Protein AF-A0A7J8DW99-F1 (afdb_monomer)

InterPro domains:
  IPR038876 Ecto-NOX disulfide-thiol exchanger 1/2 [PTHR16001] (23-346)
  IPR056611 Ecto-NOX disulfide-thiol exchanger 1/2 domain [PF23267] (235-330)

Secondary structure (DSSP, 8-state):
---------------------------HHHHHHHHHHHHHHHHHHHHHHHHHHHHHHHHHSPPPPP------HHHHHHHHHHTT-TTTHHHHHHHHHHHHHTT---TTTHHHHHHHHHHHHHHHHHHHHHHHHHHHHHHHHHHHHHHHHHHHHHHHHHHHHHHHHHTSHHHHTTS-HHHHHHHHHHHHHHHHHHHHHHHHHHHHHHHHHTT---------PPPP----HHHHHHHHHHHHHHHHHHHHHHHHHHHHHHHHHHHHHHHHHSHHHHHHHHHHHHHHHHHHHHHHHHHHHHHHHHHHHHHHHHHHHHHHHHHHHHHHHHHHHHHHHHHHTTS------SSHHHHHHHHHHHHHHHHHHHHHHSS-----PPP----

Structure (mmCIF, N/CA/C/O backbone):
data_AF-A0A7J8DW99-F1
#
_entry.id   AF-A0A7J8DW99-F1
#
loop_
_atom_site.group_PDB
_atom_site.id
_atom_site.type_symbol
_atom_site.label_atom_id
_atom_site.label_alt_id
_atom_site.label_comp_id
_atom_site.label_asym_id
_atom_site.label_entity_id
_atom_site.label_seq_id
_atom_site.pdbx_PDB_ins_code
_atom_site.Cartn_x
_atom_site.Cartn_y
_atom_site.Cartn_z
_atom_site.occupancy
_atom_site.B_iso_or_equiv
_atom_site.auth_seq_id
_atom_site.auth_comp_id
_atom_site.auth_asym_id
_atom_site.auth_atom_id
_atom_site.pdbx_PDB_model_num
ATOM 1 N N . MET A 1 1 ? 13.614 54.187 -92.662 1.00 34.56 1 MET A N 1
ATOM 2 C CA . MET A 1 1 ? 13.561 55.598 -93.101 1.00 34.56 1 MET A CA 1
ATOM 3 C C . MET A 1 1 ? 12.350 56.258 -92.462 1.00 34.56 1 MET A C 1
ATOM 5 O O . MET A 1 1 ? 11.285 55.667 -92.514 1.00 34.56 1 MET A O 1
ATOM 9 N N . ALA A 1 2 ? 12.580 57.440 -91.883 1.00 36.66 2 ALA A N 1
ATOM 10 C CA . ALA A 1 2 ? 11.640 58.499 -91.498 1.00 36.66 2 ALA A CA 1
ATOM 11 C C . ALA A 1 2 ? 10.558 58.234 -90.423 1.00 36.66 2 ALA A C 1
ATOM 13 O O . ALA A 1 2 ? 9.532 57.604 -90.646 1.00 36.66 2 ALA A O 1
ATOM 14 N N . SER A 1 3 ? 10.816 58.851 -89.269 1.00 39.06 3 SER A N 1
ATOM 15 C CA . SER A 1 3 ? 9.897 59.345 -88.239 1.00 39.06 3 SER A CA 1
ATOM 16 C C . SER A 1 3 ? 8.856 60.344 -88.761 1.00 39.06 3 SER A C 1
ATOM 18 O O . SER A 1 3 ? 9.204 61.144 -89.627 1.00 39.06 3 SER A O 1
ATOM 20 N N . ALA A 1 4 ? 7.690 60.434 -88.110 1.00 37.66 4 ALA A N 1
ATOM 21 C CA . ALA A 1 4 ? 6.967 61.703 -87.931 1.00 37.66 4 ALA A CA 1
ATOM 22 C C . ALA A 1 4 ? 5.845 61.586 -86.872 1.00 37.66 4 ALA A C 1
ATOM 24 O O . ALA A 1 4 ? 4.882 60.850 -87.067 1.00 37.66 4 ALA A O 1
ATOM 25 N N . SER A 1 5 ? 5.955 62.351 -85.780 1.00 38.34 5 SER A N 1
ATOM 26 C CA . SER A 1 5 ? 4.794 62.921 -85.056 1.00 38.34 5 SER A CA 1
ATOM 27 C C . SER A 1 5 ? 4.202 64.067 -85.902 1.00 38.34 5 SER A C 1
ATOM 29 O O . SER A 1 5 ? 4.917 64.536 -86.795 1.00 38.34 5 SER A O 1
ATOM 31 N N . PRO A 1 6 ? 2.967 64.579 -85.664 1.00 48.84 6 PRO A N 1
ATOM 32 C CA . PRO A 1 6 ? 2.771 65.676 -84.687 1.00 48.84 6 PRO A CA 1
ATOM 33 C C . PRO A 1 6 ? 1.301 65.748 -84.125 1.00 48.84 6 PRO A C 1
ATOM 35 O O . PRO A 1 6 ? 0.713 64.683 -83.958 1.00 48.84 6 PRO A O 1
ATOM 38 N N . PRO A 1 7 ? 0.715 66.897 -83.696 1.00 51.03 7 PRO A N 1
ATOM 39 C CA . PRO A 1 7 ? 0.435 67.196 -82.286 1.00 51.03 7 PRO A CA 1
ATOM 40 C C . PRO A 1 7 ? -1.057 67.468 -81.952 1.00 51.03 7 PRO A C 1
ATOM 42 O O . PRO A 1 7 ? -1.939 67.408 -82.803 1.00 51.03 7 PRO A O 1
ATOM 45 N N . ARG A 1 8 ? -1.312 67.755 -80.666 1.00 47.38 8 ARG A N 1
ATOM 46 C CA . ARG A 1 8 ? -2.598 68.149 -80.060 1.00 47.38 8 ARG A CA 1
ATOM 47 C C . ARG A 1 8 ? -2.879 69.643 -80.238 1.00 47.38 8 ARG A C 1
ATOM 49 O O . ARG A 1 8 ? -1.941 70.414 -80.096 1.00 47.38 8 ARG A O 1
ATOM 56 N N . ASP A 1 9 ? -4.159 70.008 -80.334 1.00 35.16 9 ASP A N 1
ATOM 57 C CA . ASP A 1 9 ? -4.689 71.292 -79.857 1.00 35.16 9 ASP A CA 1
ATOM 58 C C . ASP A 1 9 ? -6.126 71.143 -79.321 1.00 35.16 9 ASP A C 1
ATOM 60 O O . ASP A 1 9 ? -6.894 70.281 -79.748 1.00 35.16 9 ASP A O 1
ATOM 64 N N . LEU A 1 10 ? -6.412 71.949 -78.298 1.00 38.53 10 LEU A N 1
ATOM 65 C CA . LEU A 1 10 ? -7.570 71.956 -77.397 1.00 38.53 10 LEU A CA 1
ATOM 66 C C . LEU A 1 10 ? -8.645 72.983 -77.818 1.00 38.53 10 LEU A C 1
ATOM 68 O O . LEU A 1 10 ? -8.377 73.854 -78.639 1.00 38.53 10 LEU A O 1
ATOM 72 N N . LEU A 1 11 ? -9.754 72.963 -77.050 1.00 39.59 11 LEU A N 1
ATOM 73 C CA . LEU A 1 11 ? -10.770 74.015 -76.798 1.00 39.59 11 LEU A CA 1
ATOM 74 C C . LEU A 1 11 ? -12.075 73.840 -77.618 1.00 39.59 11 LEU A C 1
ATOM 76 O O . LEU A 1 11 ? -12.010 73.474 -78.779 1.00 39.59 11 LEU A O 1
ATOM 80 N N . HIS A 1 12 ? -13.312 74.037 -77.130 1.00 37.22 12 HIS A N 1
ATOM 81 C CA . HIS A 1 12 ? -13.871 74.914 -76.083 1.00 37.22 12 HIS A CA 1
ATOM 82 C C . HIS A 1 12 ? -15.367 74.553 -75.792 1.00 37.22 12 HIS A C 1
ATOM 84 O O . HIS A 1 12 ? -16.021 73.997 -76.667 1.00 37.22 12 HIS A O 1
ATOM 90 N N . PHE A 1 13 ? -15.896 75.030 -74.641 1.00 33.75 13 PHE A N 1
ATOM 91 C CA . PHE A 1 13 ? -17.287 75.512 -74.364 1.00 33.75 13 PHE A CA 1
ATOM 92 C C . PHE A 1 13 ? -18.470 74.512 -74.327 1.00 33.75 13 PHE A C 1
ATOM 94 O O . PHE A 1 13 ? -18.519 73.601 -75.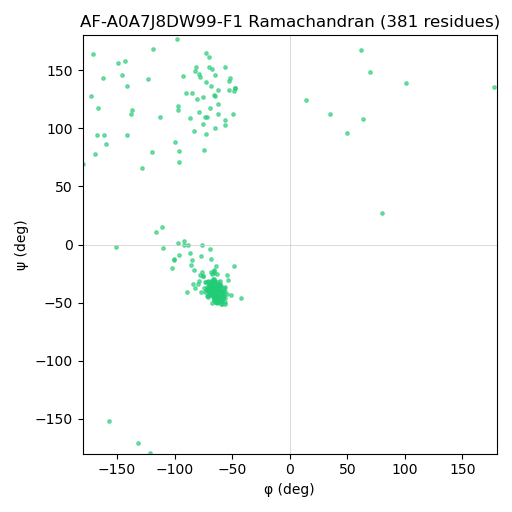133 1.00 33.75 13 PHE A O 1
ATOM 101 N N . THR A 1 14 ? -19.569 74.637 -73.558 1.00 36.22 14 THR A N 1
ATOM 102 C CA . THR A 1 14 ? -20.016 75.218 -72.256 1.00 36.22 14 THR A CA 1
ATOM 103 C C . THR A 1 14 ? -21.538 74.949 -72.179 1.00 36.22 14 THR A C 1
ATOM 105 O O . THR A 1 14 ? -22.214 75.286 -73.145 1.00 36.22 14 THR A O 1
ATOM 108 N N . GLN A 1 15 ? -22.046 74.502 -71.012 1.00 35.88 15 GLN A N 1
ATOM 109 C CA . GLN A 1 15 ? -23.420 74.686 -70.451 1.00 35.88 15 GLN A CA 1
ATOM 110 C C . GLN A 1 15 ? -24.664 74.120 -71.197 1.00 35.88 15 GLN A C 1
ATOM 112 O O . GLN A 1 15 ? -24.583 73.857 -72.390 1.00 35.88 15 GLN A O 1
ATOM 117 N N . PRO A 1 16 ? -25.871 74.052 -70.572 1.00 47.22 16 PRO A N 1
ATOM 118 C CA . PRO A 1 16 ? -26.266 73.952 -69.152 1.00 47.22 16 PRO A CA 1
ATOM 119 C C . PRO A 1 16 ? -27.337 72.843 -68.890 1.00 47.22 16 PRO A C 1
ATOM 121 O O . PRO A 1 16 ? -27.614 72.007 -69.741 1.00 47.22 16 PRO A O 1
ATOM 124 N N . ALA A 1 17 ? -27.874 72.821 -67.664 1.00 48.47 17 ALA A N 1
ATOM 125 C CA . ALA A 1 17 ? -28.695 71.787 -67.025 1.00 48.47 17 ALA A CA 1
ATOM 126 C C . ALA A 1 17 ? -30.199 71.779 -67.380 1.00 48.47 17 ALA A C 1
ATOM 128 O O . ALA A 1 17 ? -30.774 72.841 -67.578 1.00 48.47 17 ALA A O 1
ATOM 129 N N . ASP A 1 18 ? -30.822 70.594 -67.285 1.00 42.38 18 ASP A N 1
ATOM 130 C CA . ASP A 1 18 ? -32.266 70.388 -67.079 1.00 42.38 18 ASP A CA 1
ATOM 131 C C . ASP A 1 18 ? -32.504 69.189 -66.131 1.00 42.38 18 ASP A C 1
ATOM 133 O O . ASP A 1 18 ? -31.839 68.153 -66.218 1.00 42.38 18 ASP A O 1
ATOM 137 N N . HIS A 1 19 ? -33.430 69.353 -65.181 1.00 52.19 19 HIS A N 1
ATOM 138 C CA . HIS A 1 19 ? -33.770 68.405 -64.109 1.00 52.19 19 HIS A CA 1
ATOM 139 C C . HIS A 1 19 ? -34.448 67.114 -64.621 1.00 52.19 19 HIS A C 1
ATOM 141 O O . HIS A 1 19 ? -35.394 67.170 -65.402 1.00 52.19 19 HIS A O 1
ATOM 147 N N . VAL A 1 20 ? -34.030 65.948 -64.098 1.00 54.41 20 VAL A N 1
ATOM 148 C CA . VAL A 1 20 ? -34.599 64.609 -64.385 1.00 54.41 20 VAL A CA 1
ATOM 149 C C . VAL A 1 20 ? -35.057 63.935 -63.070 1.00 54.41 20 VAL A C 1
ATOM 151 O O . VAL A 1 20 ? -34.374 64.103 -62.057 1.00 54.41 20 VAL A O 1
ATOM 154 N N . PRO A 1 21 ? -36.179 63.179 -63.035 1.00 50.91 21 PRO A N 1
ATOM 155 C CA . PRO A 1 21 ? -36.741 62.599 -61.807 1.00 50.91 21 PRO A CA 1
ATOM 156 C C . PRO A 1 21 ? -35.851 61.500 -61.200 1.00 50.91 21 PRO A C 1
ATOM 158 O O . PRO A 1 21 ? -35.152 60.786 -61.921 1.00 50.91 21 PRO A O 1
ATOM 161 N N . LEU A 1 22 ? -35.911 61.336 -59.872 1.00 51.38 22 LEU A N 1
ATOM 162 C CA . LEU A 1 22 ? -35.112 60.392 -59.075 1.00 51.38 22 LEU A CA 1
ATOM 163 C C . LEU A 1 22 ? -35.258 58.931 -59.550 1.00 51.38 22 LEU A C 1
ATOM 165 O O . LEU A 1 22 ? -36.228 58.241 -59.241 1.00 51.38 22 LEU A O 1
ATOM 169 N N . ARG A 1 23 ? -34.240 58.445 -60.265 1.00 57.66 23 ARG A N 1
ATOM 170 C CA . ARG A 1 23 ? -34.005 57.026 -60.563 1.00 57.66 23 ARG A CA 1
ATOM 171 C C . ARG A 1 23 ? -33.348 56.382 -59.341 1.00 57.66 23 ARG A C 1
ATOM 173 O O . ARG A 1 23 ? -32.309 56.866 -58.899 1.00 57.66 23 ARG A O 1
ATOM 180 N N . LEU A 1 24 ? -33.923 55.299 -58.813 1.00 58.53 24 LEU A N 1
ATOM 181 C CA . LEU A 1 24 ? -33.316 54.515 -57.731 1.00 58.53 24 LEU A CA 1
ATOM 182 C C . LEU A 1 24 ? -31.916 54.052 -58.182 1.00 58.53 24 LEU A C 1
ATOM 184 O O . LEU A 1 24 ? -31.790 53.217 -59.080 1.00 58.53 24 LEU A O 1
ATOM 188 N N . HIS A 1 25 ? -30.866 54.657 -57.627 1.00 66.62 25 HIS A N 1
ATOM 189 C CA . HIS A 1 25 ? -29.486 54.322 -57.954 1.00 66.62 25 HIS A CA 1
ATOM 190 C C . HIS A 1 25 ? -29.078 53.106 -57.124 1.00 66.62 25 HIS A C 1
ATOM 192 O O . HIS A 1 25 ? -28.745 53.227 -55.949 1.00 66.62 25 HIS A O 1
ATOM 198 N N . VAL A 1 26 ? -29.155 51.924 -57.733 1.00 62.50 26 VAL A N 1
ATOM 199 C CA . VAL A 1 26 ? -28.458 50.744 -57.220 1.00 62.50 26 VAL A CA 1
ATOM 200 C C . VAL A 1 26 ? -26.979 50.982 -57.493 1.00 62.50 26 VAL A C 1
ATOM 202 O O . VAL A 1 26 ? -26.568 51.009 -58.655 1.00 62.50 26 VAL A O 1
ATOM 205 N N . ASP A 1 27 ? -26.199 51.216 -56.441 1.00 60.22 27 ASP A N 1
ATOM 206 C CA . ASP A 1 27 ? -24.757 51.373 -56.575 1.00 60.22 27 ASP A CA 1
ATOM 207 C C . ASP A 1 27 ? -24.134 49.998 -56.855 1.00 60.22 27 ASP A C 1
ATOM 209 O O . ASP A 1 27 ? -23.892 49.174 -55.968 1.00 60.22 27 ASP A O 1
ATOM 213 N N . PHE A 1 28 ? -23.930 49.723 -58.141 1.00 56.84 28 PHE A N 1
ATOM 214 C CA . PHE A 1 28 ? -23.325 48.483 -58.609 1.00 56.84 28 PHE A CA 1
ATOM 215 C C . PHE A 1 28 ? -21.869 48.327 -58.152 1.00 56.84 28 PHE A C 1
ATOM 217 O O . PHE A 1 28 ? -21.368 47.204 -58.179 1.00 56.84 28 PHE A O 1
ATOM 224 N N . ALA A 1 29 ? -21.184 49.401 -57.737 1.00 60.72 29 ALA A N 1
ATOM 225 C CA . ALA A 1 29 ? -19.854 49.290 -57.148 1.00 60.72 29 ALA A CA 1
ATOM 226 C C . ALA A 1 29 ? -19.946 48.687 -55.740 1.00 60.72 29 ALA A C 1
ATOM 228 O O . ALA A 1 29 ? -19.245 47.718 -55.449 1.00 60.72 29 ALA A O 1
ATOM 229 N N . GLN A 1 30 ? -20.899 49.153 -54.926 1.00 58.22 30 GLN A N 1
ATOM 230 C CA . GLN A 1 30 ? -21.101 48.652 -53.566 1.00 58.22 30 GLN A CA 1
ATOM 231 C C . GLN A 1 30 ? -21.559 47.184 -53.537 1.00 58.22 30 GLN A C 1
ATOM 233 O O . GLN A 1 30 ? -20.991 46.377 -52.807 1.00 58.22 30 GLN A O 1
ATOM 238 N N . ALA A 1 31 ? -22.476 46.784 -54.425 1.00 60.56 31 ALA A N 1
ATOM 239 C CA . ALA A 1 31 ? -22.888 45.379 -54.545 1.00 60.56 31 ALA A CA 1
ATOM 240 C C . ALA A 1 31 ? -21.742 44.440 -54.990 1.00 60.56 31 ALA A C 1
ATOM 242 O O . ALA A 1 31 ? -21.767 43.237 -54.715 1.00 60.56 31 ALA A O 1
ATOM 243 N N . ARG A 1 32 ? -20.731 44.975 -55.690 1.00 57.75 32 ARG A N 1
ATOM 244 C CA . ARG A 1 32 ? -19.556 44.216 -56.139 1.00 57.75 32 ARG A CA 1
ATOM 245 C C . ARG A 1 32 ? -18.512 44.073 -55.035 1.00 57.75 32 ARG A C 1
ATOM 247 O O . ARG A 1 32 ? -17.915 43.002 -54.914 1.00 57.75 32 ARG A O 1
ATOM 254 N N . ASP A 1 33 ? -18.331 45.109 -54.225 1.00 62.38 33 ASP A N 1
ATOM 255 C CA . ASP A 1 33 ? -17.468 45.070 -53.044 1.00 62.38 33 ASP A CA 1
ATOM 256 C C . ASP A 1 33 ? -18.054 44.137 -51.972 1.00 62.38 33 ASP A C 1
ATOM 258 O O . ASP A 1 33 ? -17.332 43.294 -51.442 1.00 62.38 33 ASP A O 1
ATOM 262 N N . ASP A 1 34 ? -19.376 44.146 -51.771 1.00 73.31 34 ASP A N 1
ATOM 263 C CA . ASP A 1 34 ? -20.077 43.207 -50.882 1.00 73.31 34 ASP A CA 1
ATOM 264 C C . ASP A 1 34 ? -19.897 41.739 -51.317 1.00 73.31 34 ASP A C 1
ATOM 266 O O . ASP A 1 34 ? -19.703 40.842 -50.484 1.00 73.31 34 ASP A O 1
ATOM 270 N N . PHE A 1 35 ? -19.911 41.481 -52.631 1.00 70.31 35 PHE A N 1
ATOM 271 C CA . PHE A 1 35 ? -19.648 40.155 -53.194 1.00 70.31 35 PHE A CA 1
ATOM 272 C C . PHE A 1 35 ? -18.186 39.726 -52.990 1.00 70.31 35 PHE A C 1
ATOM 274 O O . PHE A 1 35 ? -17.923 38.596 -52.573 1.00 70.31 35 PHE A O 1
ATOM 281 N N . TYR A 1 36 ? -17.227 40.630 -53.212 1.00 77.12 36 TYR A N 1
ATOM 282 C CA . TYR A 1 36 ? -15.804 40.367 -52.980 1.00 77.12 36 TYR A CA 1
ATOM 283 C C . TYR A 1 36 ? -15.490 40.124 -51.496 1.00 77.12 36 TYR A C 1
ATOM 285 O O . TYR A 1 36 ? -14.747 39.198 -51.149 1.00 77.12 36 TYR A O 1
ATOM 293 N N . GLU A 1 37 ? -16.091 40.903 -50.599 1.00 77.00 37 GLU A N 1
ATOM 294 C CA . GLU A 1 37 ? -15.982 40.692 -49.161 1.00 77.00 37 GLU A CA 1
ATOM 295 C C . GLU A 1 37 ? -16.592 39.356 -48.734 1.00 77.00 37 GLU A C 1
ATOM 297 O O . GLU A 1 37 ? -16.012 38.642 -47.911 1.00 77.00 37 GLU A O 1
ATOM 302 N N . TRP A 1 38 ? -17.748 38.985 -49.294 1.00 83.56 38 TRP A N 1
ATOM 303 C CA . TRP A 1 38 ? -18.354 37.680 -49.053 1.00 83.56 38 TRP A CA 1
ATOM 304 C C . TRP A 1 38 ? -17.429 36.550 -49.510 1.00 83.56 38 TRP A C 1
ATOM 306 O O . TRP A 1 38 ? -17.168 35.641 -48.721 1.00 83.56 38 TRP A O 1
ATOM 316 N N . GLU A 1 39 ? -16.849 36.628 -50.711 1.00 86.94 39 GLU A N 1
ATOM 317 C CA . GLU A 1 39 ? -15.878 35.637 -51.184 1.00 86.94 39 GLU A CA 1
ATOM 318 C C . GLU A 1 39 ? -14.645 35.558 -50.276 1.00 86.94 39 GLU A C 1
ATOM 320 O O . GLU A 1 39 ? -14.161 34.464 -49.973 1.00 86.94 39 GLU A O 1
ATOM 325 N N . CYS A 1 40 ? -14.135 36.695 -49.798 1.00 85.94 40 CYS A N 1
ATOM 326 C CA . CYS A 1 40 ? -13.018 36.718 -48.857 1.00 85.94 40 CYS A CA 1
ATOM 327 C C . CYS A 1 40 ? -13.388 36.042 -47.532 1.00 85.94 40 CYS A C 1
ATOM 329 O O . CYS A 1 40 ? -12.635 35.188 -47.053 1.00 85.94 40 CYS A O 1
ATOM 331 N N . ARG A 1 41 ? -14.575 36.336 -46.983 1.00 83.19 41 ARG A N 1
ATOM 332 C CA . ARG A 1 41 ? -15.113 35.679 -45.780 1.00 83.19 41 ARG A CA 1
ATOM 333 C C . ARG A 1 41 ? -15.313 34.174 -45.990 1.00 83.19 41 ARG A C 1
ATOM 335 O O . ARG A 1 41 ? -15.028 33.399 -45.079 1.00 83.19 41 ARG A O 1
ATOM 342 N N . GLN A 1 42 ? -15.744 33.738 -47.174 1.00 84.25 42 GLN A N 1
ATOM 343 C CA . GLN A 1 42 ? -15.871 32.314 -47.509 1.00 84.25 42 GLN A CA 1
ATOM 344 C C . GLN A 1 42 ? -14.508 31.621 -47.611 1.00 84.25 42 GLN A C 1
ATOM 346 O O . GLN A 1 42 ? -14.318 30.547 -47.044 1.00 84.25 42 GLN A O 1
ATOM 351 N N . ARG A 1 43 ? -13.515 32.248 -48.257 1.00 86.19 43 ARG A N 1
ATOM 352 C CA . ARG A 1 43 ? -12.144 31.708 -48.318 1.00 86.19 43 ARG A CA 1
ATOM 353 C C . ARG A 1 43 ? -11.505 31.622 -46.932 1.00 86.19 43 ARG A C 1
ATOM 355 O O . ARG A 1 43 ? -10.763 30.678 -46.676 1.00 86.19 43 ARG A O 1
ATOM 362 N N . MET A 1 44 ? -11.771 32.585 -46.047 1.00 81.38 44 MET A N 1
ATOM 363 C CA . MET A 1 44 ? -11.318 32.537 -44.653 1.00 81.38 44 MET A CA 1
ATOM 364 C C . MET A 1 44 ? -11.953 31.369 -43.899 1.00 81.38 44 MET A C 1
ATOM 366 O O . MET A 1 44 ? -11.215 30.548 -43.360 1.00 81.38 44 MET A O 1
ATOM 370 N N . ARG A 1 45 ? -13.281 31.208 -43.978 1.00 80.19 45 ARG A N 1
ATOM 371 C CA . ARG A 1 45 ? -13.978 30.056 -43.385 1.00 80.19 45 ARG A CA 1
ATOM 372 C C . ARG A 1 45 ? -13.456 28.717 -43.910 1.00 80.19 45 ARG A C 1
ATOM 374 O O . ARG A 1 45 ? -13.165 27.831 -43.120 1.00 80.19 45 ARG A O 1
ATOM 381 N N . ALA A 1 46 ? -13.222 28.593 -45.216 1.00 86.19 46 ALA A N 1
ATOM 382 C CA . ALA A 1 46 ? -12.657 27.378 -45.807 1.00 86.19 46 ALA A CA 1
ATOM 383 C C . ALA A 1 46 ? -11.211 27.090 -45.346 1.00 86.19 46 ALA A C 1
ATOM 385 O O . ALA A 1 46 ? -10.799 25.933 -45.258 1.00 86.19 46 ALA A O 1
ATOM 386 N N . ARG A 1 47 ? -10.404 28.123 -45.055 1.00 86.31 47 ARG A N 1
ATOM 387 C CA . ARG A 1 47 ? -9.066 27.944 -44.462 1.00 86.31 47 ARG A CA 1
ATOM 388 C C . ARG A 1 47 ? -9.159 27.488 -43.011 1.00 86.31 47 ARG A C 1
ATOM 390 O O . ARG A 1 47 ? -8.451 26.554 -42.650 1.00 86.31 47 ARG A O 1
ATOM 397 N N . GLU A 1 48 ? -10.029 28.105 -42.218 1.00 83.38 48 GLU A N 1
ATOM 398 C CA . GLU A 1 48 ? -10.264 27.713 -40.825 1.00 83.38 48 GLU A CA 1
ATOM 399 C C . GLU A 1 48 ? -10.819 26.294 -40.712 1.00 83.38 48 GLU A C 1
ATOM 401 O O . GLU A 1 48 ? -10.384 25.536 -39.853 1.00 83.38 48 GLU A O 1
ATOM 406 N N . GLU A 1 49 ? -11.721 25.896 -41.606 1.00 84.19 49 GLU A N 1
ATOM 407 C CA . GLU A 1 49 ? -12.271 24.542 -41.636 1.00 84.19 49 GLU A CA 1
ATOM 408 C C . GLU A 1 49 ? -11.204 23.502 -41.995 1.00 84.19 49 GLU A C 1
ATOM 410 O O . GLU A 1 49 ? -11.088 22.478 -41.322 1.00 84.19 49 GLU A O 1
ATOM 415 N N . ARG A 1 50 ? -10.333 23.792 -42.975 1.00 82.31 50 ARG A N 1
ATOM 416 C CA . ARG A 1 50 ? -9.158 22.946 -43.249 1.00 82.31 50 ARG A CA 1
ATOM 417 C C . ARG A 1 50 ? -8.198 22.886 -42.065 1.00 82.31 50 ARG A C 1
ATOM 419 O O . ARG A 1 50 ? -7.641 21.827 -41.799 1.00 82.31 50 ARG A O 1
ATOM 426 N N . HIS A 1 51 ? -8.004 23.996 -41.358 1.00 87.12 51 HIS A N 1
ATOM 427 C CA . HIS A 1 51 ? -7.147 24.043 -40.177 1.00 87.12 51 HIS A CA 1
ATOM 428 C C . HIS A 1 51 ? -7.728 23.212 -39.025 1.00 87.12 51 HIS A C 1
ATOM 430 O O . HIS A 1 51 ? -7.011 22.431 -38.407 1.00 87.12 51 HIS A O 1
ATOM 436 N N . ARG A 1 52 ? -9.040 23.319 -38.787 1.00 86.19 52 ARG A N 1
ATOM 437 C CA . ARG A 1 52 ? -9.775 22.530 -37.792 1.00 86.19 52 ARG A CA 1
ATOM 438 C C . ARG A 1 52 ? -9.707 21.038 -38.105 1.00 86.19 52 ARG A C 1
ATOM 440 O O . ARG A 1 52 ? -9.342 20.257 -37.236 1.00 86.19 52 ARG A O 1
ATOM 447 N N . ARG A 1 53 ? -9.951 20.665 -39.364 1.00 83.31 53 ARG A N 1
ATOM 448 C CA . ARG A 1 53 ? -9.857 19.276 -39.827 1.00 83.31 53 ARG A CA 1
ATOM 449 C C . ARG A 1 53 ? -8.439 18.720 -39.697 1.00 83.31 53 ARG A C 1
ATOM 451 O O . ARG A 1 53 ? -8.283 17.589 -39.262 1.00 83.31 53 ARG A O 1
ATOM 458 N N . LYS A 1 54 ? -7.412 19.513 -40.020 1.00 84.38 54 LYS A N 1
ATOM 459 C CA . LYS A 1 54 ? -6.009 19.108 -39.854 1.00 84.38 54 LYS A CA 1
ATOM 460 C C . LYS A 1 54 ? -5.642 18.908 -38.382 1.00 84.38 54 LYS A C 1
ATOM 462 O O . LYS A 1 54 ? -4.967 17.941 -38.0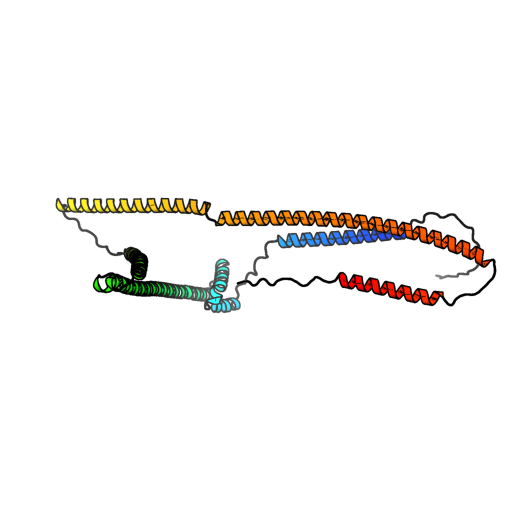73 1.00 84.38 54 LYS A O 1
ATOM 467 N N . LEU A 1 55 ? -6.104 19.778 -37.481 1.00 81.50 55 LEU A N 1
ATOM 468 C CA . LEU A 1 55 ? -5.897 19.614 -36.037 1.00 81.50 55 LEU A CA 1
ATOM 469 C C . LEU A 1 55 ? -6.594 18.363 -35.487 1.00 81.50 55 LEU A C 1
ATOM 471 O O . LEU A 1 55 ? -6.011 17.660 -34.669 1.00 81.50 55 LEU A O 1
ATOM 475 N N . GLU A 1 56 ? -7.816 18.067 -35.933 1.00 82.06 56 GLU A N 1
ATOM 476 C CA . GLU A 1 56 ? -8.524 16.834 -35.560 1.00 82.06 56 GLU A CA 1
ATOM 477 C C . GLU A 1 56 ? -7.832 15.583 -36.118 1.00 82.06 56 GLU A C 1
ATOM 479 O O . GLU A 1 56 ? -7.670 14.602 -35.396 1.00 82.06 56 GLU A O 1
ATOM 484 N N . GLU A 1 57 ? -7.368 15.627 -37.369 1.00 79.25 57 GLU A N 1
ATOM 485 C CA . GLU A 1 57 ? -6.601 14.549 -38.002 1.00 79.25 57 GLU A CA 1
ATOM 486 C C . GLU A 1 57 ? -5.238 14.338 -37.323 1.00 79.25 57 GLU A C 1
ATOM 488 O O . GLU A 1 57 ? -4.856 13.202 -37.055 1.00 79.25 57 GLU A O 1
ATOM 493 N N . ASP A 1 58 ? -4.530 15.416 -36.975 1.00 72.50 58 ASP A N 1
ATOM 494 C CA . ASP A 1 58 ? -3.269 15.364 -36.229 1.00 72.50 58 ASP A CA 1
ATOM 495 C C . ASP A 1 58 ? -3.490 14.869 -34.783 1.00 72.50 58 ASP A C 1
ATOM 497 O O . ASP A 1 58 ? -2.630 14.170 -34.257 1.00 72.50 58 ASP A O 1
ATOM 501 N N . ARG A 1 59 ? -4.648 15.145 -34.156 1.00 76.81 59 ARG A N 1
ATOM 502 C CA . ARG A 1 59 ? -5.024 14.594 -32.834 1.00 76.81 59 ARG A CA 1
ATOM 503 C C . ARG A 1 59 ? -5.310 13.091 -32.884 1.00 76.81 59 ARG A C 1
ATOM 505 O O . ARG A 1 59 ? -5.078 12.395 -31.902 1.00 76.81 59 ARG A O 1
ATOM 512 N N . LEU A 1 60 ? -5.858 12.607 -33.999 1.00 72.19 60 LEU A N 1
ATOM 513 C CA . LEU A 1 60 ? -6.143 11.187 -34.232 1.00 72.19 60 LEU A CA 1
ATOM 514 C C . LEU A 1 60 ? -4.927 10.418 -34.761 1.00 72.19 60 LEU A C 1
ATOM 516 O O . LEU A 1 60 ? -4.937 9.186 -34.767 1.00 72.19 60 LEU A O 1
ATOM 520 N N . ARG A 1 61 ? -3.877 11.121 -35.202 1.00 75.06 61 ARG A N 1
ATOM 521 C CA . ARG A 1 61 ? -2.617 10.492 -35.584 1.00 75.06 61 ARG A CA 1
ATOM 522 C C . ARG A 1 61 ? -1.983 9.872 -34.331 1.00 75.06 61 ARG A C 1
ATOM 524 O O . ARG A 1 61 ? -1.825 10.571 -33.331 1.00 75.06 61 ARG A O 1
ATOM 531 N N . PRO A 1 62 ? -1.587 8.587 -34.371 1.00 69.00 62 PRO A N 1
ATOM 532 C CA . PRO A 1 62 ? -0.801 7.995 -33.299 1.00 69.00 62 PRO A CA 1
ATOM 533 C C . PRO A 1 62 ? 0.431 8.866 -33.018 1.00 69.00 62 PRO A C 1
ATOM 535 O O . PRO A 1 62 ? 1.025 9.375 -33.979 1.00 69.00 62 PRO A O 1
ATOM 538 N N . PRO A 1 63 ? 0.829 9.056 -31.747 1.00 61.25 63 PRO A N 1
ATOM 539 C CA . PRO A 1 63 ? 2.055 9.775 -31.439 1.00 61.25 63 PRO A CA 1
ATOM 540 C C . PRO A 1 63 ? 3.205 9.144 -32.225 1.00 61.25 63 PRO A C 1
ATOM 542 O O . PRO A 1 63 ? 3.323 7.916 -32.282 1.00 61.25 63 PRO A O 1
ATOM 545 N N . SER A 1 64 ? 4.016 9.984 -32.878 1.00 57.28 64 SER A N 1
ATOM 546 C CA . SER A 1 64 ? 5.214 9.529 -33.584 1.00 57.28 64 SER A CA 1
ATOM 547 C C . SER A 1 64 ? 6.001 8.593 -32.663 1.00 57.28 64 SER A C 1
ATOM 549 O O . SER A 1 64 ? 6.157 8.940 -31.487 1.00 57.28 64 SER A O 1
ATOM 551 N N . PRO A 1 65 ? 6.480 7.432 -33.156 1.00 59.88 65 PRO A N 1
ATOM 552 C CA . PRO A 1 65 ? 7.249 6.510 -32.335 1.00 59.88 65 PRO A CA 1
ATOM 553 C C . PRO A 1 65 ? 8.347 7.277 -31.590 1.00 59.88 65 PRO A C 1
ATOM 555 O O . PRO A 1 65 ? 9.009 8.115 -32.218 1.00 59.88 65 PRO A O 1
ATOM 558 N N . PRO A 1 66 ? 8.509 7.058 -30.272 1.00 58.22 66 PRO A N 1
ATOM 559 C CA . PRO A 1 66 ? 9.500 7.777 -29.484 1.00 58.22 66 PRO A CA 1
ATOM 560 C C . PRO A 1 66 ? 10.863 7.666 -30.160 1.00 58.22 66 PRO A C 1
ATOM 562 O O . PRO A 1 66 ? 11.175 6.629 -30.754 1.00 58.22 66 PRO A O 1
ATOM 565 N N . ALA A 1 67 ? 11.649 8.747 -30.097 1.00 60.66 67 ALA A N 1
ATOM 566 C CA . ALA A 1 67 ? 12.966 8.801 -30.712 1.00 60.66 67 ALA A CA 1
ATOM 567 C C . ALA A 1 67 ? 13.755 7.549 -30.312 1.00 60.66 67 ALA A C 1
ATOM 569 O O . ALA A 1 67 ? 14.062 7.319 -29.143 1.00 60.66 67 ALA A O 1
ATOM 570 N N . ILE A 1 68 ? 14.002 6.700 -31.304 1.00 61.03 68 ILE A N 1
ATOM 571 C CA . ILE A 1 68 ? 14.706 5.436 -31.160 1.00 61.03 68 ILE A CA 1
ATOM 572 C C . ILE A 1 68 ? 16.131 5.807 -30.758 1.00 61.03 68 ILE A C 1
ATOM 574 O O . ILE A 1 68 ? 16.917 6.224 -31.601 1.00 61.03 68 ILE A O 1
ATOM 578 N N . MET A 1 69 ? 16.457 5.710 -29.467 1.00 72.62 69 MET A N 1
ATOM 579 C CA . MET A 1 69 ? 17.817 5.985 -29.015 1.00 72.62 69 MET A CA 1
ATOM 580 C C . MET A 1 69 ? 18.751 4.965 -29.665 1.00 72.62 69 MET A C 1
ATOM 582 O O . MET A 1 69 ? 18.642 3.761 -29.417 1.00 72.62 69 MET A O 1
ATOM 586 N N . HIS A 1 70 ? 19.603 5.448 -30.563 1.00 81.94 70 HIS A N 1
ATOM 587 C CA . HIS A 1 70 ? 20.502 4.618 -31.348 1.00 81.94 70 HIS A CA 1
ATOM 588 C C . HIS A 1 70 ? 21.705 4.200 -30.509 1.00 81.94 70 HIS A C 1
ATOM 590 O O . HIS A 1 70 ? 22.203 4.977 -29.692 1.00 81.94 70 HIS A O 1
ATOM 596 N N . TYR A 1 71 ? 22.182 2.977 -30.727 1.00 89.88 71 TYR A N 1
ATOM 597 C CA . TYR A 1 71 ? 23.412 2.531 -30.097 1.00 89.88 71 TYR A CA 1
ATOM 598 C C . TYR A 1 71 ? 24.594 3.360 -30.612 1.00 89.88 71 TYR A C 1
ATOM 600 O O . TYR A 1 71 ? 24.824 3.497 -31.815 1.00 89.88 71 TYR A O 1
ATOM 608 N N . SER A 1 72 ? 25.362 3.902 -29.676 1.00 92.31 72 SER A N 1
ATOM 609 C CA . SER A 1 72 ? 26.699 4.428 -29.917 1.00 92.31 72 SER A CA 1
ATOM 610 C C . SER A 1 72 ? 27.571 4.107 -28.710 1.00 92.31 72 SER A C 1
ATOM 612 O O . SER A 1 72 ? 27.065 3.894 -27.608 1.00 92.31 72 SER A O 1
ATOM 614 N N . GLU A 1 73 ? 28.888 4.087 -28.895 1.00 91.00 73 GLU A N 1
ATOM 615 C CA . GLU A 1 73 ? 29.824 3.801 -27.803 1.00 91.00 73 GLU A CA 1
ATOM 616 C C . GLU A 1 73 ? 29.703 4.818 -26.654 1.00 91.00 73 GLU A C 1
ATOM 618 O O . GLU A 1 73 ? 29.777 4.444 -25.483 1.00 91.00 73 GLU A O 1
ATOM 623 N N . HIS A 1 74 ? 29.432 6.087 -26.985 1.00 93.44 74 HIS A N 1
ATOM 624 C CA . HIS A 1 74 ? 29.201 7.152 -26.009 1.00 93.44 74 HIS A CA 1
ATOM 625 C C . HIS A 1 74 ? 27.907 6.942 -25.214 1.00 93.44 74 HIS A C 1
ATOM 627 O O . HIS A 1 74 ? 27.934 6.949 -23.983 1.00 93.44 74 HIS A O 1
ATOM 633 N N . GLU A 1 75 ? 26.789 6.694 -25.902 1.00 94.56 75 GLU A N 1
ATOM 634 C CA . GLU A 1 75 ? 25.502 6.432 -25.245 1.00 94.56 75 GLU A CA 1
ATOM 635 C C . GLU A 1 75 ? 25.566 5.171 -24.379 1.00 94.56 75 GLU A C 1
ATOM 637 O O . GLU A 1 75 ? 24.994 5.131 -23.293 1.00 94.56 75 GLU A O 1
ATOM 642 N N . ALA A 1 76 ? 26.303 4.147 -24.816 1.00 94.12 76 ALA A N 1
ATOM 643 C CA . ALA A 1 76 ? 26.484 2.924 -24.045 1.00 94.12 76 ALA A CA 1
ATOM 644 C C . ALA A 1 76 ? 27.293 3.146 -22.762 1.00 94.12 76 ALA A C 1
ATOM 646 O O . ALA A 1 76 ? 26.976 2.549 -21.733 1.00 94.12 76 ALA A O 1
ATOM 647 N N . ALA A 1 77 ? 28.288 4.037 -22.782 1.00 94.88 77 ALA A N 1
ATOM 648 C CA . ALA A 1 77 ? 28.998 4.437 -21.570 1.00 94.88 77 ALA A CA 1
ATOM 649 C C . ALA A 1 77 ? 28.079 5.196 -20.595 1.00 94.88 77 ALA A C 1
ATOM 651 O O . ALA A 1 77 ? 28.063 4.890 -19.404 1.00 94.88 77 ALA A O 1
ATOM 652 N N . LEU A 1 78 ? 27.263 6.134 -21.094 1.00 95.19 78 LEU A N 1
ATOM 653 C CA . LEU A 1 78 ? 26.280 6.847 -20.268 1.00 95.19 78 LEU A CA 1
ATOM 654 C C . LEU A 1 78 ? 25.237 5.894 -19.676 1.00 95.19 78 LEU A C 1
ATOM 656 O O . LEU A 1 78 ? 24.879 6.012 -18.504 1.00 95.19 78 LEU A O 1
ATOM 660 N N . LEU A 1 79 ? 24.764 4.936 -20.473 1.00 95.69 79 LEU A N 1
ATOM 661 C CA . LEU A 1 79 ? 23.808 3.933 -20.028 1.00 95.69 79 LEU A CA 1
ATOM 662 C C . LEU A 1 79 ? 24.396 3.035 -18.938 1.00 95.69 79 LEU A C 1
ATOM 664 O O . LEU A 1 79 ? 23.723 2.771 -17.945 1.00 95.69 79 LEU A O 1
ATOM 668 N N . ALA A 1 80 ? 25.652 2.610 -19.086 1.00 95.94 80 ALA A N 1
ATOM 669 C CA . ALA A 1 80 ? 26.336 1.780 -18.101 1.00 95.94 80 ALA A CA 1
ATOM 670 C C . ALA A 1 80 ? 26.453 2.457 -16.726 1.00 95.94 80 ALA A C 1
ATOM 672 O O . ALA A 1 80 ? 26.346 1.770 -15.712 1.00 95.94 80 ALA A O 1
ATOM 673 N N . GLU A 1 81 ? 26.628 3.781 -16.675 1.00 96.12 81 GLU A N 1
ATOM 674 C CA . GLU A 1 81 ? 26.595 4.526 -15.410 1.00 96.12 81 GLU A CA 1
ATOM 675 C C . GLU A 1 81 ? 25.173 4.669 -14.859 1.00 96.12 81 GLU A C 1
ATOM 677 O O . GLU A 1 81 ? 24.957 4.469 -13.665 1.00 96.12 81 GLU A O 1
ATOM 682 N N . LYS A 1 82 ? 24.177 4.935 -15.715 1.00 95.88 82 LYS A N 1
ATOM 683 C CA . LYS A 1 82 ? 22.767 4.989 -15.286 1.00 95.88 82 LYS A CA 1
ATOM 684 C C . LYS A 1 82 ? 22.280 3.654 -14.714 1.00 95.88 82 LYS A C 1
ATOM 686 O O . LYS A 1 82 ? 21.510 3.655 -13.765 1.00 95.88 82 LYS A O 1
ATOM 691 N N . LEU A 1 83 ? 22.761 2.532 -15.248 1.00 96.38 83 LEU A N 1
ATOM 692 C CA . LEU A 1 83 ? 22.460 1.180 -14.764 1.00 96.38 83 LEU A CA 1
ATOM 693 C C . LEU A 1 83 ? 23.075 0.847 -13.400 1.00 96.38 83 LEU A C 1
ATOM 695 O O . LEU A 1 83 ? 22.863 -0.260 -12.931 1.00 96.38 83 LEU A O 1
ATOM 699 N N . LYS A 1 84 ? 23.872 1.733 -12.796 1.00 94.69 84 LYS A N 1
ATOM 700 C CA . LYS A 1 84 ? 24.351 1.577 -11.412 1.00 94.69 84 LYS A CA 1
ATOM 701 C C . LYS A 1 84 ? 23.548 2.424 -10.422 1.00 94.69 84 LYS A C 1
ATOM 703 O O . LYS A 1 84 ? 23.702 2.253 -9.218 1.00 94.69 84 LYS A O 1
ATOM 708 N N . ASP A 1 85 ? 22.751 3.367 -10.921 1.00 94.12 85 ASP A N 1
ATOM 709 C CA . ASP A 1 85 ? 21.962 4.304 -10.125 1.00 94.12 85 ASP A CA 1
ATOM 710 C C . ASP A 1 85 ? 20.530 3.778 -9.985 1.00 94.12 85 ASP A C 1
ATOM 712 O O . ASP A 1 85 ? 19.788 3.694 -10.964 1.00 94.12 85 ASP A O 1
ATOM 716 N N . ASP A 1 86 ? 20.125 3.457 -8.756 1.00 91.31 86 ASP A N 1
ATOM 717 C CA . ASP A 1 86 ? 18.794 2.926 -8.449 1.00 91.31 86 ASP A CA 1
ATOM 718 C C . ASP A 1 86 ? 17.657 3.834 -8.911 1.00 91.31 86 ASP A C 1
ATOM 720 O O . ASP A 1 86 ? 16.648 3.348 -9.422 1.00 91.31 86 ASP A O 1
ATOM 724 N N . SER A 1 87 ? 17.837 5.151 -8.800 1.00 94.00 87 SER A N 1
ATOM 725 C CA . SER A 1 87 ? 16.807 6.121 -9.180 1.00 94.00 87 SER A CA 1
ATOM 726 C C . SER A 1 87 ? 16.563 6.162 -10.690 1.00 94.00 87 SER A C 1
ATOM 728 O O . SER A 1 87 ? 15.482 6.539 -11.137 1.00 94.00 87 SER A O 1
ATOM 730 N N . LYS A 1 88 ? 17.558 5.750 -11.485 1.00 94.62 88 LYS A N 1
ATOM 731 C CA . LYS A 1 88 ? 17.524 5.769 -12.955 1.00 94.62 88 LYS A CA 1
ATOM 732 C C . LYS A 1 88 ? 17.454 4.376 -13.572 1.00 94.62 88 LYS A C 1
ATOM 734 O O . LYS A 1 88 ? 17.346 4.261 -14.794 1.00 94.62 88 LYS A O 1
ATOM 739 N N . PHE A 1 89 ? 17.499 3.326 -12.754 1.00 95.06 89 PHE A N 1
ATOM 740 C CA . PHE A 1 89 ? 17.593 1.946 -13.213 1.00 95.06 89 PHE A CA 1
ATOM 741 C C . PHE A 1 89 ? 16.424 1.547 -14.125 1.00 95.06 89 PHE A C 1
ATOM 743 O O . PHE A 1 89 ? 16.649 0.934 -15.164 1.00 95.06 89 PHE A O 1
ATOM 750 N N . SER A 1 90 ? 15.195 1.955 -13.791 1.00 93.19 90 SER A N 1
ATOM 751 C CA . SER A 1 90 ? 13.984 1.632 -14.569 1.00 93.19 90 SER A CA 1
ATOM 752 C C . SER A 1 90 ? 14.024 2.185 -16.006 1.00 93.19 90 SER A C 1
ATOM 754 O O . SER A 1 90 ? 13.757 1.475 -16.981 1.00 93.19 90 SER A O 1
ATOM 756 N N . GLU A 1 91 ? 14.449 3.440 -16.176 1.00 93.12 91 GLU A N 1
ATOM 757 C CA . GLU A 1 91 ? 14.619 4.031 -17.509 1.00 93.12 91 GLU A CA 1
ATOM 758 C C . GLU A 1 91 ? 15.800 3.393 -18.254 1.00 93.12 91 GLU A C 1
ATOM 760 O O . GLU A 1 91 ? 15.707 3.071 -19.441 1.00 93.12 91 GLU A O 1
ATOM 765 N N . ALA A 1 92 ? 16.914 3.172 -17.552 1.00 95.31 92 ALA A N 1
ATOM 766 C CA . ALA A 1 92 ? 18.131 2.623 -18.132 1.00 95.31 92 ALA A CA 1
ATOM 767 C C . ALA A 1 92 ? 17.959 1.166 -18.600 1.00 95.31 92 ALA A C 1
ATOM 769 O O . ALA A 1 92 ? 18.417 0.801 -19.684 1.00 95.31 92 ALA A O 1
ATOM 770 N N . VAL A 1 93 ? 17.259 0.326 -17.834 1.00 95.75 93 VAL A N 1
ATOM 771 C CA . VAL A 1 93 ? 17.025 -1.073 -18.216 1.00 95.75 93 VAL A CA 1
ATOM 772 C C . VAL A 1 93 ? 16.119 -1.169 -19.445 1.00 95.75 93 VAL A C 1
ATOM 774 O O . VAL A 1 93 ? 16.367 -1.997 -20.316 1.00 95.75 93 VAL A O 1
ATOM 777 N N . THR A 1 94 ? 15.146 -0.263 -19.586 1.00 94.75 94 THR A N 1
ATOM 778 C CA . THR A 1 94 ? 14.262 -0.185 -20.764 1.00 94.75 94 THR A CA 1
ATOM 779 C C . THR A 1 94 ? 15.052 0.091 -22.047 1.00 94.75 94 THR A C 1
ATOM 781 O O . THR A 1 94 ? 14.813 -0.520 -23.094 1.00 94.75 94 THR A O 1
ATOM 784 N N . VAL A 1 95 ? 16.048 0.976 -21.968 1.00 94.62 95 VAL A N 1
ATOM 785 C CA . VAL A 1 95 ? 16.974 1.235 -23.078 1.00 94.62 95 VAL A CA 1
ATOM 786 C C . VAL A 1 95 ? 17.837 0.010 -23.373 1.00 94.62 95 VAL A C 1
ATOM 788 O O . VAL A 1 95 ? 17.967 -0.371 -24.537 1.00 94.62 95 VAL A O 1
ATOM 791 N N . LEU A 1 96 ? 18.433 -0.601 -22.341 1.00 95.56 96 LEU A N 1
ATOM 792 C CA . LEU A 1 96 ? 19.298 -1.770 -22.509 1.00 95.56 96 LEU A CA 1
ATOM 793 C C . LEU A 1 96 ? 18.541 -2.918 -23.193 1.00 95.56 96 LEU A C 1
ATOM 795 O O . LEU A 1 96 ? 19.060 -3.507 -24.141 1.00 95.56 96 LEU A O 1
ATOM 799 N N . LEU A 1 97 ? 17.304 -3.182 -22.757 1.00 95.31 97 LEU A N 1
ATOM 800 C CA . LEU A 1 97 ? 16.392 -4.144 -23.381 1.00 95.31 97 LEU A CA 1
ATOM 801 C C . LEU A 1 97 ? 16.167 -3.809 -24.857 1.00 95.31 97 LEU A C 1
ATOM 803 O O . LEU A 1 97 ? 16.411 -4.651 -25.717 1.00 95.31 97 LEU A O 1
ATOM 807 N N . SER A 1 98 ? 15.817 -2.555 -25.160 1.00 93.94 98 SER A N 1
ATOM 808 C CA . SER A 1 98 ? 15.574 -2.100 -26.536 1.00 93.94 98 SER A CA 1
ATOM 809 C C . SER A 1 98 ? 16.781 -2.315 -27.458 1.00 93.94 98 SER A C 1
ATOM 811 O O . SER A 1 98 ? 16.615 -2.664 -28.626 1.00 93.94 98 SER A O 1
ATOM 813 N N . TRP A 1 99 ? 18.007 -2.098 -26.973 1.00 94.88 99 TRP A N 1
ATOM 814 C CA . TRP A 1 99 ? 19.226 -2.340 -27.756 1.00 94.88 99 TRP A CA 1
ATOM 815 C C . TRP A 1 99 ? 19.511 -3.829 -27.965 1.00 94.88 99 TRP A C 1
ATOM 817 O O . TRP A 1 99 ? 19.927 -4.225 -29.055 1.00 94.88 99 TRP A O 1
ATOM 827 N N . ILE A 1 100 ? 19.263 -4.661 -26.951 1.00 94.75 100 ILE A N 1
ATOM 828 C CA . ILE A 1 100 ? 19.431 -6.115 -27.054 1.00 94.75 100 ILE A CA 1
ATOM 829 C C . ILE A 1 100 ? 18.424 -6.703 -28.052 1.00 94.75 100 ILE A C 1
ATOM 831 O O . ILE A 1 100 ? 18.825 -7.437 -28.953 1.00 94.75 100 ILE A O 1
ATOM 835 N N . GLU A 1 101 ? 17.145 -6.335 -27.952 1.00 94.88 101 GLU A N 1
ATOM 836 C CA . GLU A 1 101 ? 16.071 -6.818 -28.834 1.00 94.8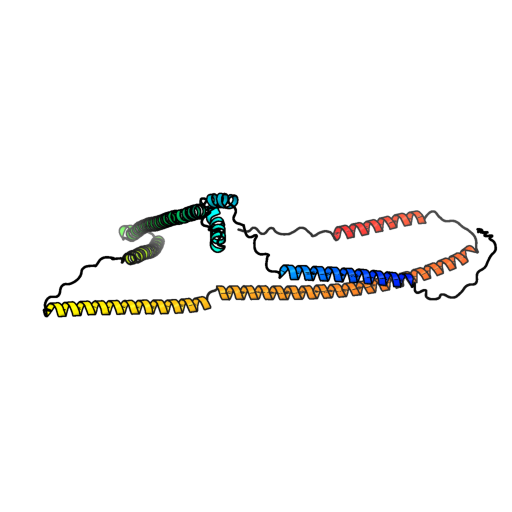8 101 GLU A CA 1
ATOM 837 C C . GLU A 1 101 ? 16.274 -6.420 -30.302 1.00 94.88 101 GLU A C 1
ATOM 839 O O . GLU A 1 101 ? 15.924 -7.171 -31.211 1.00 94.88 101 GLU A O 1
ATOM 844 N N . ARG A 1 102 ? 16.886 -5.256 -30.550 1.00 91.56 102 ARG A N 1
ATOM 845 C CA . ARG A 1 102 ? 17.235 -4.781 -31.901 1.00 91.56 102 ARG A CA 1
ATOM 846 C C . ARG A 1 102 ? 18.473 -5.448 -32.496 1.00 91.56 102 ARG A C 1
ATOM 848 O O . ARG A 1 102 ? 18.745 -5.256 -33.678 1.00 91.56 102 ARG A O 1
ATOM 855 N N . GLY A 1 103 ? 19.217 -6.222 -31.706 1.00 92.88 103 GLY A N 1
ATOM 856 C CA . GLY A 1 103 ? 20.426 -6.900 -32.166 1.00 92.88 103 GLY A CA 1
ATOM 857 C C . GLY A 1 103 ? 21.671 -6.009 -32.220 1.00 92.88 103 GLY A C 1
ATOM 858 O O . GLY A 1 103 ? 22.588 -6.304 -32.982 1.00 92.88 103 GLY A O 1
ATOM 859 N N . GLU A 1 104 ? 21.749 -4.955 -31.397 1.00 93.50 104 GLU A N 1
ATOM 860 C CA . GLU A 1 104 ? 22.951 -4.099 -31.277 1.00 93.50 104 GLU A CA 1
ATOM 861 C C . GLU A 1 104 ? 24.141 -4.838 -30.621 1.00 93.50 104 GLU A C 1
ATOM 863 O O . GLU A 1 104 ? 25.300 -4.401 -30.657 1.00 93.50 104 GLU A O 1
ATOM 868 N N . VAL A 1 105 ? 23.872 -6.005 -30.025 1.00 95.25 105 VAL A N 1
ATOM 869 C CA . VAL A 1 105 ? 24.893 -6.899 -29.479 1.00 95.25 105 VAL A CA 1
ATOM 870 C C . VAL A 1 105 ? 25.628 -7.595 -30.623 1.00 95.25 105 VAL A C 1
ATOM 872 O O . VAL A 1 105 ? 25.116 -8.491 -31.288 1.00 95.25 105 VAL A O 1
ATOM 875 N N . SER A 1 106 ? 26.886 -7.215 -30.815 1.00 94.31 106 SER A N 1
ATOM 876 C CA . SER A 1 106 ? 27.789 -7.797 -31.804 1.00 94.31 106 SER A CA 1
ATOM 877 C C . SER A 1 106 ? 29.004 -8.419 -31.121 1.00 94.31 106 SER A C 1
ATOM 879 O O . SER A 1 106 ? 29.301 -8.133 -29.962 1.00 94.31 106 SER A O 1
ATOM 881 N N . ARG A 1 107 ? 29.802 -9.203 -31.858 1.00 95.62 107 ARG A N 1
ATOM 882 C CA . ARG A 1 107 ? 31.080 -9.732 -31.337 1.00 95.62 107 ARG A CA 1
ATOM 883 C C . ARG A 1 107 ? 32.026 -8.641 -30.814 1.00 95.62 107 ARG A C 1
ATOM 885 O O . ARG A 1 107 ? 32.854 -8.939 -29.964 1.00 95.62 107 ARG A O 1
ATOM 892 N N . ARG A 1 108 ? 31.926 -7.404 -31.322 1.00 93.38 108 ARG A N 1
ATOM 893 C CA . ARG A 1 108 ? 32.767 -6.275 -30.888 1.00 93.38 108 ARG A CA 1
ATOM 894 C C . ARG A 1 108 ? 32.225 -5.590 -29.628 1.00 93.38 108 ARG A C 1
ATOM 896 O O . ARG A 1 108 ? 33.021 -5.148 -28.813 1.00 93.38 108 ARG A O 1
ATOM 903 N N . SER A 1 109 ? 30.901 -5.530 -29.458 1.00 93.25 109 SER A N 1
ATOM 904 C CA . SER A 1 109 ? 30.231 -4.859 -28.330 1.00 93.25 109 SER A CA 1
ATOM 905 C C . SER A 1 109 ? 29.854 -5.804 -27.177 1.00 93.25 109 SER A C 1
ATOM 907 O O . SER A 1 109 ? 29.483 -5.339 -26.102 1.00 93.25 109 SER A O 1
ATOM 909 N N . ALA A 1 110 ? 29.991 -7.123 -27.357 1.00 95.75 110 ALA A N 1
ATOM 910 C CA . ALA A 1 110 ? 29.559 -8.150 -26.404 1.00 95.75 110 ALA A CA 1
ATOM 911 C C . ALA A 1 110 ? 30.059 -7.928 -24.967 1.00 95.75 110 ALA A C 1
ATOM 913 O O . ALA A 1 110 ? 29.274 -8.048 -24.031 1.00 95.75 110 ALA A O 1
ATOM 914 N N . ASN A 1 111 ? 31.329 -7.553 -24.781 1.00 96.00 111 ASN A N 1
ATOM 915 C CA . ASN A 1 111 ? 31.882 -7.308 -23.444 1.00 96.00 111 ASN A CA 1
ATOM 916 C C . ASN A 1 111 ? 31.216 -6.110 -22.750 1.00 96.00 111 ASN A C 1
ATOM 918 O O . ASN A 1 111 ? 30.932 -6.177 -21.559 1.00 96.00 111 ASN A O 1
ATOM 922 N N . GLN A 1 112 ? 30.919 -5.039 -23.492 1.00 95.56 112 GLN A N 1
ATOM 923 C CA . GLN A 1 112 ? 30.263 -3.845 -22.953 1.00 95.56 112 GLN A CA 1
ATOM 924 C C . GLN A 1 112 ? 28.822 -4.155 -22.526 1.00 95.56 112 GLN A C 1
ATOM 926 O O . GLN A 1 112 ? 28.408 -3.792 -21.426 1.00 95.56 112 GLN A O 1
ATOM 931 N N . PHE A 1 113 ? 28.078 -4.888 -23.359 1.00 97.38 113 PHE A N 1
ATOM 932 C CA . PHE A 1 113 ? 26.734 -5.357 -23.012 1.00 97.38 113 PHE A CA 1
ATOM 933 C C . PHE A 1 113 ? 26.748 -6.336 -21.842 1.00 97.38 113 PHE A C 1
ATOM 935 O O . PHE A 1 113 ? 25.906 -6.225 -20.957 1.00 97.38 113 PHE A O 1
ATOM 942 N N . TYR A 1 114 ? 27.723 -7.243 -21.786 1.00 97.56 114 TYR A N 1
ATOM 943 C CA . TYR A 1 114 ? 27.882 -8.144 -20.651 1.00 97.56 114 TYR A CA 1
ATOM 944 C C . TYR A 1 114 ? 28.092 -7.369 -19.345 1.00 97.56 114 TYR A C 1
ATOM 946 O O . TYR A 1 114 ? 27.403 -7.645 -18.368 1.00 97.56 114 TYR A O 1
ATOM 954 N N . SER A 1 115 ? 28.949 -6.343 -19.331 1.00 97.69 115 SER A N 1
ATOM 955 C CA . SER A 1 115 ? 29.111 -5.478 -18.156 1.00 97.69 115 SER A CA 1
ATOM 956 C C . SER A 1 115 ? 27.821 -4.742 -17.774 1.00 97.69 115 SER A C 1
ATOM 958 O O . SER A 1 115 ? 27.505 -4.658 -16.592 1.00 97.69 115 SER A O 1
ATOM 960 N N . MET A 1 116 ? 27.029 -4.268 -18.742 1.00 97.50 116 MET A N 1
ATOM 961 C CA . MET A 1 116 ? 25.713 -3.667 -18.466 1.00 97.50 116 MET A CA 1
ATOM 962 C C . MET A 1 116 ? 24.716 -4.680 -17.875 1.00 97.50 116 MET A C 1
ATOM 964 O O . MET A 1 116 ? 23.998 -4.361 -16.928 1.00 97.50 116 MET A O 1
ATOM 968 N N . VAL A 1 117 ? 24.716 -5.924 -18.364 1.00 96.81 117 VAL A N 1
ATOM 969 C CA . VAL A 1 117 ? 23.923 -7.028 -17.796 1.00 96.81 117 VAL A CA 1
ATOM 970 C C . VAL A 1 117 ? 24.396 -7.378 -16.380 1.00 96.81 117 VAL A C 1
ATOM 972 O O . VAL A 1 117 ? 23.576 -7.649 -15.506 1.00 96.81 117 VAL A O 1
ATOM 975 N N . GLN A 1 118 ? 25.703 -7.324 -16.107 1.00 96.69 118 GLN A N 1
ATOM 976 C CA . GLN A 1 118 ? 26.239 -7.507 -14.755 1.00 96.69 118 GLN A CA 1
ATOM 977 C C . GLN A 1 118 ? 25.794 -6.393 -13.797 1.00 96.69 118 GLN A C 1
ATOM 979 O O . GLN A 1 118 ? 25.456 -6.694 -12.647 1.00 96.69 118 GLN A O 1
ATOM 984 N N . SER A 1 119 ? 25.754 -5.136 -14.255 1.00 95.94 119 SER A N 1
ATOM 985 C CA . SER A 1 119 ? 25.174 -4.032 -13.480 1.00 95.94 119 SER A CA 1
ATOM 986 C C . SER A 1 119 ? 23.709 -4.322 -13.154 1.00 95.94 119 SER A C 1
ATOM 988 O O . SER A 1 119 ? 23.344 -4.322 -11.983 1.00 95.94 119 SER A O 1
ATOM 990 N N . ALA A 1 120 ? 22.902 -4.723 -14.144 1.00 96.38 120 ALA A N 1
ATOM 991 C CA . ALA A 1 120 ? 21.506 -5.107 -13.921 1.00 96.38 120 ALA A CA 1
ATOM 992 C C . ALA A 1 120 ? 21.348 -6.271 -12.922 1.00 96.38 120 ALA A C 1
ATOM 994 O O . ALA A 1 120 ? 20.508 -6.216 -12.027 1.00 96.38 120 ALA A O 1
ATOM 995 N N . ASN A 1 121 ? 22.205 -7.292 -12.993 1.00 94.81 121 ASN A N 1
ATOM 996 C CA . ASN A 1 121 ? 22.196 -8.405 -12.040 1.00 94.81 121 ASN A CA 1
ATOM 997 C C . ASN A 1 121 ? 22.583 -7.984 -10.606 1.00 94.81 121 ASN A C 1
ATOM 999 O O . ASN A 1 121 ? 22.204 -8.636 -9.634 1.00 94.81 121 ASN A O 1
ATOM 1003 N N . SER A 1 122 ? 23.328 -6.890 -10.441 1.00 95.44 122 SER A N 1
ATOM 1004 C CA . SER A 1 122 ? 23.640 -6.355 -9.110 1.00 95.44 122 SER A CA 1
ATOM 1005 C C . SER A 1 122 ? 22.392 -5.791 -8.419 1.00 95.44 122 SER A C 1
ATOM 1007 O O . SER A 1 122 ? 22.256 -5.958 -7.206 1.00 95.44 122 SER A O 1
ATOM 1009 N N . HIS A 1 123 ? 21.430 -5.249 -9.179 1.00 95.44 123 HIS A N 1
ATOM 1010 C CA . HIS A 1 123 ? 20.133 -4.827 -8.638 1.00 95.44 123 HIS A CA 1
ATOM 1011 C C . HIS A 1 123 ? 19.300 -6.004 -8.122 1.00 95.44 123 HIS A C 1
ATOM 1013 O O . HIS A 1 123 ? 18.625 -5.846 -7.115 1.00 95.44 123 HIS A O 1
ATOM 1019 N N . VAL A 1 124 ? 19.399 -7.204 -8.710 1.00 95.06 124 VAL A N 1
ATOM 1020 C CA . VAL A 1 124 ? 18.717 -8.406 -8.178 1.00 95.06 124 VAL A CA 1
ATOM 1021 C C . VAL A 1 124 ? 19.186 -8.717 -6.756 1.00 95.06 124 VAL A C 1
ATOM 1023 O O . VAL A 1 124 ? 18.369 -8.911 -5.861 1.00 95.06 124 VAL A O 1
ATOM 1026 N N . ARG A 1 125 ? 20.506 -8.715 -6.522 1.00 91.75 125 ARG A N 1
ATOM 1027 C CA . ARG A 1 125 ? 21.069 -8.924 -5.177 1.00 91.75 125 ARG A CA 1
ATOM 1028 C C . ARG A 1 125 ? 20.625 -7.844 -4.196 1.00 91.75 125 ARG A C 1
ATOM 1030 O O . ARG A 1 125 ? 20.255 -8.166 -3.073 1.00 91.75 125 ARG A O 1
ATOM 1037 N N . ARG A 1 126 ? 20.648 -6.578 -4.619 1.00 92.88 126 ARG A N 1
ATOM 1038 C CA . ARG A 1 126 ? 20.183 -5.462 -3.791 1.00 92.88 126 ARG A CA 1
ATOM 1039 C C . ARG A 1 126 ? 18.706 -5.613 -3.422 1.00 92.88 126 ARG A C 1
ATOM 1041 O O . ARG A 1 126 ? 18.388 -5.516 -2.246 1.00 92.88 126 ARG A O 1
ATOM 1048 N N . LEU A 1 127 ? 17.841 -5.896 -4.398 1.00 95.00 127 LEU A N 1
ATOM 1049 C CA . LEU A 1 127 ? 16.403 -6.096 -4.194 1.00 95.00 127 LEU A CA 1
ATOM 1050 C C . LEU A 1 127 ? 16.117 -7.281 -3.266 1.00 95.00 127 LEU A C 1
ATOM 1052 O O . LEU A 1 127 ? 15.194 -7.220 -2.465 1.00 95.00 127 LEU A O 1
ATOM 1056 N N . MET A 1 128 ? 16.919 -8.346 -3.336 1.00 95.25 128 MET A N 1
ATOM 1057 C CA . MET A 1 128 ? 16.777 -9.477 -2.417 1.00 95.25 128 MET A CA 1
ATOM 1058 C C . MET A 1 128 ? 17.138 -9.113 -0.980 1.00 95.25 128 MET A C 1
ATOM 1060 O O . MET A 1 128 ? 16.433 -9.513 -0.059 1.00 95.25 128 MET A O 1
ATOM 1064 N N . ASN A 1 129 ? 18.192 -8.321 -0.791 1.00 94.94 129 ASN A N 1
ATOM 1065 C CA . ASN A 1 129 ? 18.550 -7.816 0.530 1.00 94.94 129 ASN A CA 1
ATOM 1066 C C . ASN A 1 129 ? 17.497 -6.835 1.061 1.00 94.94 129 ASN A C 1
ATOM 1068 O O . ASN A 1 129 ? 17.128 -6.928 2.222 1.00 94.94 129 ASN A O 1
ATOM 1072 N N . GLU A 1 130 ? 16.986 -5.937 0.215 1.00 95.50 130 GLU A N 1
ATOM 1073 C CA . GLU A 1 130 ? 15.914 -4.994 0.562 1.00 95.50 130 GLU A CA 1
ATOM 1074 C C . GLU A 1 130 ? 14.630 -5.731 0.967 1.00 95.50 130 GLU A C 1
ATOM 1076 O O . GLU A 1 130 ? 14.053 -5.433 2.009 1.00 95.50 130 GLU A O 1
ATOM 1081 N N . LYS A 1 131 ? 14.241 -6.772 0.216 1.00 95.50 131 LYS A N 1
ATOM 1082 C CA . LYS A 1 131 ? 13.139 -7.670 0.589 1.00 95.50 131 LYS A CA 1
ATOM 1083 C C . LYS A 1 131 ? 13.366 -8.295 1.965 1.00 95.50 131 LYS A C 1
ATOM 1085 O O . LYS A 1 131 ? 12.471 -8.235 2.798 1.00 95.50 131 LYS A O 1
ATOM 1090 N N . ALA A 1 132 ? 14.553 -8.851 2.209 1.00 96.25 132 ALA A N 1
ATOM 1091 C CA . ALA A 1 132 ? 14.882 -9.466 3.493 1.00 96.25 132 ALA A CA 1
ATOM 1092 C C . ALA A 1 132 ? 14.840 -8.450 4.649 1.00 96.25 132 ALA A C 1
ATOM 1094 O O . ALA A 1 132 ? 14.372 -8.774 5.737 1.00 96.25 132 ALA A O 1
ATOM 1095 N N . THR A 1 133 ? 15.284 -7.210 4.416 1.00 97.06 133 THR A N 1
ATOM 1096 C CA . THR A 1 133 ? 15.163 -6.121 5.394 1.00 97.06 133 THR A CA 1
ATOM 1097 C C . THR A 1 133 ? 13.700 -5.803 5.693 1.00 97.06 133 THR A C 1
ATOM 1099 O O . THR A 1 133 ? 13.335 -5.751 6.861 1.00 97.06 133 THR A O 1
ATOM 1102 N N . HIS A 1 134 ? 12.841 -5.670 4.681 1.00 96.62 134 HIS A N 1
ATOM 1103 C CA . HIS A 1 134 ? 11.413 -5.419 4.902 1.00 96.62 134 HIS A CA 1
ATOM 1104 C C . HIS A 1 134 ? 10.687 -6.585 5.582 1.00 96.62 134 HIS A C 1
ATOM 1106 O O . HIS A 1 134 ? 9.802 -6.359 6.403 1.00 96.62 134 HIS A O 1
ATOM 1112 N N . GLU A 1 135 ? 11.061 -7.828 5.277 1.00 94.75 135 GLU A N 1
ATOM 1113 C CA . GLU A 1 135 ? 10.549 -9.010 5.980 1.00 94.75 135 GLU A CA 1
ATOM 1114 C C . GLU A 1 135 ? 10.941 -8.981 7.463 1.00 94.75 135 GLU A C 1
ATOM 1116 O O . GLU A 1 135 ? 10.097 -9.200 8.330 1.00 94.75 135 GLU A O 1
ATOM 1121 N N . GLN A 1 136 ? 12.192 -8.626 7.769 1.00 96.38 136 GLN A N 1
ATOM 1122 C CA . GLN A 1 136 ? 12.656 -8.469 9.146 1.00 96.38 136 GLN A CA 1
ATOM 1123 C C . GLN A 1 136 ? 11.941 -7.321 9.878 1.00 96.38 136 GLN A C 1
ATOM 1125 O O . GLN A 1 136 ? 11.517 -7.496 11.018 1.00 96.38 136 GLN A O 1
ATOM 1130 N N . GLU A 1 137 ? 11.787 -6.160 9.238 1.00 95.81 137 GLU A N 1
ATOM 1131 C CA . GLU A 1 137 ? 11.070 -5.005 9.798 1.00 95.81 137 GLU A CA 1
ATOM 1132 C C . GLU A 1 137 ? 9.596 -5.333 10.078 1.00 95.81 137 GLU A C 1
ATOM 1134 O O . GLU A 1 137 ? 9.045 -4.899 11.092 1.00 95.81 137 GLU A O 1
ATOM 1139 N N . MET A 1 138 ? 8.955 -6.120 9.207 1.00 92.88 138 MET A N 1
ATOM 1140 C CA . MET A 1 138 ? 7.585 -6.595 9.409 1.00 92.88 138 MET A CA 1
ATOM 1141 C C . MET A 1 138 ?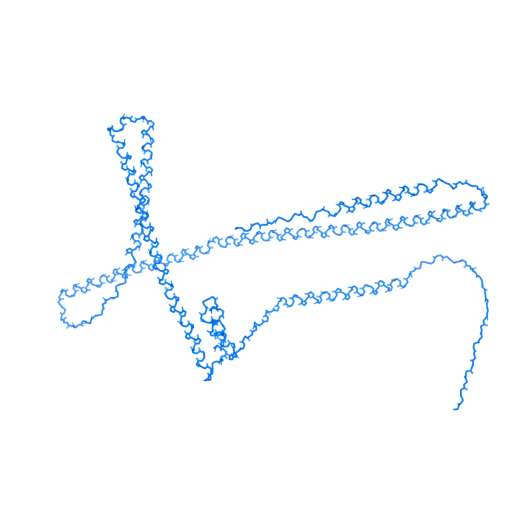 7.484 -7.481 10.653 1.00 92.88 138 MET A C 1
ATOM 1143 O O . MET A 1 138 ? 6.590 -7.275 11.476 1.00 92.88 138 MET A O 1
ATOM 1147 N N . GLU A 1 139 ? 8.398 -8.439 10.807 1.00 91.50 139 GLU A N 1
ATOM 1148 C CA . GLU A 1 139 ? 8.392 -9.345 11.955 1.00 91.50 139 GLU A CA 1
ATOM 1149 C C . GLU A 1 139 ? 8.665 -8.593 13.265 1.00 91.50 139 GLU A C 1
ATOM 1151 O O . GLU A 1 139 ? 7.963 -8.776 14.261 1.00 91.50 139 GLU A O 1
ATOM 1156 N N . GLU A 1 140 ? 9.607 -7.648 13.249 1.00 95.56 140 GLU A N 1
ATOM 1157 C CA . GLU A 1 140 ? 9.867 -6.771 14.391 1.00 95.56 140 GLU A CA 1
ATOM 1158 C C . GLU A 1 140 ? 8.638 -5.911 14.740 1.00 95.56 140 GLU A C 1
ATOM 1160 O O . GLU A 1 140 ? 8.296 -5.749 15.914 1.00 95.56 140 GLU A O 1
ATOM 1165 N N . ALA A 1 141 ? 7.918 -5.389 13.742 1.00 94.31 141 ALA A N 1
ATOM 1166 C CA . ALA A 1 141 ? 6.686 -4.636 13.963 1.00 94.31 141 ALA A CA 1
ATOM 1167 C C . ALA A 1 141 ? 5.562 -5.505 14.558 1.00 94.31 141 ALA A C 1
ATOM 1169 O O . ALA A 1 141 ? 4.876 -5.054 15.484 1.00 94.31 141 ALA A O 1
ATOM 1170 N N . LYS A 1 142 ? 5.391 -6.748 14.081 1.00 91.31 142 LYS A N 1
ATOM 1171 C CA . LYS A 1 142 ? 4.440 -7.720 14.652 1.00 91.31 142 LYS A CA 1
ATOM 1172 C C . LYS A 1 142 ? 4.761 -8.001 16.118 1.00 91.31 142 LYS A C 1
ATOM 1174 O O . LYS A 1 142 ? 3.870 -7.956 16.968 1.00 91.31 142 LYS A O 1
ATOM 1179 N N . GLU A 1 143 ? 6.028 -8.239 16.436 1.00 93.31 143 GLU A N 1
ATOM 1180 C CA . GLU A 1 143 ? 6.462 -8.532 17.800 1.00 93.31 143 GLU A CA 1
ATOM 1181 C C . GLU A 1 143 ? 6.306 -7.318 18.729 1.00 93.31 143 GLU A C 1
ATOM 1183 O O . GLU A 1 143 ? 5.788 -7.430 19.844 1.00 93.31 143 GLU A O 1
ATOM 1188 N N . ASN A 1 144 ? 6.646 -6.117 18.257 1.00 96.06 144 ASN A N 1
ATOM 1189 C CA . ASN A 1 144 ? 6.406 -4.874 18.993 1.00 96.06 144 ASN A CA 1
ATOM 1190 C C . ASN A 1 144 ? 4.916 -4.663 19.294 1.00 96.06 144 ASN A C 1
ATOM 1192 O O . ASN A 1 144 ? 4.549 -4.279 20.409 1.00 96.06 144 ASN A O 1
ATOM 1196 N N . PHE A 1 145 ? 4.045 -4.959 18.329 1.00 93.31 145 PHE A N 1
ATOM 1197 C CA . PHE A 1 145 ? 2.601 -4.895 18.518 1.00 93.31 145 PHE A CA 1
ATOM 1198 C C . PHE A 1 145 ? 2.105 -5.911 19.556 1.00 93.31 145 PHE A C 1
ATOM 1200 O O . PHE A 1 145 ? 1.361 -5.538 20.467 1.00 93.31 145 PHE A O 1
ATOM 1207 N N . LYS A 1 146 ? 2.556 -7.170 19.483 1.00 93.44 146 LYS A N 1
ATOM 1208 C CA . LYS A 1 146 ? 2.238 -8.212 20.477 1.00 93.44 146 LYS A CA 1
ATOM 1209 C C . LYS A 1 146 ? 2.667 -7.814 21.888 1.00 93.44 146 LYS A C 1
ATOM 1211 O O . LYS A 1 146 ? 1.902 -7.987 22.843 1.00 93.44 146 LYS A O 1
ATOM 1216 N N . ASN A 1 147 ? 3.859 -7.238 22.022 1.00 95.25 147 ASN A N 1
ATOM 1217 C CA . ASN A 1 147 ? 4.379 -6.754 23.298 1.00 95.25 147 ASN A CA 1
ATOM 1218 C C . ASN A 1 147 ? 3.547 -5.588 23.849 1.00 95.25 147 ASN A C 1
ATOM 1220 O O . ASN A 1 147 ? 3.169 -5.599 25.025 1.00 95.25 147 ASN A O 1
ATOM 1224 N N . ALA A 1 148 ? 3.174 -4.625 23.002 1.00 96.25 148 ALA A N 1
ATOM 1225 C CA . ALA A 1 148 ? 2.282 -3.534 23.388 1.00 96.25 148 ALA A CA 1
ATOM 1226 C C . ALA A 1 148 ? 0.895 -4.046 23.823 1.00 96.25 148 ALA A C 1
ATOM 1228 O O . ALA A 1 148 ? 0.388 -3.640 24.872 1.00 96.25 148 ALA A O 1
ATOM 1229 N N . LEU A 1 149 ? 0.308 -4.980 23.066 1.00 94.06 149 LEU A N 1
ATOM 1230 C CA . LEU A 1 149 ? -0.991 -5.585 23.369 1.00 94.06 149 LEU A CA 1
ATOM 1231 C C . LEU A 1 149 ? -0.964 -6.371 24.688 1.00 94.06 149 LEU A C 1
ATOM 1233 O O . LEU A 1 149 ? -1.874 -6.247 25.509 1.00 94.06 149 LEU A O 1
ATOM 1237 N N . THR A 1 150 ? 0.112 -7.117 24.936 1.00 95.38 150 THR A N 1
ATOM 1238 C CA . THR A 1 150 ? 0.338 -7.807 26.215 1.00 95.38 150 THR A CA 1
ATOM 1239 C C . THR A 1 150 ? 0.411 -6.807 27.373 1.00 95.38 150 THR A C 1
ATOM 1241 O O . THR A 1 150 ? -0.232 -7.012 28.403 1.00 95.38 150 THR A O 1
ATOM 1244 N N . GLY A 1 151 ? 1.108 -5.680 27.190 1.00 96.25 151 GLY A N 1
ATOM 1245 C CA . GLY A 1 151 ? 1.159 -4.599 28.178 1.00 96.25 151 GLY A CA 1
ATOM 1246 C C . GLY A 1 151 ? -0.216 -3.995 28.492 1.00 96.25 151 GLY A C 1
ATOM 1247 O O . GLY A 1 151 ? -0.550 -3.793 29.662 1.00 96.25 151 GLY A O 1
ATOM 1248 N N . ILE A 1 152 ? -1.045 -3.761 27.469 1.00 95.06 152 ILE A N 1
ATOM 1249 C CA . ILE A 1 152 ? -2.431 -3.284 27.628 1.00 95.06 152 ILE A CA 1
ATOM 1250 C C . ILE A 1 152 ? -3.268 -4.298 28.420 1.00 95.06 152 ILE A C 1
ATOM 1252 O O . ILE A 1 152 ? -3.995 -3.921 29.343 1.00 95.06 152 ILE A O 1
ATOM 1256 N N . LEU A 1 153 ? -3.145 -5.590 28.109 1.00 95.00 153 LEU A N 1
ATOM 1257 C CA . LEU A 1 153 ? -3.858 -6.651 28.821 1.00 95.00 153 LEU A CA 1
ATOM 1258 C C . LEU A 1 153 ? -3.492 -6.710 30.302 1.00 95.00 153 LEU A C 1
ATOM 1260 O O . LEU A 1 153 ? -4.388 -6.752 31.145 1.00 95.00 153 LEU A O 1
ATOM 1264 N N . THR A 1 154 ? -2.202 -6.626 30.635 1.00 96.38 154 THR A N 1
ATOM 1265 C CA . THR A 1 154 ? -1.755 -6.576 32.033 1.00 96.38 154 THR A CA 1
ATOM 1266 C C . THR A 1 154 ? -2.362 -5.383 32.781 1.00 96.38 154 THR A C 1
ATOM 1268 O O . THR A 1 154 ? -2.782 -5.520 33.932 1.00 96.38 154 THR A O 1
ATOM 1271 N N . GLN A 1 155 ? -2.473 -4.212 32.142 1.00 97.00 155 GLN A N 1
ATOM 1272 C CA . GLN A 1 155 ? -3.134 -3.054 32.757 1.00 97.00 155 GLN A CA 1
ATOM 1273 C C . GLN A 1 155 ? -4.629 -3.307 32.994 1.00 97.00 155 GLN A C 1
ATOM 1275 O O . GLN A 1 155 ? -5.139 -3.011 34.078 1.00 97.00 155 GLN A O 1
ATOM 1280 N N . PHE A 1 156 ? -5.337 -3.902 32.030 1.00 95.88 156 PHE A N 1
ATOM 1281 C CA . PHE A 1 156 ? -6.738 -4.285 32.218 1.00 95.88 156 PHE A CA 1
ATOM 1282 C C . PHE A 1 156 ? -6.920 -5.295 33.355 1.00 95.88 156 PHE A C 1
ATOM 1284 O O . PHE A 1 156 ? -7.850 -5.151 34.149 1.00 95.88 156 PHE A O 1
ATOM 1291 N N . GLU A 1 157 ? -6.037 -6.285 33.483 1.00 95.12 157 GLU A N 1
ATOM 1292 C CA . GLU A 1 157 ? -6.061 -7.249 34.589 1.00 95.12 157 GLU A CA 1
ATOM 1293 C C . GLU A 1 157 ? -5.912 -6.565 35.952 1.00 95.12 157 GLU A C 1
ATOM 1295 O O . GLU A 1 157 ? -6.679 -6.854 36.875 1.00 95.12 157 GLU A O 1
ATOM 1300 N N . GLN A 1 158 ? -4.989 -5.606 36.072 1.00 97.31 158 GLN A N 1
ATOM 1301 C CA . GLN A 1 158 ? -4.810 -4.809 37.289 1.00 97.31 158 GLN A CA 1
ATOM 1302 C C . GLN A 1 158 ? -6.064 -3.987 37.618 1.00 97.31 158 GLN A C 1
ATOM 1304 O O . GLN A 1 158 ? -6.518 -3.979 38.765 1.00 97.31 158 GLN A O 1
ATOM 1309 N N . ILE A 1 159 ? -6.669 -3.336 36.620 1.00 96.50 159 ILE A N 1
ATOM 1310 C CA . ILE A 1 159 ? -7.904 -2.555 36.790 1.00 96.50 159 ILE A CA 1
ATOM 1311 C C . ILE A 1 159 ? -9.063 -3.458 37.234 1.00 96.50 159 ILE A C 1
ATOM 1313 O O . ILE A 1 159 ? -9.763 -3.150 38.202 1.00 96.50 159 ILE A O 1
ATOM 1317 N N . VAL A 1 160 ? -9.249 -4.605 36.575 1.00 95.50 160 VAL A N 1
ATOM 1318 C CA . VAL A 1 160 ? -10.268 -5.593 36.955 1.00 95.50 160 VAL A CA 1
ATOM 1319 C C . VAL A 1 160 ? -10.031 -6.094 38.382 1.00 95.50 160 VAL A C 1
ATOM 1321 O O . VAL A 1 160 ? -10.985 -6.217 39.152 1.00 95.50 160 VAL A O 1
ATOM 1324 N N . ALA A 1 161 ? -8.779 -6.320 38.790 1.00 96.88 161 ALA A N 1
ATOM 1325 C CA . ALA A 1 161 ? -8.449 -6.711 40.158 1.00 96.88 161 ALA A CA 1
ATOM 1326 C C . ALA A 1 161 ? -8.864 -5.647 41.193 1.00 96.88 161 ALA A C 1
ATOM 1328 O O . ALA A 1 161 ? -9.409 -6.003 42.242 1.00 96.88 161 ALA A O 1
ATOM 1329 N N . VAL A 1 162 ? -8.684 -4.353 40.896 1.00 97.44 162 VAL A N 1
ATOM 1330 C CA . VAL A 1 162 ? -9.148 -3.244 41.754 1.00 97.44 162 VAL A CA 1
ATOM 1331 C C . VAL A 1 162 ? -10.671 -3.240 41.880 1.00 97.44 162 VAL A C 1
ATOM 1333 O O . VAL A 1 162 ? -11.194 -3.124 42.993 1.00 97.44 162 VAL A O 1
ATOM 1336 N N . PHE A 1 163 ? -11.403 -3.411 40.777 1.00 96.50 163 PHE A N 1
ATOM 1337 C CA . PHE A 1 163 ? -12.866 -3.471 40.827 1.00 96.50 163 PHE A CA 1
ATOM 1338 C C . PHE A 1 163 ? -13.364 -4.699 41.593 1.00 96.50 163 PHE A C 1
ATOM 1340 O O . PHE A 1 163 ? -14.236 -4.567 42.453 1.00 96.50 163 PHE A O 1
ATOM 1347 N N . ASN A 1 164 ? -12.746 -5.860 41.378 1.00 95.25 164 ASN A N 1
ATOM 1348 C CA . ASN A 1 164 ? -13.039 -7.085 42.121 1.00 95.25 164 ASN A CA 1
ATOM 1349 C C . ASN A 1 164 ? -12.736 -6.958 43.619 1.00 95.25 164 ASN A C 1
ATOM 1351 O O . ASN A 1 164 ? -13.459 -7.509 44.450 1.00 95.25 164 ASN A O 1
ATOM 1355 N N . ALA A 1 165 ? -11.681 -6.233 44.000 1.00 97.19 165 ALA A N 1
ATOM 1356 C CA . ALA A 1 165 ? -11.391 -5.932 45.399 1.00 97.19 165 ALA A CA 1
ATOM 1357 C C . ALA A 1 165 ? -12.424 -4.961 45.996 1.00 97.19 165 ALA A C 1
ATOM 1359 O O . ALA A 1 165 ? -12.851 -5.144 47.138 1.00 97.19 165 ALA A O 1
ATOM 1360 N N . SER A 1 166 ? -12.862 -3.973 45.213 1.00 97.19 166 SER A N 1
ATOM 1361 C CA . SER A 1 166 ? -13.844 -2.955 45.612 1.00 97.19 166 SER A CA 1
ATOM 1362 C C . SER A 1 166 ? -15.246 -3.531 45.835 1.00 97.19 166 SER A C 1
ATOM 1364 O O . SER A 1 166 ? -16.016 -2.986 46.624 1.00 97.19 166 SER A O 1
ATOM 1366 N N . THR A 1 167 ? -15.571 -4.657 45.194 1.00 94.75 167 THR A N 1
ATOM 1367 C CA . THR A 1 167 ? -16.845 -5.376 45.368 1.00 94.75 167 THR A CA 1
ATOM 1368 C C . THR A 1 167 ? -16.825 -6.395 46.507 1.00 94.75 167 THR A C 1
ATOM 1370 O O . THR A 1 167 ? -17.833 -7.045 46.774 1.00 94.75 167 THR A O 1
ATOM 1373 N N . ARG A 1 168 ? -15.699 -6.552 47.218 1.00 95.44 168 ARG A N 1
ATOM 1374 C CA . ARG A 1 168 ? -15.637 -7.377 48.435 1.00 95.44 168 ARG A CA 1
ATOM 1375 C C . ARG A 1 168 ? -16.361 -6.666 49.569 1.00 95.44 168 ARG A C 1
ATOM 1377 O O . ARG A 1 168 ? -16.151 -5.472 49.765 1.00 95.44 168 ARG A O 1
ATOM 1384 N N . GLN A 1 169 ? -17.103 -7.421 50.382 1.00 94.75 169 GLN A N 1
ATOM 1385 C CA . GLN A 1 169 ? -17.935 -6.904 51.481 1.00 94.75 169 GLN A CA 1
ATOM 1386 C C . GLN A 1 169 ? -17.251 -5.800 52.312 1.00 94.75 169 GLN A C 1
ATOM 1388 O O . GLN A 1 169 ? -17.828 -4.742 52.539 1.00 94.75 169 GLN A O 1
ATOM 1393 N N . LYS A 1 170 ? -15.979 -6.015 52.686 1.00 94.75 170 LYS A N 1
ATOM 1394 C CA . LYS A 1 170 ? -15.181 -5.080 53.497 1.00 94.75 170 LYS A CA 1
ATOM 1395 C C . LYS A 1 170 ? -15.070 -3.673 52.895 1.00 94.75 170 LYS A C 1
ATOM 1397 O O . LYS A 1 170 ? -15.111 -2.708 53.644 1.00 94.75 170 LYS A O 1
ATOM 1402 N N . ALA A 1 171 ? -14.914 -3.548 51.579 1.00 95.19 171 ALA A N 1
ATOM 1403 C CA . ALA A 1 171 ? -14.885 -2.252 50.895 1.00 95.19 171 ALA A CA 1
ATOM 1404 C C . ALA A 1 171 ? -16.300 -1.817 50.487 1.00 95.19 171 ALA A C 1
ATOM 1406 O O . ALA A 1 171 ? -16.681 -0.664 50.675 1.00 95.19 171 ALA A O 1
ATOM 1407 N N . TRP A 1 172 ? -17.095 -2.770 50.000 1.00 94.31 172 TRP A N 1
ATOM 1408 C CA . TRP A 1 172 ? -18.434 -2.562 49.463 1.00 94.31 172 TRP A CA 1
ATOM 1409 C C . TRP A 1 172 ? -19.374 -1.832 50.423 1.00 94.31 172 TRP A C 1
ATOM 1411 O O . TRP A 1 172 ? -20.067 -0.906 50.003 1.00 94.31 172 TRP A O 1
ATOM 1421 N N . ASP A 1 173 ? -19.357 -2.186 51.712 1.00 95.31 173 ASP A N 1
ATOM 1422 C CA . ASP A 1 173 ? -20.245 -1.586 52.714 1.00 95.31 173 ASP A CA 1
ATOM 1423 C C . ASP A 1 173 ? -19.980 -0.097 52.967 1.00 95.31 173 ASP A C 1
ATOM 1425 O O . ASP A 1 173 ? -20.898 0.627 53.351 1.00 95.31 173 ASP A O 1
ATOM 1429 N N . HIS A 1 174 ? -18.772 0.380 52.667 1.00 97.31 174 HIS A N 1
ATOM 1430 C CA . HIS A 1 174 ? -18.391 1.783 52.827 1.00 97.31 174 HIS A CA 1
ATOM 1431 C C . HIS A 1 174 ? -18.829 2.657 51.644 1.00 97.31 174 HIS A C 1
ATOM 1433 O O . HIS A 1 174 ? -18.979 3.868 51.795 1.00 97.31 174 HIS A O 1
ATOM 1439 N N . PHE A 1 175 ? -19.061 2.068 50.466 1.00 97.81 175 PHE A N 1
ATOM 1440 C CA . PHE A 1 175 ? -19.512 2.813 49.293 1.00 97.81 175 PHE A CA 1
ATOM 1441 C C . PHE A 1 175 ? -21.009 3.113 49.350 1.00 97.81 175 PHE A C 1
ATOM 1443 O O . PHE A 1 175 ? -21.813 2.294 49.805 1.00 97.81 175 PHE A O 1
ATOM 1450 N N . SER A 1 176 ? -21.411 4.261 48.808 1.00 98.12 176 SER A N 1
ATOM 1451 C CA . SER A 1 176 ? -22.819 4.620 48.647 1.00 98.12 176 SER A CA 1
ATOM 1452 C C . SER A 1 176 ? -23.508 3.761 47.581 1.00 98.12 176 SER A C 1
ATOM 1454 O O . SER A 1 176 ? -22.871 3.192 46.693 1.00 98.12 176 SER A O 1
ATOM 1456 N N . LYS A 1 177 ? -24.845 3.710 47.609 1.00 97.19 177 LYS A N 1
ATOM 1457 C CA . LYS A 1 177 ? -25.639 2.963 46.617 1.00 97.19 177 LYS A CA 1
ATOM 1458 C C . LYS A 1 177 ? -25.348 3.397 45.170 1.00 97.19 177 LYS A C 1
ATOM 146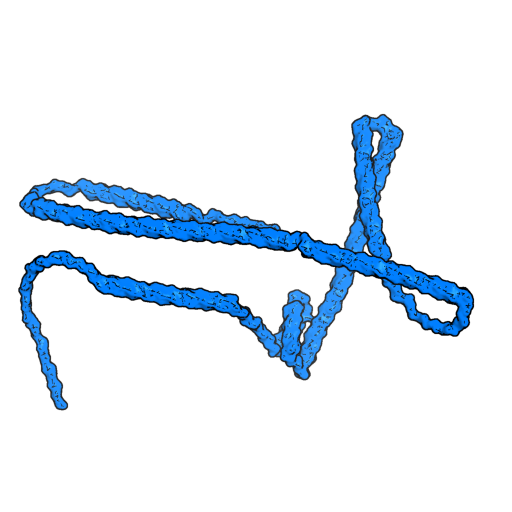0 O O . LYS A 1 177 ? -25.315 2.554 44.278 1.00 97.19 177 LYS A O 1
ATOM 1465 N N . ALA A 1 178 ? -25.113 4.691 44.942 1.00 97.88 178 ALA A N 1
ATOM 1466 C CA . ALA A 1 178 ? -24.763 5.218 43.623 1.00 97.88 178 ALA A CA 1
ATOM 1467 C C . ALA A 1 178 ? -23.342 4.811 43.198 1.00 97.88 178 ALA A C 1
ATOM 1469 O O . ALA A 1 178 ? -23.146 4.367 42.069 1.00 97.88 178 ALA A O 1
ATOM 1470 N N . GLN A 1 179 ? -22.370 4.887 44.114 1.00 97.62 179 GLN A N 1
ATOM 1471 C CA . GLN A 1 179 ? -20.989 4.465 43.853 1.00 97.62 179 GLN A CA 1
ATOM 1472 C C . GLN A 1 179 ? -20.910 2.973 43.513 1.00 97.62 179 GLN A C 1
ATOM 1474 O O . GLN A 1 179 ? -20.275 2.610 42.530 1.00 97.62 179 GLN A O 1
ATOM 1479 N N . ARG A 1 180 ? -21.621 2.121 44.260 1.00 97.56 180 ARG A N 1
ATOM 1480 C CA . ARG A 1 180 ? -21.724 0.676 43.994 1.00 97.56 180 ARG A CA 1
ATOM 1481 C C . ARG A 1 180 ? -22.229 0.379 42.582 1.00 97.56 180 ARG A C 1
ATOM 1483 O O . ARG A 1 180 ? -21.624 -0.417 41.873 1.00 97.56 180 ARG A O 1
ATOM 1490 N N . LYS A 1 181 ? -23.293 1.071 42.150 1.00 96.75 181 LYS A N 1
ATOM 1491 C CA . LYS A 1 181 ? -23.835 0.938 40.788 1.00 96.75 181 LYS A CA 1
ATOM 1492 C C . LYS A 1 181 ? -22.791 1.307 39.727 1.00 96.75 181 LYS A C 1
ATOM 1494 O O . LYS A 1 181 ? -22.662 0.587 38.745 1.00 96.75 181 LYS A O 1
ATOM 1499 N N . ASN A 1 182 ? -22.043 2.392 39.931 1.00 97.56 182 ASN A N 1
ATOM 1500 C CA . ASN A 1 182 ? -20.988 2.804 39.002 1.00 97.56 182 ASN A CA 1
ATOM 1501 C C . ASN A 1 182 ? -19.833 1.792 38.959 1.00 97.56 182 ASN A C 1
ATOM 1503 O O . ASN A 1 182 ? -19.417 1.412 37.870 1.00 97.56 182 ASN A O 1
ATOM 1507 N N . ILE A 1 183 ? -19.367 1.305 40.117 1.00 97.19 183 ILE A N 1
ATOM 1508 C CA . ILE A 1 183 ? -18.300 0.294 40.209 1.00 97.19 183 ILE A CA 1
ATOM 1509 C C . ILE A 1 183 ? -18.699 -0.993 39.477 1.00 97.19 183 ILE A C 1
ATOM 1511 O O . ILE A 1 183 ? -17.891 -1.537 38.731 1.00 97.19 183 ILE A O 1
ATOM 1515 N N . ASP A 1 184 ? -19.941 -1.462 39.635 1.00 96.12 184 ASP A N 1
ATOM 1516 C CA . ASP A 1 184 ? -20.429 -2.646 38.917 1.00 96.12 184 ASP A CA 1
ATOM 1517 C C . ASP A 1 184 ? -20.460 -2.442 37.394 1.00 96.12 184 ASP A C 1
ATOM 1519 O O . ASP A 1 184 ? -20.128 -3.364 36.650 1.00 96.12 184 ASP A O 1
ATOM 1523 N N . ILE A 1 185 ? -20.849 -1.251 36.923 1.00 96.25 185 ILE A N 1
ATOM 1524 C CA . ILE A 1 185 ? -20.845 -0.918 35.490 1.00 96.25 185 ILE A CA 1
ATOM 1525 C C . ILE A 1 185 ? -19.410 -0.905 34.956 1.00 96.25 185 ILE A C 1
ATOM 1527 O O . ILE A 1 185 ? -19.132 -1.554 33.950 1.00 96.25 185 ILE A O 1
ATOM 1531 N N . TRP A 1 186 ? -18.494 -0.211 35.637 1.00 97.12 186 TRP A N 1
ATOM 1532 C CA . TRP A 1 186 ? -17.095 -0.139 35.219 1.00 97.12 186 TRP A CA 1
ATOM 1533 C C . TRP A 1 186 ? -16.413 -1.504 35.243 1.00 97.12 186 TRP A C 1
ATOM 1535 O O . TRP A 1 186 ? -15.674 -1.804 34.312 1.00 97.12 186 TRP A O 1
ATOM 1545 N N . ARG A 1 187 ? -16.714 -2.353 36.238 1.00 95.81 187 ARG A N 1
ATOM 1546 C CA . ARG A 1 187 ? -16.210 -3.732 36.300 1.00 95.81 187 ARG A CA 1
ATOM 1547 C C . ARG A 1 187 ? -16.633 -4.538 35.079 1.00 95.81 187 ARG A C 1
ATOM 1549 O O . ARG A 1 187 ? -15.789 -5.152 34.441 1.00 95.81 187 ARG A O 1
ATOM 1556 N N . LYS A 1 188 ? -17.930 -4.532 34.751 1.00 95.56 188 LYS A N 1
ATOM 1557 C CA . LYS A 1 188 ? -18.442 -5.275 33.590 1.00 95.56 188 LYS A CA 1
ATOM 1558 C C . LYS A 1 188 ? -17.791 -4.790 32.297 1.00 95.56 188 LYS A C 1
ATOM 1560 O O . LYS A 1 188 ? -17.298 -5.598 31.522 1.00 95.56 188 LYS A O 1
ATOM 1565 N N . HIS A 1 189 ? -17.721 -3.474 32.113 1.00 95.25 189 HIS A N 1
ATOM 1566 C CA . HIS A 1 189 ? -17.141 -2.894 30.908 1.00 95.25 189 HIS A CA 1
ATOM 1567 C C . HIS A 1 189 ? -15.636 -3.182 30.769 1.00 95.25 189 HIS A C 1
ATOM 1569 O O . HIS A 1 189 ? -15.162 -3.484 29.677 1.00 95.25 189 HIS A O 1
ATOM 1575 N N . SER A 1 190 ? -14.867 -3.134 31.863 1.00 94.19 190 SER A N 1
ATOM 1576 C CA . SER A 1 190 ? -13.437 -3.453 31.812 1.00 94.19 190 SER A CA 1
ATOM 1577 C C . SER A 1 190 ? -13.169 -4.945 31.597 1.00 94.19 190 SER A C 1
ATOM 1579 O O . SER A 1 190 ? -12.193 -5.289 30.935 1.00 94.19 190 SER A O 1
ATOM 1581 N N . GLU A 1 191 ? -14.024 -5.836 32.110 1.00 94.06 191 GLU A N 1
ATOM 1582 C CA . GLU A 1 191 ? -13.956 -7.277 31.831 1.00 94.06 191 GLU A CA 1
ATOM 1583 C C . GLU A 1 191 ? -14.251 -7.595 30.360 1.00 94.06 191 GLU A C 1
ATOM 1585 O O . GLU A 1 191 ? -13.543 -8.409 29.767 1.00 94.06 191 GLU A O 1
ATOM 1590 N N . GLU A 1 192 ? -15.242 -6.931 29.760 1.00 95.31 192 GLU A N 1
ATOM 1591 C CA . GLU A 1 192 ? -15.551 -7.039 28.327 1.00 95.31 192 GLU A CA 1
ATOM 1592 C C . GLU A 1 192 ? -14.371 -6.576 27.461 1.00 95.31 192 GLU A C 1
ATOM 1594 O O . GLU A 1 192 ? -13.930 -7.317 26.582 1.00 95.31 192 GLU A O 1
ATOM 1599 N N . LEU A 1 193 ? -13.803 -5.398 27.752 1.00 93.50 193 LEU A N 1
ATOM 1600 C CA . LEU A 1 193 ? -12.634 -4.880 27.033 1.00 93.50 193 LEU A CA 1
ATOM 1601 C C . LEU A 1 193 ? -11.419 -5.804 27.169 1.00 93.50 193 LEU A C 1
ATOM 1603 O O . LEU A 1 193 ? -10.771 -6.106 26.169 1.00 93.50 193 LEU A O 1
ATOM 1607 N N . ARG A 1 194 ? -11.134 -6.307 28.377 1.00 94.06 194 ARG A N 1
ATOM 1608 C CA . ARG A 1 194 ? -10.055 -7.281 28.598 1.00 94.06 194 ARG A CA 1
ATOM 1609 C C . ARG A 1 194 ? -10.261 -8.536 27.748 1.00 94.06 194 ARG A C 1
ATOM 1611 O O . ARG A 1 194 ? -9.314 -9.007 27.127 1.00 94.06 194 ARG A O 1
ATOM 1618 N N . ASN A 1 195 ? -11.475 -9.085 27.727 1.00 93.62 195 ASN A N 1
ATOM 1619 C CA . ASN A 1 195 ? -11.775 -10.296 26.964 1.00 93.62 195 ASN A CA 1
ATOM 1620 C C . ASN A 1 195 ? -11.582 -10.082 25.460 1.00 93.62 195 ASN A C 1
ATOM 1622 O O . ASN A 1 195 ? -10.955 -10.921 24.823 1.00 93.62 195 ASN A O 1
ATOM 1626 N N . ALA A 1 196 ? -12.034 -8.946 24.923 1.00 92.75 196 ALA A N 1
ATOM 1627 C CA . ALA A 1 196 ? -11.842 -8.606 23.514 1.00 92.75 196 ALA A CA 1
ATOM 1628 C C . ALA A 1 196 ? -10.351 -8.501 23.140 1.00 92.75 196 ALA A C 1
ATOM 1630 O O . ALA A 1 196 ? -9.905 -9.099 22.164 1.00 92.75 196 ALA A O 1
ATOM 1631 N N . GLN A 1 197 ? -9.551 -7.803 23.955 1.00 90.38 197 GLN A N 1
ATOM 1632 C CA . GLN A 1 197 ? -8.103 -7.695 23.729 1.00 90.38 197 GLN A CA 1
ATOM 1633 C C . GLN A 1 197 ? -7.391 -9.054 23.879 1.00 90.38 197 GLN A C 1
ATOM 1635 O O . GLN A 1 197 ? -6.417 -9.339 23.183 1.00 90.38 197 GLN A O 1
ATOM 1640 N N . SER A 1 198 ? -7.889 -9.923 24.766 1.00 91.94 198 SER A N 1
ATOM 1641 C CA . SER A 1 198 ? -7.332 -11.260 24.977 1.00 91.94 198 SER A CA 1
ATOM 1642 C C . SER A 1 198 ? -7.639 -12.184 23.803 1.00 91.94 198 SER A C 1
ATOM 1644 O O . SER A 1 198 ? -6.779 -12.972 23.419 1.00 91.94 198 SER A O 1
ATOM 1646 N N . GLU A 1 199 ? -8.838 -12.089 23.230 1.00 92.12 199 GLU A N 1
ATOM 1647 C CA . GLU A 1 199 ? -9.223 -12.813 22.020 1.00 92.12 199 GLU A CA 1
ATOM 1648 C C . GLU A 1 199 ? -8.364 -12.391 20.827 1.00 92.12 199 GLU A C 1
ATOM 1650 O O . GLU A 1 199 ? -7.865 -13.257 20.112 1.00 92.12 199 GLU A O 1
ATOM 1655 N N . GLN A 1 200 ? -8.098 -11.090 20.677 1.00 90.06 200 GLN A N 1
ATOM 1656 C CA . GLN A 1 200 ? -7.204 -10.569 19.644 1.00 90.06 200 GLN A CA 1
ATOM 1657 C C . GLN A 1 200 ? -5.785 -11.147 19.770 1.00 90.06 200 GLN A C 1
ATOM 1659 O O . GLN A 1 200 ? -5.232 -11.637 18.788 1.00 90.06 200 GLN A O 1
ATOM 1664 N N . LEU A 1 201 ? -5.215 -11.178 20.981 1.00 90.19 201 LEU A N 1
ATOM 1665 C CA . LEU A 1 201 ? -3.892 -11.774 21.209 1.00 90.19 201 LEU A CA 1
ATOM 1666 C C . LEU A 1 201 ? -3.876 -13.294 20.950 1.00 90.19 201 LEU A C 1
ATOM 1668 O O . LEU A 1 201 ? -2.891 -13.827 20.447 1.00 90.19 201 LEU A O 1
ATOM 1672 N N . MET A 1 202 ? -4.960 -14.005 21.278 1.00 87.25 202 MET A N 1
ATOM 1673 C CA . MET A 1 202 ? -5.098 -15.436 20.973 1.00 87.25 202 MET A CA 1
ATOM 1674 C C . MET A 1 202 ? -5.293 -15.705 19.476 1.00 87.25 202 MET A C 1
ATOM 1676 O O . MET A 1 202 ? -4.872 -16.754 19.000 1.00 87.25 202 MET A O 1
ATOM 1680 N N . GLY A 1 203 ? -5.929 -14.789 18.742 1.00 85.69 203 GLY A N 1
ATOM 1681 C CA . GLY A 1 203 ? -6.038 -14.840 17.283 1.00 85.69 203 GLY A CA 1
ATOM 1682 C C . GLY A 1 203 ? -4.664 -14.818 16.624 1.00 85.69 203 GLY A C 1
ATOM 1683 O O . GLY A 1 203 ? -4.343 -15.739 15.883 1.00 85.69 203 GLY A O 1
ATOM 1684 N N . ILE A 1 204 ? -3.831 -13.849 17.015 1.00 83.81 204 ILE A N 1
ATOM 1685 C CA . ILE A 1 204 ? -2.462 -13.678 16.504 1.00 83.81 204 ILE A CA 1
ATOM 1686 C C . ILE A 1 204 ? -1.609 -14.935 16.745 1.00 83.81 204 ILE A C 1
ATOM 1688 O O . ILE A 1 204 ? -0.956 -15.429 15.835 1.00 83.81 204 ILE A O 1
ATOM 1692 N N . ARG A 1 205 ? -1.673 -15.528 17.947 1.00 78.00 205 ARG A N 1
ATOM 1693 C CA . ARG A 1 205 ? -0.927 -16.766 18.253 1.00 78.00 205 ARG A CA 1
ATOM 1694 C C . ARG A 1 205 ? -1.345 -17.962 17.395 1.00 78.00 205 ARG A C 1
ATOM 1696 O O . ARG A 1 205 ? -0.493 -18.754 17.014 1.00 78.00 205 ARG A O 1
ATOM 1703 N N . ARG A 1 206 ? -2.645 -18.116 17.112 1.00 78.69 206 ARG A N 1
ATOM 1704 C CA . ARG A 1 206 ? -3.130 -19.220 16.263 1.00 78.69 206 ARG A CA 1
ATOM 1705 C C . ARG A 1 206 ? -2.708 -19.054 14.809 1.00 78.69 206 ARG A C 1
ATOM 1707 O O . ARG A 1 206 ? -2.453 -20.055 14.155 1.00 78.69 206 ARG A O 1
ATOM 1714 N N . GLU A 1 207 ? -2.676 -17.819 14.321 1.00 70.31 207 GLU A N 1
ATOM 1715 C CA . GLU A 1 207 ? -2.220 -17.493 12.968 1.00 70.31 207 GLU A CA 1
ATOM 1716 C C . GLU A 1 207 ? -0.730 -17.843 12.804 1.00 70.31 207 GLU A C 1
ATOM 1718 O O . GLU A 1 207 ? -0.371 -18.535 11.859 1.00 70.31 207 GLU A O 1
ATOM 1723 N N . GLU A 1 208 ? 0.105 -17.517 13.798 1.00 64.88 208 GLU A N 1
ATOM 1724 C CA . GLU A 1 208 ? 1.544 -17.841 13.817 1.00 64.88 208 GLU A CA 1
ATOM 1725 C C . GLU A 1 208 ? 1.854 -19.344 13.928 1.00 64.88 208 GLU A C 1
ATOM 1727 O O . GLU A 1 208 ? 2.773 -19.839 13.277 1.00 64.88 208 GLU A O 1
ATOM 1732 N N . GLU A 1 209 ? 1.093 -20.108 14.722 1.00 59.47 209 GLU A N 1
ATOM 1733 C CA . GLU A 1 209 ? 1.282 -21.567 14.841 1.00 59.47 209 GLU A CA 1
ATOM 1734 C C . GLU A 1 209 ? 0.976 -22.320 13.533 1.00 59.47 209 GLU A C 1
ATOM 1736 O O . GLU A 1 209 ? 1.468 -23.432 13.330 1.00 59.47 209 GLU A O 1
ATOM 1741 N N . MET A 1 210 ? 0.194 -21.723 12.628 1.00 52.62 210 MET A N 1
ATOM 1742 C CA . MET A 1 210 ? -0.137 -22.306 11.325 1.00 52.62 210 MET A CA 1
ATOM 1743 C C . MET A 1 210 ? 0.898 -21.993 10.227 1.00 52.62 210 MET A C 1
ATOM 1745 O O . MET A 1 210 ? 0.825 -22.598 9.159 1.00 52.62 210 MET A O 1
ATOM 1749 N N . GLU A 1 211 ? 1.894 -21.131 10.477 1.00 57.84 211 GLU A N 1
ATOM 1750 C CA . GLU A 1 211 ? 2.924 -20.736 9.493 1.00 57.84 211 GLU A CA 1
ATOM 1751 C C . GLU A 1 211 ? 4.205 -21.606 9.527 1.00 57.84 211 GLU A C 1
ATOM 1753 O O . GLU A 1 211 ? 5.133 -21.365 8.760 1.00 57.84 211 GLU A O 1
ATOM 1758 N N . MET A 1 212 ? 4.273 -22.651 10.368 1.00 43.72 212 MET A N 1
ATOM 1759 C CA . MET A 1 212 ? 5.521 -23.397 10.649 1.00 43.72 212 MET A CA 1
ATOM 1760 C C . MET A 1 212 ? 5.594 -24.845 10.115 1.00 43.72 212 MET A C 1
ATOM 1762 O O . MET A 1 212 ? 6.480 -25.596 10.520 1.00 43.72 212 MET A O 1
ATOM 1766 N N . SER A 1 213 ? 4.719 -25.272 9.199 1.00 47.75 213 SER A N 1
ATOM 1767 C CA . SER A 1 213 ? 4.823 -26.605 8.570 1.00 47.75 213 SER A CA 1
ATOM 1768 C C . SER A 1 213 ? 5.551 -26.556 7.220 1.00 47.75 213 SER A C 1
ATOM 1770 O O . SER A 1 213 ? 4.938 -26.780 6.177 1.00 47.75 213 SER A O 1
ATOM 1772 N N . ASP A 1 214 ? 6.860 -26.322 7.247 1.00 53.72 214 ASP A N 1
ATOM 1773 C CA . ASP A 1 214 ? 7.765 -26.692 6.149 1.00 53.72 214 ASP A CA 1
ATOM 1774 C C . ASP A 1 214 ? 8.812 -27.674 6.694 1.00 53.72 214 ASP A C 1
ATOM 1776 O O . ASP A 1 214 ? 9.911 -27.287 7.090 1.00 53.72 214 ASP A O 1
ATOM 1780 N N . ASP A 1 215 ? 8.430 -28.951 6.822 1.00 49.28 215 ASP A N 1
ATOM 1781 C CA . ASP A 1 215 ? 9.365 -30.028 7.168 1.00 49.28 215 ASP A CA 1
ATOM 1782 C C . ASP A 1 215 ? 9.837 -30.731 5.884 1.00 49.28 215 ASP A C 1
ATOM 1784 O O . ASP A 1 215 ? 9.335 -31.779 5.471 1.00 49.28 215 ASP A O 1
ATOM 1788 N N . GLU A 1 216 ? 10.812 -30.108 5.223 1.00 52.28 216 GLU A N 1
ATOM 1789 C CA . GLU A 1 216 ? 11.667 -30.704 4.192 1.00 52.28 216 GLU A CA 1
ATOM 1790 C C . GLU A 1 216 ? 12.698 -31.634 4.863 1.00 52.28 216 GLU A C 1
ATOM 1792 O O . GLU A 1 216 ? 13.845 -31.252 5.101 1.00 52.28 216 GLU A O 1
ATOM 1797 N N . SER A 1 217 ? 12.310 -32.871 5.206 1.00 54.22 217 SER A N 1
ATOM 1798 C CA . SER A 1 217 ? 13.276 -33.950 5.480 1.00 54.22 217 SER A CA 1
ATOM 1799 C C . SER A 1 217 ? 12.641 -35.346 5.558 1.00 54.22 217 SER A C 1
ATOM 1801 O O . SER A 1 217 ? 12.266 -35.821 6.631 1.00 54.22 217 SER A O 1
ATOM 1803 N N . CYS A 1 218 ? 12.635 -36.088 4.444 1.00 36.53 218 CYS A N 1
ATOM 1804 C CA . CYS A 1 218 ? 12.833 -37.542 4.522 1.00 36.53 218 CYS A CA 1
ATOM 1805 C C . CYS A 1 218 ? 13.242 -38.166 3.180 1.00 36.53 218 CYS A C 1
ATOM 1807 O O . CYS A 1 218 ? 12.401 -38.584 2.387 1.00 36.53 218 CYS A O 1
ATOM 1809 N N . ASP A 1 219 ? 14.551 -38.313 2.963 1.00 45.28 219 ASP A N 1
ATOM 1810 C CA . ASP A 1 219 ? 15.102 -39.258 1.987 1.00 45.28 219 ASP A CA 1
ATOM 1811 C C . ASP A 1 219 ? 15.861 -40.371 2.725 1.00 45.28 219 ASP A C 1
ATOM 1813 O O . ASP A 1 219 ? 16.920 -40.144 3.312 1.00 45.28 219 ASP A O 1
ATOM 1817 N N . SER A 1 220 ? 15.317 -41.592 2.722 1.00 39.69 220 SER A N 1
ATOM 1818 C CA . SER A 1 220 ? 16.140 -42.810 2.706 1.00 39.69 220 SER A CA 1
ATOM 1819 C C . SER A 1 220 ? 15.334 -44.052 2.267 1.00 39.69 220 SER A C 1
ATOM 1821 O O . SER A 1 220 ? 14.159 -44.191 2.611 1.00 39.69 220 SER A O 1
ATOM 1823 N N . PRO A 1 221 ? 15.937 -44.987 1.498 1.00 47.66 221 PRO A N 1
ATOM 1824 C CA . PRO A 1 221 ? 15.195 -46.012 0.759 1.00 47.66 221 PRO A CA 1
ATOM 1825 C C . PRO A 1 221 ? 15.035 -47.334 1.540 1.00 47.66 221 PRO A C 1
ATOM 1827 O O . PRO A 1 221 ? 15.984 -47.777 2.199 1.00 47.66 221 PRO A O 1
ATOM 1830 N N . PRO A 1 222 ? 13.908 -48.069 1.411 1.00 47.16 222 PRO A N 1
ATOM 1831 C CA . PRO A 1 222 ? 13.716 -49.303 2.162 1.00 47.16 222 PRO A CA 1
ATOM 1832 C C . PRO A 1 222 ? 14.243 -50.534 1.406 1.00 47.16 222 PRO A C 1
ATOM 1834 O O . PRO A 1 222 ? 13.896 -50.804 0.252 1.00 47.16 222 PRO A O 1
ATOM 1837 N N . LYS A 1 223 ? 15.044 -51.354 2.098 1.00 44.78 223 LYS A N 1
ATOM 1838 C CA . LYS A 1 223 ? 15.332 -52.743 1.705 1.00 44.78 223 LYS A CA 1
ATOM 1839 C C . LYS A 1 223 ? 14.238 -53.674 2.236 1.00 44.78 223 LYS A C 1
ATOM 1841 O O . LYS A 1 223 ? 13.908 -53.660 3.416 1.00 44.78 223 LYS A O 1
ATOM 1846 N N . LYS A 1 224 ? 13.718 -54.515 1.339 1.00 48.81 224 LYS A N 1
ATOM 1847 C CA . LYS A 1 224 ? 12.668 -55.519 1.572 1.00 48.81 224 LYS A CA 1
ATOM 1848 C C . LYS A 1 224 ? 13.091 -56.591 2.585 1.00 48.81 224 LYS A C 1
ATOM 1850 O O . LYS A 1 224 ? 14.122 -57.234 2.394 1.00 48.81 224 LYS A O 1
ATOM 1855 N N . MET A 1 225 ? 12.219 -56.901 3.545 1.00 42.06 225 MET A N 1
ATOM 1856 C CA . MET A 1 225 ? 12.157 -58.215 4.192 1.00 42.06 225 MET A CA 1
ATOM 1857 C C . MET A 1 225 ? 10.718 -58.540 4.616 1.00 42.06 225 MET A C 1
ATOM 1859 O O . MET A 1 225 ? 9.873 -57.657 4.694 1.00 42.06 225 MET A O 1
ATOM 1863 N N . ARG A 1 226 ? 10.447 -59.842 4.746 1.00 54.69 226 ARG A N 1
ATOM 1864 C CA . ARG A 1 226 ? 9.128 -60.492 4.766 1.00 54.69 226 ARG A CA 1
ATOM 1865 C C . ARG A 1 226 ? 8.113 -59.824 5.697 1.00 54.69 226 ARG A C 1
ATOM 1867 O O . ARG A 1 226 ? 8.427 -59.505 6.835 1.00 54.69 226 ARG A O 1
ATOM 1874 N N . VAL A 1 227 ? 6.902 -59.661 5.173 1.00 51.50 227 VAL A N 1
ATOM 1875 C CA . VAL A 1 227 ? 5.794 -58.961 5.819 1.00 51.50 227 VAL A CA 1
ATOM 1876 C C . VAL A 1 227 ? 5.215 -59.843 6.922 1.00 51.50 227 VAL A C 1
ATOM 1878 O O . VAL A 1 227 ? 4.544 -60.835 6.650 1.00 51.50 227 VAL A O 1
ATOM 1881 N N . ASP A 1 228 ? 5.558 -59.488 8.153 1.00 61.88 228 ASP A N 1
ATOM 1882 C CA . ASP A 1 228 ? 4.928 -59.963 9.381 1.00 61.88 228 ASP A CA 1
ATOM 1883 C C . ASP A 1 228 ? 3.511 -59.360 9.485 1.00 61.88 228 ASP A C 1
ATOM 1885 O O . ASP A 1 228 ? 3.272 -58.270 8.962 1.00 61.88 228 ASP A O 1
ATOM 1889 N N . GLU A 1 229 ? 2.565 -60.015 10.159 1.00 59.94 229 GLU A N 1
ATOM 1890 C CA . GLU A 1 229 ? 1.173 -59.530 10.336 1.00 59.94 229 GLU A CA 1
ATOM 1891 C C . GLU A 1 229 ? 1.144 -58.093 10.920 1.00 59.94 229 GLU A C 1
ATOM 1893 O O . GLU A 1 229 ? 0.299 -57.263 10.584 1.00 59.94 229 GLU A O 1
ATOM 1898 N N . SER A 1 230 ? 2.160 -57.766 11.726 1.00 67.81 230 SER A N 1
ATOM 1899 C CA . SER A 1 230 ? 2.435 -56.433 12.275 1.00 67.81 230 SER A CA 1
ATOM 1900 C C . SER A 1 230 ? 2.795 -55.384 11.206 1.00 67.81 230 SER A C 1
ATOM 1902 O O . SER A 1 230 ? 2.362 -54.234 11.281 1.00 67.81 230 SER A O 1
ATOM 1904 N N . ALA A 1 231 ? 3.529 -55.772 10.159 1.00 72.56 231 ALA A N 1
ATOM 1905 C CA . ALA A 1 231 ? 3.877 -54.889 9.046 1.00 72.56 231 ALA A CA 1
ATOM 1906 C C . ALA A 1 231 ? 2.669 -54.605 8.133 1.00 72.56 231 ALA A C 1
ATOM 1908 O O . ALA A 1 231 ? 2.548 -53.499 7.611 1.00 72.56 231 ALA A O 1
ATOM 1909 N N . LEU A 1 232 ? 1.745 -55.564 7.990 1.00 78.44 232 LEU A N 1
ATOM 1910 C CA . LEU A 1 232 ? 0.458 -55.348 7.313 1.00 78.44 232 LEU A CA 1
ATOM 1911 C C . LEU A 1 232 ? -0.437 -54.381 8.088 1.00 78.44 232 LEU A C 1
ATOM 1913 O O . LEU A 1 232 ? -1.031 -53.488 7.489 1.00 78.44 232 LEU A O 1
ATOM 1917 N N . ALA A 1 233 ? -0.500 -54.519 9.415 1.00 79.81 233 ALA A N 1
ATOM 1918 C CA . ALA A 1 233 ? -1.238 -53.585 10.260 1.00 79.81 233 ALA A CA 1
ATOM 1919 C C . ALA A 1 233 ? -0.652 -52.164 10.176 1.00 79.81 233 ALA A C 1
ATOM 1921 O O . ALA A 1 233 ? -1.401 -51.210 9.978 1.00 79.81 233 ALA A O 1
ATOM 1922 N N . ALA A 1 234 ? 0.676 -52.019 10.237 1.00 82.62 234 ALA A N 1
ATOM 1923 C CA . ALA A 1 234 ? 1.345 -50.726 10.074 1.00 82.62 234 ALA A CA 1
ATOM 1924 C C . ALA A 1 234 ? 1.070 -50.098 8.696 1.00 82.62 234 ALA A C 1
ATOM 1926 O O . ALA A 1 234 ? 0.768 -48.910 8.605 1.00 82.62 234 ALA A O 1
ATOM 1927 N N . GLN A 1 235 ? 1.091 -50.902 7.629 1.00 86.00 235 GLN A N 1
ATOM 1928 C CA . GLN A 1 235 ? 0.747 -50.445 6.283 1.00 86.00 235 GLN A CA 1
ATOM 1929 C C . GLN A 1 235 ? -0.721 -50.004 6.176 1.00 86.00 235 GLN A C 1
ATOM 1931 O O . GLN A 1 235 ? -1.012 -48.995 5.538 1.00 86.00 235 GLN A O 1
ATOM 1936 N N . ALA A 1 236 ? -1.649 -50.722 6.813 1.00 85.69 236 ALA A N 1
ATOM 1937 C CA . ALA A 1 236 ? -3.062 -50.351 6.834 1.00 85.69 236 ALA A CA 1
ATOM 1938 C C . ALA A 1 236 ? -3.308 -49.035 7.593 1.00 85.69 236 ALA A C 1
ATOM 1940 O O . ALA A 1 236 ? -4.142 -48.236 7.170 1.00 85.69 236 ALA A O 1
ATOM 1941 N N . TYR A 1 237 ? -2.57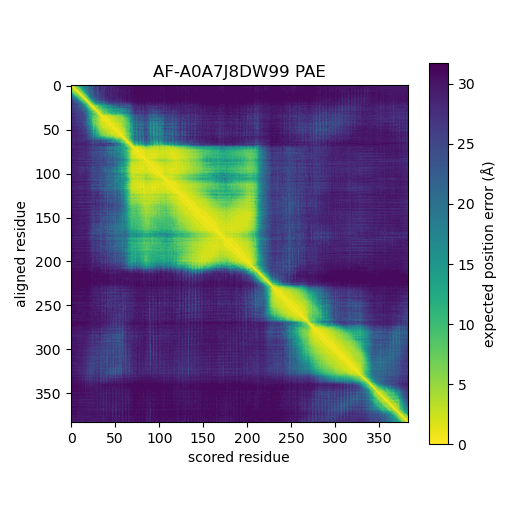2 -48.788 8.681 1.00 88.94 237 TYR A N 1
ATOM 1942 C CA . TYR A 1 237 ? -2.618 -47.513 9.399 1.00 88.94 237 TYR A CA 1
ATOM 1943 C C . TYR A 1 237 ? -2.047 -46.360 8.565 1.00 88.94 237 TYR A C 1
ATOM 1945 O O . TYR A 1 237 ? -2.705 -45.329 8.467 1.00 88.94 237 TYR A O 1
ATOM 1953 N N . ALA A 1 238 ? -0.905 -46.555 7.900 1.00 89.31 238 ALA A N 1
ATOM 1954 C CA . ALA A 1 238 ? -0.308 -45.538 7.031 1.00 89.31 238 ALA A CA 1
ATOM 1955 C C . ALA A 1 238 ? -1.232 -45.160 5.858 1.00 89.31 238 ALA A C 1
ATOM 1957 O O . ALA A 1 238 ? -1.454 -43.985 5.592 1.00 89.31 238 ALA A O 1
ATOM 1958 N N . LEU A 1 239 ? -1.853 -46.151 5.206 1.00 90.75 239 LEU A N 1
ATOM 1959 C CA . LEU A 1 239 ? -2.823 -45.902 4.131 1.00 90.75 239 LEU A CA 1
ATOM 1960 C C . LEU A 1 239 ? -4.093 -45.204 4.630 1.00 90.75 239 LEU A C 1
ATOM 1962 O O . LEU A 1 239 ? -4.726 -44.460 3.883 1.00 90.75 239 LEU A O 1
ATOM 1966 N N . LYS A 1 240 ? -4.497 -45.454 5.879 1.00 93.62 240 LYS A N 1
ATOM 1967 C CA . LYS A 1 240 ? -5.636 -44.766 6.491 1.00 93.62 240 LYS A CA 1
ATOM 1968 C C . LYS A 1 240 ? -5.306 -43.300 6.770 1.00 93.62 240 LYS A C 1
ATOM 1970 O O . LYS A 1 240 ? -6.126 -42.446 6.462 1.00 93.62 240 LYS A O 1
ATOM 1975 N N . GLU A 1 241 ? -4.121 -43.024 7.300 1.00 91.81 241 GLU A N 1
ATOM 1976 C CA . GLU A 1 241 ? -3.634 -41.664 7.543 1.00 91.81 241 GLU A CA 1
ATOM 1977 C C . GLU A 1 241 ? -3.480 -40.879 6.234 1.00 91.81 241 GLU A C 1
ATOM 1979 O O . GLU A 1 241 ? -3.939 -39.745 6.138 1.00 91.81 241 GLU A O 1
ATOM 1984 N N . GLU A 1 242 ? -2.956 -41.516 5.183 1.00 91.56 242 GLU A N 1
ATOM 1985 C CA . GLU A 1 242 ? -2.922 -40.940 3.836 1.00 91.56 242 GLU A CA 1
ATOM 1986 C C . GLU A 1 242 ? -4.340 -40.665 3.305 1.00 91.56 242 GLU A C 1
ATOM 1988 O O . GLU A 1 242 ? -4.599 -39.605 2.742 1.00 91.56 242 GLU A O 1
ATOM 1993 N N . ASN A 1 243 ? -5.302 -41.571 3.530 1.00 93.88 243 ASN A N 1
ATOM 1994 C CA . ASN A 1 243 ? -6.695 -41.345 3.134 1.00 93.88 243 ASN A CA 1
ATOM 1995 C C . ASN A 1 243 ? -7.339 -40.173 3.887 1.00 93.88 243 ASN A C 1
ATOM 1997 O O . ASN A 1 243 ? -8.072 -39.395 3.279 1.00 93.88 243 ASN A O 1
ATOM 2001 N N . ASP A 1 244 ? -7.077 -40.052 5.188 1.00 95.12 244 ASP A N 1
ATOM 2002 C CA . ASP A 1 244 ? -7.586 -38.965 6.022 1.00 95.12 244 ASP A CA 1
ATOM 2003 C C . ASP A 1 244 ? -6.944 -37.622 5.620 1.00 95.12 244 ASP A C 1
ATOM 2005 O O . ASP A 1 244 ? -7.655 -36.628 5.466 1.00 95.12 244 ASP A O 1
ATOM 2009 N N . SER A 1 245 ? -5.645 -37.617 5.306 1.00 93.44 245 SER A N 1
ATOM 2010 C CA . SER A 1 245 ? -4.935 -36.457 4.752 1.00 93.44 245 SER A CA 1
ATOM 2011 C C . SER A 1 245 ? -5.516 -36.014 3.401 1.00 93.44 245 SER A C 1
ATOM 2013 O O . SER A 1 245 ? -5.856 -34.845 3.213 1.00 93.44 245 SER A O 1
ATOM 2015 N N . LEU A 1 246 ? -5.755 -36.956 2.481 1.00 95.00 246 LEU A N 1
ATOM 2016 C CA . LEU A 1 246 ? -6.371 -36.664 1.182 1.00 95.00 246 LEU A CA 1
ATOM 2017 C C . LEU A 1 246 ? -7.805 -36.132 1.314 1.00 95.00 246 LEU A C 1
ATOM 2019 O O . LEU A 1 246 ? -8.222 -35.283 0.525 1.00 95.00 246 LEU A O 1
ATOM 2023 N N . ARG A 1 247 ? -8.573 -36.602 2.307 1.00 94.31 247 ARG A N 1
ATOM 2024 C CA . ARG A 1 247 ? -9.912 -36.061 2.601 1.00 94.31 247 ARG A CA 1
ATOM 2025 C C . ARG A 1 247 ? -9.835 -34.608 3.049 1.00 94.31 247 ARG A C 1
ATOM 2027 O O . ARG A 1 247 ? -10.575 -33.787 2.516 1.00 94.31 247 ARG A O 1
ATOM 2034 N N . TRP A 1 248 ? -8.922 -34.283 3.962 1.00 93.75 248 TRP A N 1
ATOM 2035 C CA . TRP A 1 248 ? -8.714 -32.901 4.396 1.00 93.75 248 TRP A CA 1
ATOM 2036 C C . TRP A 1 248 ? -8.253 -31.999 3.254 1.00 93.75 248 TRP A C 1
ATOM 2038 O O . TRP A 1 248 ? -8.748 -30.883 3.125 1.00 93.75 248 TRP A O 1
ATOM 2048 N N . GLN A 1 249 ? -7.378 -32.492 2.377 1.00 92.94 249 GLN A N 1
ATOM 2049 C CA . GLN A 1 249 ? -6.932 -31.739 1.209 1.00 92.94 249 GLN A CA 1
ATOM 2050 C C . GLN A 1 249 ? -8.080 -31.470 0.219 1.00 92.94 249 GLN A C 1
ATOM 2052 O O . GLN A 1 249 ? -8.198 -30.368 -0.316 1.00 92.94 249 GLN A O 1
ATOM 2057 N N . LEU A 1 250 ? -8.968 -32.445 -0.000 1.00 94.56 250 LEU A N 1
ATOM 2058 C CA . LEU A 1 250 ? -10.164 -32.252 -0.825 1.00 94.56 250 LEU A CA 1
ATOM 2059 C C . LEU A 1 250 ? -11.145 -31.252 -0.208 1.00 94.56 250 LEU A C 1
ATOM 2061 O O . LEU A 1 250 ? -11.704 -30.435 -0.939 1.00 94.56 250 LEU A O 1
ATOM 2065 N N . ASP A 1 251 ? -11.342 -31.293 1.110 1.00 94.50 251 ASP A N 1
ATOM 2066 C CA . ASP A 1 251 ? -12.185 -30.322 1.813 1.00 94.50 251 ASP A CA 1
ATOM 2067 C C . ASP A 1 251 ? -11.576 -28.909 1.764 1.00 94.50 251 ASP A C 1
ATOM 2069 O O . ASP A 1 251 ? -12.303 -27.936 1.561 1.00 94.50 251 ASP A O 1
ATOM 2073 N N . ALA A 1 252 ? -10.247 -28.784 1.836 1.00 93.94 252 ALA A N 1
ATOM 2074 C CA . ALA A 1 252 ? -9.545 -27.515 1.646 1.00 93.94 252 ALA A CA 1
ATOM 2075 C C . ALA A 1 252 ? -9.748 -26.954 0.228 1.00 93.94 252 ALA A C 1
ATOM 2077 O O . ALA A 1 252 ? -10.191 -25.815 0.082 1.00 93.94 252 ALA A O 1
ATOM 2078 N N . TYR A 1 253 ? -9.531 -27.762 -0.817 1.00 93.75 253 TYR A N 1
ATOM 2079 C CA . TYR A 1 253 ? -9.782 -27.333 -2.200 1.00 93.75 253 TYR A CA 1
ATOM 2080 C C . TYR A 1 253 ? -11.254 -27.016 -2.458 1.00 93.75 253 TYR A C 1
ATOM 2082 O O . TYR A 1 253 ? -11.581 -26.112 -3.226 1.00 93.75 253 TYR A O 1
ATOM 2090 N N . ARG A 1 254 ? -12.171 -27.741 -1.814 1.00 95.00 254 ARG A N 1
ATOM 2091 C CA . ARG A 1 254 ? -13.599 -27.442 -1.894 1.00 95.00 254 ARG A CA 1
ATOM 2092 C C . ARG A 1 254 ? -13.911 -26.071 -1.296 1.00 95.00 254 ARG A C 1
ATOM 2094 O O . ARG A 1 254 ? -14.636 -25.306 -1.931 1.00 95.00 254 ARG A O 1
ATOM 2101 N N . ASN A 1 255 ? -13.338 -25.751 -0.138 1.00 94.88 255 ASN A N 1
ATOM 2102 C CA . ASN A 1 255 ? -13.481 -24.441 0.492 1.00 94.88 255 ASN A CA 1
ATOM 2103 C C . ASN A 1 255 ? -12.862 -23.328 -0.361 1.00 94.88 255 ASN A C 1
ATOM 2105 O O . ASN A 1 255 ? -13.500 -22.299 -0.554 1.00 94.88 255 ASN A O 1
ATOM 2109 N N . GLU A 1 256 ? -11.675 -23.542 -0.931 1.00 93.25 256 GLU A N 1
ATOM 2110 C CA . GLU A 1 256 ? -11.022 -22.575 -1.822 1.00 93.25 256 GLU A CA 1
ATOM 2111 C C . GLU A 1 256 ? -11.879 -22.289 -3.065 1.00 93.25 256 GLU A C 1
ATOM 2113 O O . GLU A 1 256 ? -12.089 -21.138 -3.439 1.00 93.25 256 GLU A O 1
ATOM 2118 N N . VAL A 1 257 ? -12.481 -23.320 -3.667 1.00 93.19 257 VAL A N 1
ATOM 2119 C CA . VAL A 1 257 ? -13.413 -23.152 -4.794 1.00 93.19 257 VAL A CA 1
ATOM 2120 C C . VAL A 1 257 ? -14.680 -22.397 -4.384 1.00 93.19 257 VAL A C 1
ATOM 2122 O O . VAL A 1 257 ? -15.206 -21.608 -5.174 1.00 93.19 257 VAL A O 1
ATOM 2125 N N . GLU A 1 258 ? -15.214 -22.647 -3.188 1.00 93.44 258 GLU A N 1
ATOM 2126 C CA . GLU A 1 258 ? -16.360 -21.899 -2.665 1.00 93.44 258 GLU A CA 1
ATOM 2127 C C . GLU A 1 258 ? -16.001 -20.429 -2.404 1.00 93.44 258 GLU A C 1
ATOM 2129 O O . GLU A 1 258 ? -16.780 -19.553 -2.785 1.00 93.44 258 GLU A O 1
ATOM 2134 N N . LEU A 1 259 ? -14.804 -20.153 -1.878 1.00 91.44 259 LEU A N 1
ATOM 2135 C CA . LEU A 1 259 ? -14.279 -18.802 -1.679 1.00 91.44 259 LEU A CA 1
ATOM 2136 C C . LEU A 1 259 ? -14.111 -18.072 -3.017 1.00 91.44 259 LEU A C 1
ATOM 2138 O O . LEU A 1 259 ? -14.673 -16.999 -3.200 1.00 91.44 259 LEU A O 1
ATOM 2142 N N . LEU A 1 260 ? -13.463 -18.693 -4.007 1.00 87.44 260 LEU A N 1
ATOM 2143 C CA . LEU A 1 260 ? -13.277 -18.118 -5.345 1.00 87.44 260 LEU A CA 1
ATOM 2144 C C . LEU A 1 260 ? -14.610 -17.840 -6.057 1.00 87.44 260 LEU A C 1
ATOM 2146 O O . LEU A 1 260 ? -14.737 -16.879 -6.817 1.00 87.44 260 LEU A O 1
ATOM 2150 N N . LYS A 1 261 ? -15.638 -18.669 -5.828 1.00 88.31 261 LYS A N 1
ATOM 2151 C CA . LYS A 1 261 ? -16.995 -18.398 -6.333 1.00 88.31 261 LYS A CA 1
ATOM 2152 C C . LYS A 1 261 ? -17.613 -17.180 -5.653 1.00 88.31 261 LYS A C 1
ATOM 2154 O O . LYS A 1 261 ? -18.221 -16.368 -6.350 1.00 88.31 261 LYS A O 1
ATOM 2159 N N . GLN A 1 262 ? -17.455 -17.055 -4.336 1.00 85.56 262 GLN A N 1
ATOM 2160 C CA . GLN A 1 262 ? -17.923 -15.891 -3.585 1.00 85.56 262 GLN A CA 1
ATOM 2161 C C . GLN A 1 262 ? -17.180 -14.625 -4.010 1.00 85.56 262 GLN A C 1
ATOM 2163 O O . GLN A 1 262 ? -17.836 -13.631 -4.288 1.00 85.56 262 GLN A O 1
ATOM 2168 N N . GLU A 1 263 ? -15.858 -14.670 -4.168 1.00 80.50 263 GLU A N 1
ATOM 2169 C CA . GLU A 1 263 ? -15.043 -13.554 -4.655 1.00 80.50 263 GLU A CA 1
ATOM 2170 C C . GLU A 1 263 ? -15.415 -13.154 -6.079 1.00 80.50 263 GLU A C 1
ATOM 2172 O O . GLU A 1 263 ? -15.534 -11.972 -6.374 1.00 80.50 263 GLU A O 1
ATOM 2177 N N . LYS A 1 264 ? -15.674 -14.116 -6.972 1.00 78.69 264 LYS A N 1
ATOM 2178 C CA . LYS A 1 264 ? -16.167 -13.824 -8.323 1.00 78.69 264 LYS A CA 1
ATOM 2179 C C . LYS A 1 264 ? -17.539 -13.150 -8.296 1.00 78.69 264 LYS A C 1
ATOM 2181 O O . LYS A 1 264 ? -17.780 -12.225 -9.071 1.00 78.69 264 LYS A O 1
ATOM 2186 N N . GLU A 1 265 ? -18.451 -13.611 -7.443 1.00 74.62 265 GLU A N 1
ATOM 2187 C CA . GLU A 1 265 ? -19.762 -12.976 -7.293 1.00 74.62 265 GLU A CA 1
ATOM 2188 C C . GLU A 1 265 ? -19.650 -11.605 -6.610 1.00 74.62 265 GLU A C 1
ATOM 2190 O O . GLU A 1 265 ? -20.336 -10.662 -7.001 1.00 74.62 265 GLU A O 1
ATOM 2195 N N . GLN A 1 266 ? -18.723 -11.451 -5.667 1.00 71.75 266 GLN A N 1
ATOM 2196 C CA . GLN A 1 266 ? -18.407 -10.191 -5.013 1.00 71.75 266 GLN A CA 1
ATOM 2197 C C . GLN A 1 266 ? -17.747 -9.211 -5.982 1.00 71.75 266 GLN A C 1
ATOM 2199 O O . GLN A 1 266 ? -18.151 -8.065 -5.979 1.00 71.75 266 GLN A O 1
ATOM 2204 N N . LEU A 1 267 ? -16.858 -9.636 -6.882 1.00 67.69 267 LEU A N 1
ATOM 2205 C CA . LEU A 1 267 ? -16.302 -8.822 -7.974 1.00 67.69 267 LEU A CA 1
ATOM 2206 C C . LEU A 1 267 ? -17.384 -8.308 -8.934 1.00 67.69 267 LEU A C 1
ATOM 2208 O O . LEU A 1 267 ? -17.263 -7.222 -9.496 1.00 67.69 267 LEU A O 1
ATOM 2212 N N . PHE A 1 268 ? -18.464 -9.071 -9.120 1.00 60.97 268 PHE A N 1
ATOM 2213 C CA . PHE A 1 268 ? -19.636 -8.600 -9.861 1.00 60.97 268 PHE A CA 1
ATOM 2214 C C . PHE A 1 268 ? -20.486 -7.606 -9.059 1.00 60.97 268 PHE A C 1
ATOM 2216 O O . PHE A 1 268 ? -21.166 -6.772 -9.657 1.00 60.97 268 PHE A O 1
ATOM 2223 N N . ARG A 1 269 ? -20.460 -7.688 -7.723 1.00 59.53 269 ARG A N 1
ATOM 2224 C CA . ARG A 1 269 ? -21.253 -6.847 -6.815 1.00 59.53 269 ARG A CA 1
ATOM 2225 C C . ARG A 1 269 ? -20.494 -5.681 -6.188 1.00 59.53 269 ARG A C 1
ATOM 2227 O O . ARG A 1 269 ? -21.142 -4.832 -5.581 1.00 59.53 269 ARG A O 1
ATOM 2234 N N . THR A 1 270 ? -19.169 -5.631 -6.282 1.00 50.12 270 THR A N 1
ATOM 2235 C CA . THR A 1 270 ? -18.364 -4.631 -5.591 1.00 50.12 270 THR A CA 1
ATOM 2236 C C . THR A 1 270 ? -18.678 -3.248 -6.121 1.00 50.12 270 THR A C 1
ATOM 2238 O O . THR A 1 270 ? -18.950 -3.027 -7.305 1.00 50.12 270 THR A O 1
ATOM 2241 N N . GLU A 1 271 ? -18.611 -2.310 -5.184 1.00 50.53 271 GLU A N 1
ATOM 2242 C CA . GLU A 1 271 ? -18.871 -0.884 -5.325 1.00 50.53 271 GLU A CA 1
ATOM 2243 C C . GLU A 1 271 ? -18.168 -0.243 -6.523 1.00 50.53 271 GLU A C 1
ATOM 2245 O O . GLU A 1 271 ? -18.606 0.808 -6.960 1.00 50.53 271 GLU A O 1
ATOM 2250 N N . GLU A 1 272 ? -17.137 -0.854 -7.110 1.00 54.69 272 GLU A N 1
ATOM 2251 C CA . GLU A 1 272 ? -16.440 -0.336 -8.287 1.00 54.69 272 GLU A CA 1
ATOM 2252 C C . GLU A 1 272 ? -17.336 -0.231 -9.535 1.00 54.69 272 GLU A C 1
ATOM 2254 O O . GLU A 1 272 ? -17.220 0.736 -10.284 1.00 54.69 272 GLU A O 1
ATOM 2259 N N . ASN A 1 273 ? -18.269 -1.168 -9.753 1.00 58.56 273 ASN A N 1
ATOM 2260 C CA . ASN A 1 273 ? -19.239 -1.048 -10.852 1.00 58.56 273 ASN A CA 1
ATOM 2261 C C . ASN A 1 273 ? -20.353 -0.056 -10.501 1.00 58.56 273 ASN A C 1
ATOM 2263 O O . ASN A 1 273 ? -20.717 0.776 -11.326 1.00 58.56 273 ASN A O 1
ATOM 2267 N N . LEU A 1 274 ? -20.838 -0.077 -9.254 1.00 61.72 274 LEU A N 1
ATOM 2268 C CA . LEU A 1 274 ? -21.876 0.849 -8.795 1.00 61.72 274 LEU A CA 1
ATOM 2269 C C . LEU A 1 274 ? -21.386 2.309 -8.802 1.00 61.72 274 LEU A C 1
ATOM 2271 O O . LEU A 1 274 ? -22.125 3.205 -9.194 1.00 61.72 274 LEU A O 1
ATOM 2275 N N . THR A 1 275 ? -20.135 2.554 -8.410 1.00 68.12 275 THR A N 1
ATOM 2276 C CA . THR A 1 275 ? -19.509 3.886 -8.396 1.00 68.12 275 THR A CA 1
ATOM 2277 C C . THR A 1 275 ? -19.188 4.372 -9.804 1.00 68.12 275 THR A C 1
ATOM 2279 O O . THR A 1 275 ? -19.444 5.540 -10.094 1.00 68.12 275 THR A O 1
ATOM 2282 N N . LYS A 1 276 ? -18.716 3.500 -10.709 1.00 74.50 276 LYS A N 1
ATOM 2283 C CA . LYS A 1 276 ? -18.548 3.839 -12.134 1.00 74.50 276 LYS A CA 1
ATOM 2284 C C . LYS A 1 276 ? -19.888 4.169 -12.793 1.00 74.50 276 LYS A C 1
ATOM 2286 O O . LYS A 1 276 ? -19.977 5.175 -13.493 1.00 74.50 276 LYS A O 1
ATOM 2291 N N . ASP A 1 277 ? -20.942 3.407 -12.509 1.00 78.00 277 ASP A N 1
ATOM 2292 C CA . ASP A 1 277 ? -22.288 3.674 -13.029 1.00 78.00 277 ASP A CA 1
ATOM 2293 C C . ASP A 1 277 ? -22.892 4.966 -12.455 1.00 78.00 277 ASP A C 1
ATOM 2295 O O . ASP A 1 277 ? -23.487 5.753 -13.194 1.00 78.00 277 ASP A O 1
ATOM 2299 N N . GLN A 1 278 ? -22.693 5.248 -11.164 1.00 82.81 278 GLN A N 1
ATOM 2300 C CA . GLN A 1 278 ? -23.102 6.517 -10.547 1.00 82.81 278 GLN A CA 1
ATOM 2301 C C . GLN A 1 278 ? -22.341 7.714 -11.135 1.00 82.81 278 GLN A C 1
ATOM 2303 O O . GLN A 1 278 ? -22.949 8.741 -11.449 1.00 82.81 278 GLN A O 1
ATOM 2308 N N . GLN A 1 279 ? -21.026 7.586 -11.336 1.00 81.44 279 GLN A N 1
ATOM 2309 C CA . GLN A 1 279 ? -20.217 8.615 -11.990 1.00 81.44 279 GLN A CA 1
ATOM 2310 C C . GLN A 1 279 ? -20.682 8.853 -13.431 1.00 81.44 279 GLN A C 1
ATOM 2312 O O . GLN A 1 279 ? -20.856 10.005 -13.833 1.00 81.44 279 GLN A O 1
ATOM 2317 N N . LEU A 1 280 ? -20.953 7.788 -14.193 1.00 82.25 280 LEU A N 1
ATOM 2318 C CA . LEU A 1 280 ? -21.482 7.881 -15.554 1.00 82.25 280 LEU A CA 1
ATOM 2319 C C . LEU A 1 280 ? -22.849 8.574 -15.597 1.00 82.25 280 LEU A C 1
ATOM 2321 O O . LEU A 1 280 ? -23.061 9.432 -16.455 1.00 82.25 280 LEU A O 1
ATOM 2325 N N . GLN A 1 281 ? -23.751 8.274 -14.659 1.00 90.44 281 GLN A N 1
ATOM 2326 C CA . GLN A 1 281 ? -25.046 8.957 -14.557 1.00 90.44 281 GLN A CA 1
ATOM 2327 C C . GLN A 1 281 ? -24.887 10.456 -14.274 1.00 90.44 281 GLN A C 1
ATOM 2329 O O . GLN A 1 281 ? -25.535 11.275 -14.929 1.00 90.44 281 GLN A O 1
ATOM 2334 N N . PHE A 1 282 ? -23.991 10.837 -13.358 1.00 89.62 282 PHE A N 1
ATOM 2335 C CA . PHE A 1 282 ? -23.731 12.246 -13.051 1.00 89.62 282 PHE A CA 1
ATOM 2336 C C . PHE A 1 282 ? -23.147 13.003 -14.255 1.00 89.62 282 PHE A C 1
ATOM 2338 O O . PHE A 1 282 ? -23.582 14.112 -14.583 1.00 89.62 282 PHE A O 1
ATOM 2345 N N . LEU A 1 283 ? -22.196 12.384 -14.960 1.00 90.06 283 LEU A N 1
ATOM 2346 C CA . LEU A 1 283 ? -21.626 12.911 -16.203 1.00 90.06 283 LEU A CA 1
ATOM 2347 C C . LEU A 1 283 ? -22.697 13.076 -17.289 1.00 90.06 283 LEU A C 1
ATOM 2349 O O . LEU A 1 283 ? -22.757 14.120 -17.943 1.00 90.06 283 LEU A O 1
ATOM 2353 N N . GLN A 1 284 ? -23.584 12.092 -17.450 1.00 91.00 284 GLN A N 1
ATOM 2354 C CA . GLN A 1 284 ? -24.676 12.146 -18.421 1.00 91.00 284 GLN A CA 1
ATOM 2355 C C . GLN A 1 284 ? -25.678 13.264 -18.100 1.00 91.00 284 GLN A C 1
ATOM 2357 O O . GLN A 1 284 ? -26.085 13.999 -19.002 1.00 91.00 284 GLN A O 1
ATOM 2362 N N . GLN A 1 285 ? -26.027 13.442 -16.824 1.00 91.62 285 GLN A N 1
ATOM 2363 C CA . GLN A 1 285 ? -26.921 14.509 -16.374 1.00 91.62 285 GLN A CA 1
ATOM 2364 C C . GLN A 1 285 ? -26.293 15.898 -16.569 1.00 91.62 285 GLN A C 1
ATOM 2366 O O . GLN A 1 285 ? -26.953 16.820 -17.049 1.00 91.62 285 GLN A O 1
ATOM 2371 N N . THR A 1 286 ? -24.996 16.035 -16.279 1.00 88.94 286 THR A N 1
ATOM 2372 C CA . THR A 1 286 ? -24.241 17.279 -16.500 1.00 88.94 286 THR A CA 1
ATOM 2373 C C . THR A 1 286 ? -24.186 17.636 -17.986 1.00 88.94 286 THR A C 1
ATOM 2375 O O . THR A 1 286 ? -24.435 18.780 -18.367 1.00 88.94 286 THR A O 1
ATOM 2378 N N . MET A 1 287 ? -23.927 16.648 -18.847 1.00 91.81 287 MET A N 1
ATOM 2379 C CA . MET A 1 287 ? -23.904 16.832 -20.298 1.00 91.81 287 MET A CA 1
ATOM 2380 C C . MET A 1 287 ? -25.269 17.282 -20.842 1.00 91.81 287 MET A C 1
ATOM 2382 O O . MET A 1 287 ? -25.320 18.194 -21.668 1.00 91.81 287 MET A O 1
ATOM 2386 N N . GLN A 1 288 ? -26.370 16.689 -20.369 1.00 92.38 288 GLN A N 1
ATOM 2387 C CA . GLN A 1 288 ? -27.724 17.108 -20.754 1.00 92.38 288 GLN A CA 1
ATOM 2388 C C . GLN A 1 288 ? -28.031 18.540 -20.298 1.00 92.38 288 GLN A C 1
ATOM 2390 O O . GLN A 1 288 ? -28.558 19.332 -21.079 1.00 92.38 288 GLN A O 1
ATOM 2395 N N . GLY A 1 289 ? -27.646 18.905 -19.071 1.00 92.44 289 GLY A N 1
ATOM 2396 C CA . GLY A 1 289 ? -27.796 20.273 -18.572 1.00 92.44 289 GLY A CA 1
ATOM 2397 C C . GLY A 1 289 ? -27.032 21.291 -19.422 1.00 92.44 289 GLY A C 1
ATOM 2398 O O . GLY A 1 289 ? -27.575 22.331 -19.795 1.00 92.44 289 GLY A O 1
ATOM 2399 N N . MET A 1 290 ? -25.798 20.962 -19.806 1.00 87.94 290 MET A N 1
ATOM 2400 C CA . MET A 1 290 ? -24.982 21.827 -20.658 1.00 87.94 290 MET A CA 1
ATOM 2401 C C . MET A 1 290 ? -25.553 21.947 -22.079 1.00 87.94 290 MET A C 1
ATOM 2403 O O . MET A 1 290 ? -25.570 23.041 -22.641 1.00 87.94 290 MET A O 1
ATOM 2407 N N . GLN A 1 291 ? -26.084 20.861 -22.654 1.00 90.81 291 GLN A N 1
ATOM 2408 C CA . GLN A 1 291 ? -26.796 20.922 -23.937 1.00 90.81 291 GLN A CA 1
ATOM 2409 C C . GLN A 1 291 ? -28.016 21.844 -23.870 1.00 90.81 291 GLN A C 1
ATOM 2411 O O . GLN A 1 291 ? -28.224 22.640 -24.785 1.00 90.81 291 GLN A O 1
ATOM 2416 N N . GLN A 1 292 ? -28.785 21.790 -22.781 1.00 94.19 292 GLN A N 1
ATOM 2417 C CA . GLN A 1 292 ? -29.939 22.667 -22.606 1.00 94.19 292 GLN A CA 1
ATOM 2418 C C . GLN A 1 292 ? -29.527 24.141 -22.507 1.00 94.19 292 GLN A C 1
ATOM 2420 O O . GLN A 1 292 ? -30.148 24.987 -23.146 1.00 94.19 292 GLN A O 1
ATOM 2425 N N . GLN A 1 293 ? -28.451 24.450 -21.776 1.00 92.94 293 GLN A N 1
ATOM 2426 C CA . GLN A 1 293 ? -27.909 25.811 -21.707 1.00 92.94 293 GLN A CA 1
ATOM 2427 C C . GLN A 1 293 ? -27.443 26.321 -23.074 1.00 92.94 293 GLN A C 1
ATOM 2429 O O . GLN A 1 293 ? -27.723 27.464 -23.426 1.00 92.94 293 GLN A O 1
ATOM 2434 N N . LEU A 1 294 ? -26.772 25.479 -23.868 1.00 93.00 294 LEU A N 1
ATOM 2435 C CA . LEU A 1 294 ? -26.346 25.846 -25.222 1.00 93.00 294 LEU A CA 1
ATOM 2436 C C . LEU A 1 294 ? -27.539 26.156 -26.136 1.00 93.00 294 LEU A C 1
ATOM 2438 O O . LEU A 1 294 ? -27.475 27.116 -26.902 1.00 93.00 294 LEU A O 1
ATOM 2442 N N . LEU A 1 295 ? -28.631 25.391 -26.035 1.00 94.31 295 LEU A N 1
ATOM 2443 C CA . LEU A 1 295 ? -29.867 25.676 -26.770 1.00 94.31 295 LEU A CA 1
ATOM 2444 C C . LEU A 1 295 ? -30.481 27.015 -26.345 1.00 94.31 295 LEU A C 1
ATOM 2446 O O . LEU A 1 295 ? -30.825 27.822 -27.204 1.00 94.31 295 LEU A O 1
ATOM 2450 N N . THR A 1 296 ? -30.542 27.293 -25.042 1.00 93.81 296 THR A N 1
ATOM 2451 C CA . THR A 1 296 ? -31.061 28.568 -24.527 1.00 93.81 296 THR A CA 1
ATOM 2452 C C . THR A 1 296 ? -30.222 29.758 -24.997 1.00 93.81 296 THR A C 1
ATOM 2454 O O . THR A 1 296 ? -30.771 30.738 -25.492 1.00 93.81 296 THR A O 1
ATOM 2457 N N . ILE A 1 297 ? -28.890 29.660 -24.947 1.00 93.38 297 ILE A N 1
ATOM 2458 C CA . ILE A 1 297 ? -27.996 30.715 -25.456 1.00 93.38 297 ILE A CA 1
ATOM 2459 C C . ILE A 1 297 ? -28.197 30.922 -26.966 1.00 93.38 297 ILE A C 1
ATOM 2461 O O . ILE A 1 297 ? -28.171 32.053 -27.454 1.00 93.38 297 ILE A O 1
ATOM 2465 N N . GLN A 1 298 ? -28.418 29.845 -27.722 1.00 93.31 298 GLN A N 1
ATOM 2466 C CA . GLN A 1 298 ? -28.682 29.927 -29.157 1.00 93.31 298 GLN A CA 1
ATOM 2467 C C . GLN A 1 298 ? -30.013 30.637 -29.463 1.00 93.31 298 GLN A C 1
ATOM 2469 O O . GLN A 1 298 ? -30.081 31.422 -30.413 1.00 93.31 298 GLN A O 1
ATOM 2474 N N . GLU A 1 299 ? -31.056 30.389 -28.669 1.00 94.19 299 GLU A N 1
ATOM 2475 C CA . GLU A 1 299 ? -32.346 31.084 -28.764 1.00 94.19 299 GLU A CA 1
ATOM 2476 C C . GLU A 1 299 ? -32.214 32.570 -28.417 1.00 94.19 299 GLU A C 1
ATOM 2478 O O . GLU A 1 299 ? -32.682 33.423 -29.172 1.00 94.19 299 GLU A O 1
ATOM 2483 N N . GLU A 1 300 ? -31.510 32.901 -27.334 1.00 92.75 300 GLU A N 1
ATOM 2484 C CA . GLU A 1 300 ? -31.243 34.288 -26.946 1.00 92.75 300 GLU A CA 1
ATOM 2485 C C . GLU A 1 300 ? -30.468 35.046 -28.028 1.00 92.75 300 GLU A C 1
ATOM 2487 O O . GLU A 1 300 ? -30.823 36.176 -28.366 1.00 92.75 300 GLU A O 1
ATOM 2492 N N . LEU A 1 301 ? -29.455 34.418 -28.636 1.00 91.38 301 LEU A N 1
ATOM 2493 C CA . LEU A 1 301 ? -28.719 34.998 -29.762 1.00 91.38 301 LEU A CA 1
ATOM 2494 C C . LEU A 1 301 ? -29.624 35.271 -30.967 1.00 91.38 301 LEU A C 1
ATOM 2496 O O . LEU A 1 301 ? -29.497 36.318 -31.605 1.00 91.38 301 LEU A O 1
ATOM 2500 N N . ASN A 1 302 ? -30.545 34.358 -31.278 1.00 93.19 302 ASN A N 1
ATOM 2501 C CA . ASN A 1 302 ? -31.501 34.548 -32.366 1.00 93.19 302 ASN A CA 1
ATOM 2502 C C . ASN A 1 302 ? -32.475 35.697 -32.067 1.00 93.19 302 ASN A C 1
ATOM 2504 O O . ASN A 1 302 ? -32.715 36.531 -32.943 1.00 93.19 302 ASN A O 1
ATOM 2508 N N . ASN A 1 303 ? -32.966 35.797 -30.831 1.00 93.19 303 ASN A N 1
ATOM 2509 C CA . ASN A 1 303 ? -33.828 36.898 -30.398 1.00 93.19 303 ASN A CA 1
ATOM 2510 C C . ASN A 1 303 ? -33.097 38.240 -30.488 1.00 93.19 303 ASN A C 1
ATOM 2512 O O . ASN A 1 303 ? -33.596 39.175 -31.111 1.00 93.19 303 ASN A O 1
ATOM 2516 N N . LYS A 1 304 ? -31.865 38.317 -29.967 1.00 91.88 304 LYS A N 1
ATOM 2517 C CA . LYS A 1 304 ? -31.032 39.527 -30.047 1.00 91.88 304 LYS A CA 1
ATOM 2518 C C . LYS A 1 304 ? -30.731 39.930 -31.484 1.00 91.88 304 LYS A C 1
ATOM 2520 O O . LYS A 1 304 ? -30.698 41.117 -31.797 1.00 91.88 304 LYS A O 1
ATOM 2525 N N . LYS A 1 305 ? -30.551 38.957 -32.378 1.00 90.88 305 LYS A N 1
ATOM 2526 C CA . LYS A 1 305 ? -30.392 39.217 -33.809 1.00 90.88 305 LYS A CA 1
ATOM 2527 C C . LYS A 1 305 ? -31.659 39.823 -34.421 1.00 90.88 305 LYS A C 1
ATOM 2529 O O . LYS A 1 305 ? -31.542 40.757 -35.207 1.00 90.88 305 LYS A O 1
ATOM 2534 N N . SER A 1 306 ? -32.842 39.329 -34.053 1.00 90.81 306 SER A N 1
ATOM 2535 C CA . SER A 1 306 ? -34.119 39.894 -34.510 1.00 90.81 306 SER A CA 1
ATOM 2536 C C . SER A 1 306 ? -34.342 41.314 -33.984 1.00 90.81 306 SER A C 1
ATOM 2538 O O . SER A 1 306 ? -34.707 42.194 -34.757 1.00 90.81 306 SER A O 1
ATOM 2540 N N . GLU A 1 307 ? -34.080 41.557 -32.696 1.00 91.62 307 GLU A N 1
ATOM 2541 C CA . GLU A 1 307 ? -34.161 42.896 -32.089 1.00 91.62 307 GLU A CA 1
ATOM 2542 C C . GLU A 1 307 ? -33.226 43.888 -32.794 1.00 91.62 307 GLU A C 1
ATOM 2544 O O . GLU A 1 307 ? -33.598 45.032 -33.049 1.00 91.62 307 GLU A O 1
ATOM 2549 N N . LEU A 1 308 ? -32.013 43.447 -33.146 1.00 89.38 308 LEU A N 1
ATOM 2550 C CA . LEU A 1 308 ? -31.048 44.279 -33.858 1.00 89.38 308 LEU A CA 1
ATOM 2551 C C . LEU A 1 308 ? -31.534 44.659 -35.262 1.00 89.38 308 LEU A C 1
ATOM 2553 O O . LEU A 1 308 ? -31.342 45.801 -35.674 1.00 89.38 308 LEU A O 1
ATOM 2557 N N . GLU A 1 309 ? -32.134 43.727 -36.004 1.00 92.00 309 GLU A N 1
ATOM 2558 C CA . GLU A 1 309 ? -32.702 44.034 -37.323 1.00 92.00 309 GLU A CA 1
ATOM 2559 C C . GLU A 1 309 ? -33.877 45.011 -37.212 1.00 92.00 309 GLU A C 1
ATOM 2561 O O . GLU A 1 309 ? -33.900 46.008 -37.931 1.00 92.00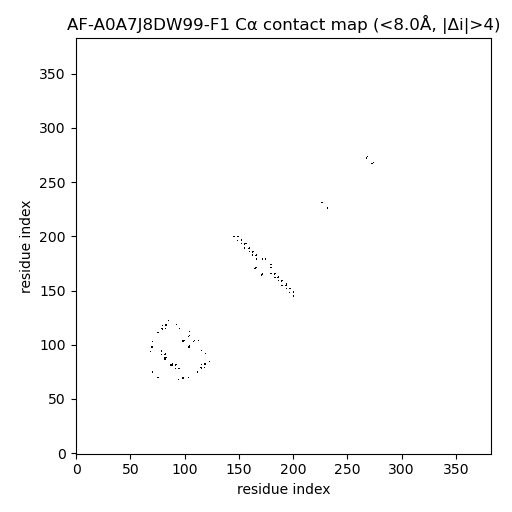 309 GLU A O 1
ATOM 2566 N N . GLN A 1 310 ? -34.769 44.829 -36.234 1.00 92.56 310 GLN A N 1
ATOM 2567 C CA . GLN A 1 310 ? -35.848 45.786 -35.979 1.00 92.56 310 GLN A CA 1
ATOM 2568 C C . GLN A 1 310 ? -35.302 47.186 -35.644 1.00 92.56 310 GLN A C 1
ATOM 2570 O O . GLN A 1 310 ? -35.755 48.186 -36.200 1.00 92.56 310 GLN A O 1
ATOM 2575 N N . ALA A 1 311 ? -34.275 47.275 -34.794 1.00 89.81 311 ALA A N 1
ATOM 2576 C CA . ALA A 1 311 ? -33.648 48.551 -34.456 1.00 89.81 311 ALA A CA 1
ATOM 2577 C C . ALA A 1 311 ? -33.009 49.236 -35.680 1.00 89.81 311 ALA A C 1
ATOM 2579 O O . ALA A 1 311 ? -33.043 50.464 -35.788 1.00 89.81 311 ALA A O 1
ATOM 2580 N N . LYS A 1 312 ? -32.448 48.468 -36.626 1.00 91.06 312 LYS A N 1
ATOM 2581 C CA . LYS A 1 312 ? -31.939 49.013 -37.896 1.00 91.06 312 LYS A CA 1
ATOM 2582 C C . LYS A 1 312 ? -33.063 49.546 -38.783 1.00 91.06 312 LYS A C 1
ATOM 2584 O O . LYS A 1 312 ? -32.890 50.597 -39.401 1.00 91.06 312 LYS A O 1
ATOM 2589 N N . GLU A 1 313 ? -34.200 48.859 -38.852 1.00 92.81 313 GLU A N 1
ATOM 2590 C CA . GLU A 1 313 ? -35.374 49.325 -39.601 1.00 92.81 313 GLU A CA 1
ATOM 2591 C C . GLU A 1 313 ? -35.928 50.629 -39.011 1.00 92.81 313 GLU A C 1
ATOM 2593 O O . GLU A 1 313 ? -36.146 51.600 -39.741 1.00 92.81 313 GLU A O 1
ATOM 2598 N N . GLU A 1 314 ? -36.064 50.702 -37.685 1.00 90.81 314 GLU A N 1
ATOM 2599 C CA . GLU A 1 314 ? -36.481 51.915 -36.972 1.00 90.81 314 GLU A CA 1
ATOM 2600 C C . GLU A 1 314 ? -35.482 53.067 -37.170 1.00 90.81 314 GLU A C 1
ATOM 2602 O O . GLU A 1 314 ? -35.874 54.214 -37.418 1.00 90.81 314 GLU A O 1
ATOM 2607 N N . GLN A 1 315 ? -34.177 52.777 -37.138 1.00 90.06 315 GLN A N 1
ATOM 2608 C CA . GLN A 1 315 ? -33.134 53.755 -37.449 1.00 90.06 315 GLN A CA 1
ATOM 2609 C C . GLN A 1 315 ? -33.263 54.274 -38.889 1.00 90.06 315 GLN A C 1
ATOM 2611 O O . GLN A 1 315 ? -33.181 55.479 -39.120 1.00 90.06 315 GLN A O 1
ATOM 2616 N N . SER A 1 316 ? -33.493 53.390 -39.861 1.00 91.06 316 SER A N 1
ATOM 2617 C CA . SER A 1 316 ? -33.694 53.782 -41.259 1.00 91.06 316 SER A CA 1
ATOM 2618 C C . SER A 1 316 ? -34.937 54.664 -41.422 1.00 91.06 316 SER A C 1
ATOM 2620 O O . SER A 1 316 ? -34.880 55.712 -42.072 1.00 91.06 316 SER A O 1
ATOM 2622 N N . HIS A 1 317 ? -36.042 54.302 -40.763 1.00 91.12 317 HIS A N 1
ATOM 2623 C CA . HIS A 1 317 ? -37.287 55.067 -40.789 1.00 91.12 317 HIS A CA 1
ATOM 2624 C C . HIS A 1 317 ? -37.123 56.466 -40.180 1.00 91.12 317 HIS A C 1
ATOM 2626 O O . HIS A 1 317 ? -37.503 57.467 -40.791 1.00 91.12 317 HIS A O 1
ATOM 2632 N N . THR A 1 318 ? -36.505 56.559 -38.999 1.00 88.75 318 THR A N 1
ATOM 2633 C CA . THR A 1 318 ? -36.229 57.849 -38.346 1.00 88.75 318 THR A CA 1
ATOM 2634 C C . THR A 1 318 ? -35.273 58.705 -39.172 1.00 88.75 318 THR A C 1
ATOM 2636 O O . THR A 1 318 ? -35.496 59.908 -39.315 1.00 88.75 318 THR A O 1
ATOM 2639 N N . GLN A 1 319 ? -34.255 58.104 -39.792 1.00 89.06 319 GLN A N 1
ATOM 2640 C CA . GLN A 1 319 ? -33.344 58.811 -40.688 1.00 89.06 319 GLN A CA 1
ATOM 2641 C C . GLN A 1 319 ? -34.062 59.340 -41.940 1.00 89.06 319 GLN A C 1
ATOM 2643 O O . GLN A 1 319 ? -33.778 60.458 -42.377 1.00 89.06 319 GLN A O 1
ATOM 2648 N N . ALA A 1 320 ? -35.010 58.584 -42.501 1.00 90.31 320 ALA A N 1
ATOM 2649 C CA . ALA A 1 320 ? -35.845 59.042 -43.610 1.00 90.31 320 ALA A CA 1
ATOM 2650 C C . ALA A 1 320 ? -36.745 60.220 -43.196 1.00 90.31 320 ALA A C 1
ATOM 2652 O O . ALA A 1 320 ? -36.792 61.228 -43.901 1.00 90.31 320 ALA A O 1
ATOM 2653 N N . LEU A 1 321 ? -37.391 60.143 -42.027 1.00 89.44 321 LEU A N 1
ATOM 2654 C CA . LEU A 1 321 ? -38.221 61.232 -41.502 1.00 89.44 321 LEU A CA 1
ATOM 2655 C C . LEU A 1 321 ? -37.400 62.505 -41.245 1.00 89.44 321 LEU A C 1
ATOM 2657 O O . LEU A 1 321 ? -37.838 63.601 -41.588 1.00 89.44 321 LEU A O 1
ATOM 2661 N N . LEU A 1 322 ? -36.186 62.368 -40.699 1.00 86.69 322 LEU A N 1
ATOM 2662 C CA . LEU A 1 322 ? -35.268 63.492 -40.505 1.00 86.69 322 LEU A CA 1
ATOM 2663 C C . LEU A 1 322 ? -34.890 64.166 -41.826 1.00 86.69 322 LEU A C 1
ATOM 2665 O O . LEU A 1 322 ? -34.839 65.393 -41.868 1.00 86.69 322 LEU A O 1
ATOM 2669 N N . LYS A 1 323 ? -34.664 63.401 -42.903 1.00 89.00 323 LYS A N 1
ATOM 2670 C CA . LYS A 1 323 ? -34.409 63.974 -44.235 1.00 89.00 323 LYS A CA 1
ATOM 2671 C C . LYS A 1 323 ? -35.605 64.777 -44.742 1.00 89.00 323 LYS A C 1
ATOM 2673 O O . LYS A 1 323 ? -35.419 65.913 -45.164 1.00 89.00 323 LYS A O 1
ATOM 2678 N N . VAL A 1 324 ? -36.822 64.241 -44.622 1.00 88.62 324 VAL A N 1
ATOM 2679 C CA . VAL A 1 324 ? -38.049 64.963 -45.009 1.00 88.62 324 VAL A CA 1
ATOM 2680 C C . VAL A 1 324 ? -38.200 66.257 -44.206 1.00 88.62 324 VAL A C 1
ATOM 2682 O O . VAL A 1 324 ? -38.465 67.311 -44.778 1.00 88.62 324 VAL A O 1
ATOM 2685 N N . LEU A 1 325 ? -37.985 66.211 -42.888 1.00 84.50 325 LEU A N 1
ATOM 2686 C CA . LEU A 1 325 ? -38.037 67.406 -42.042 1.00 84.50 325 LEU A CA 1
ATOM 2687 C C . LEU A 1 325 ? -36.949 68.421 -42.414 1.00 84.50 325 LEU A C 1
ATOM 2689 O O . LEU A 1 325 ? -37.231 69.614 -42.445 1.00 84.50 325 LEU A O 1
ATOM 2693 N N . GLN A 1 326 ? -35.727 67.979 -42.732 1.00 82.62 326 GLN A N 1
ATOM 2694 C CA . GLN A 1 326 ? -34.651 68.854 -43.213 1.00 82.62 326 GLN A CA 1
ATOM 2695 C C . GLN A 1 326 ? -35.005 69.527 -44.544 1.00 82.62 326 GLN A C 1
ATOM 2697 O O . GLN A 1 326 ? -34.745 70.718 -44.706 1.00 82.62 326 GLN A O 1
ATOM 2702 N N . GLU A 1 327 ? -35.616 68.795 -45.476 1.00 83.56 327 GLU A N 1
ATOM 2703 C CA . GLU A 1 327 ? -36.099 69.332 -46.753 1.00 83.56 327 GLU A CA 1
ATOM 2704 C C . GLU A 1 327 ? -37.227 70.351 -46.542 1.00 83.56 327 GLU A C 1
ATOM 2706 O O . GLU A 1 327 ? -37.185 71.435 -47.123 1.00 83.56 327 GLU A O 1
ATOM 2711 N N . GLN A 1 328 ? -38.180 70.070 -45.645 1.00 78.19 328 GLN A N 1
ATOM 2712 C CA . GLN A 1 328 ? -39.228 71.022 -45.261 1.00 78.19 328 GLN A CA 1
ATOM 2713 C C . GLN A 1 328 ? -38.651 72.291 -44.624 1.00 78.19 328 GLN A C 1
ATOM 2715 O O . GLN A 1 328 ? -39.100 73.387 -44.957 1.00 78.19 328 GLN A O 1
ATOM 2720 N N . LEU A 1 329 ? -37.643 72.160 -43.753 1.00 74.38 329 LEU A N 1
ATOM 2721 C CA . LEU A 1 329 ? -36.945 73.282 -43.114 1.00 74.38 329 LEU A CA 1
ATOM 2722 C C . LEU A 1 329 ? -36.182 74.121 -44.138 1.00 74.38 329 LEU A C 1
ATOM 2724 O O . LEU A 1 329 ? -36.210 75.344 -44.071 1.00 74.38 329 LEU A O 1
ATOM 2728 N N . LYS A 1 330 ? -35.536 73.477 -45.115 1.00 73.38 330 LYS A N 1
ATOM 2729 C CA . LYS A 1 330 ? -34.853 74.165 -46.213 1.00 73.38 330 LYS A CA 1
ATOM 2730 C C . LYS A 1 330 ? -35.850 74.905 -47.110 1.00 73.38 330 LYS A C 1
ATOM 2732 O O . LYS A 1 330 ? -35.617 76.068 -47.412 1.00 73.38 330 LYS A O 1
ATOM 2737 N N . GLY A 1 331 ? -36.999 74.299 -47.415 1.00 62.44 331 GLY A N 1
ATOM 2738 C CA . GLY A 1 331 ? -38.094 74.951 -48.143 1.00 62.44 331 GLY A CA 1
ATOM 2739 C C . GLY A 1 331 ? -38.750 76.110 -47.377 1.00 62.44 331 GLY A C 1
ATOM 2740 O O . GLY A 1 331 ? -39.108 77.119 -47.977 1.00 62.44 331 GLY A O 1
ATOM 2741 N N . THR A 1 332 ? -38.855 76.031 -46.043 1.00 58.44 332 THR A N 1
ATOM 2742 C CA . THR A 1 332 ? -39.313 77.173 -45.222 1.00 58.44 332 THR A CA 1
ATOM 2743 C C . THR A 1 332 ? -38.252 78.264 -45.110 1.00 58.44 332 THR A C 1
ATOM 2745 O O . THR A 1 332 ? -38.605 79.441 -45.067 1.00 58.44 332 THR A O 1
ATOM 2748 N N . LYS A 1 333 ? -36.962 77.907 -45.109 1.00 54.94 333 LYS A N 1
ATOM 2749 C CA . LYS A 1 333 ? -35.852 78.867 -45.116 1.00 54.94 333 LYS A CA 1
ATOM 2750 C C . LYS A 1 333 ? -35.722 79.585 -46.460 1.00 54.94 333 LYS A C 1
ATOM 2752 O O . LYS A 1 333 ? -35.519 80.788 -46.458 1.00 54.94 333 LYS A O 1
ATOM 2757 N N . GLU A 1 334 ? -35.946 78.899 -47.579 1.00 50.88 334 GLU A N 1
ATOM 2758 C CA . GLU A 1 334 ? -36.024 79.520 -48.911 1.00 50.88 334 GLU A CA 1
ATOM 2759 C C . GLU A 1 334 ? -37.249 80.450 -49.040 1.00 50.88 334 GLU A C 1
ATOM 2761 O O . GLU A 1 334 ? -37.165 81.484 -49.701 1.00 50.88 334 GLU A O 1
ATOM 2766 N N . LEU A 1 335 ? -38.356 80.175 -48.330 1.00 50.03 335 LEU A N 1
ATOM 2767 C CA . LEU A 1 335 ? -39.459 81.138 -48.188 1.00 50.03 335 LEU A CA 1
ATOM 2768 C C . LEU A 1 335 ? -39.101 82.330 -47.276 1.00 50.03 335 LEU A C 1
ATOM 2770 O O . LEU A 1 335 ? -39.516 83.454 -47.554 1.00 50.03 335 LEU A O 1
ATOM 2774 N N . ALA A 1 336 ? -38.328 82.115 -46.207 1.00 47.66 336 ALA A N 1
ATOM 2775 C CA . ALA A 1 336 ? -37.913 83.164 -45.269 1.00 47.66 336 ALA A CA 1
ATOM 2776 C C . ALA A 1 336 ? -36.761 84.046 -45.799 1.00 47.66 336 ALA A C 1
ATOM 2778 O O . ALA A 1 336 ? -36.671 85.219 -45.444 1.00 47.66 336 ALA A O 1
ATOM 2779 N N . GLU A 1 337 ? -35.915 83.538 -46.700 1.00 42.25 337 GLU A N 1
ATOM 2780 C CA . GLU A 1 337 ? -34.807 84.286 -47.316 1.00 42.25 337 GLU A CA 1
ATOM 2781 C C . GLU A 1 337 ? -35.266 85.270 -48.414 1.00 42.25 337 GLU A C 1
ATOM 2783 O O . GLU A 1 337 ? -34.455 86.045 -48.920 1.00 42.25 337 GLU A O 1
ATOM 2788 N N . THR A 1 338 ? -36.573 85.342 -48.710 1.00 43.44 338 THR A N 1
ATOM 2789 C CA . THR A 1 338 ? -37.164 86.417 -49.534 1.00 43.44 338 THR A CA 1
ATOM 2790 C C . THR A 1 338 ? -37.786 87.564 -48.732 1.00 43.44 338 THR A C 1
ATOM 2792 O O . THR A 1 338 ? -38.246 88.526 -49.339 1.00 43.44 338 THR A O 1
ATOM 2795 N N . ASN A 1 339 ? -37.735 87.548 -47.393 1.00 35.00 339 ASN A N 1
ATOM 2796 C CA . ASN A 1 339 ? -38.120 88.706 -46.581 1.00 35.00 339 ASN A CA 1
ATOM 2797 C C . ASN A 1 339 ? -37.202 88.903 -45.359 1.00 35.00 339 ASN A C 1
ATOM 2799 O O . ASN A 1 339 ? -37.429 88.363 -44.284 1.00 35.00 339 ASN A O 1
ATOM 2803 N N . GLY A 1 340 ? -36.187 89.751 -45.552 1.00 32.34 340 GLY A N 1
ATOM 2804 C CA . GLY A 1 340 ? -35.739 90.776 -44.598 1.00 32.34 340 GLY A CA 1
ATOM 2805 C C . GLY A 1 340 ? -35.486 90.400 -43.129 1.00 32.34 340 GLY A C 1
ATOM 2806 O O . GLY A 1 340 ? -36.370 90.516 -42.294 1.00 32.34 340 GLY A O 1
ATOM 2807 N N . HIS A 1 341 ? -34.215 90.124 -42.825 1.00 32.22 341 HIS A N 1
ATOM 2808 C CA . HIS A 1 341 ? 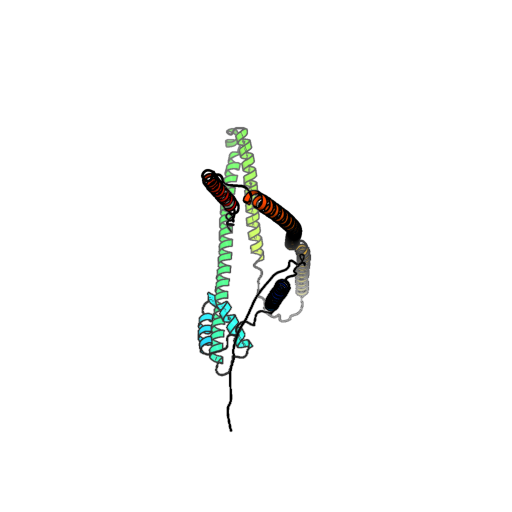-33.410 90.684 -41.722 1.00 32.22 341 HIS A CA 1
ATOM 2809 C C . HIS A 1 341 ? -34.098 91.020 -40.376 1.00 32.22 341 HIS A C 1
ATOM 2811 O O . HIS A 1 341 ? -34.758 92.050 -40.258 1.00 32.22 341 HIS A O 1
ATOM 2817 N N . SER A 1 342 ? -33.779 90.280 -39.303 1.00 31.53 342 SER A N 1
ATOM 2818 C CA . SER A 1 342 ? -33.366 90.868 -38.006 1.00 31.53 342 SER A CA 1
ATOM 2819 C C . SER A 1 342 ? -32.890 89.818 -36.985 1.00 31.53 342 SER A C 1
ATOM 2821 O O . SER A 1 342 ? -33.561 88.828 -36.726 1.00 31.53 342 SER A O 1
ATOM 2823 N N . HIS A 1 343 ? -31.691 90.086 -36.453 1.00 37.09 343 HIS A N 1
ATOM 2824 C CA . HIS A 1 343 ? -31.139 89.802 -35.119 1.00 37.09 343 HIS A CA 1
ATOM 2825 C C . HIS A 1 343 ? -31.852 88.805 -34.182 1.00 37.09 343 HIS A C 1
ATOM 2827 O O . HIS A 1 343 ? -32.963 89.078 -33.753 1.00 37.09 343 HIS A O 1
ATOM 2833 N N . GLU A 1 344 ? -31.113 87.781 -33.719 1.00 38.16 344 GLU A N 1
ATOM 2834 C CA . GLU A 1 344 ? -30.872 87.480 -32.285 1.00 38.16 344 GLU A CA 1
ATOM 2835 C C . GLU A 1 344 ? -29.971 86.230 -32.095 1.00 38.16 344 GLU A C 1
ATOM 2837 O O . GLU A 1 344 ? -30.385 85.185 -31.601 1.00 38.16 344 GLU A O 1
ATOM 2842 N N . ASP A 1 345 ? -28.684 86.339 -32.444 1.00 45.66 345 ASP A N 1
ATOM 2843 C CA . ASP A 1 345 ? -27.670 85.319 -32.128 1.00 45.66 345 ASP A CA 1
ATOM 2844 C C . ASP A 1 345 ? -26.850 85.733 -30.900 1.00 45.66 345 ASP A C 1
ATOM 2846 O O . ASP A 1 345 ? -25.809 86.365 -31.025 1.00 45.66 345 ASP A O 1
ATOM 2850 N N . THR A 1 346 ? -27.305 85.376 -29.695 1.00 43.12 346 THR A N 1
ATOM 2851 C CA . THR A 1 346 ? -26.407 85.208 -28.522 1.00 43.12 346 THR A CA 1
ATOM 2852 C C . THR A 1 346 ? -26.890 84.182 -27.483 1.00 43.12 346 THR A C 1
ATOM 2854 O O . THR A 1 346 ? -26.166 83.906 -26.524 1.00 43.12 346 THR A O 1
ATOM 2857 N N . ASN A 1 347 ? -28.059 83.548 -27.654 1.00 46.00 347 ASN A N 1
ATOM 2858 C CA . ASN A 1 347 ? -28.592 82.616 -26.647 1.00 46.00 347 ASN A CA 1
ATOM 2859 C C . ASN A 1 347 ? -28.406 81.117 -26.989 1.00 46.00 347 ASN A C 1
ATOM 2861 O O . ASN A 1 347 ? -28.392 80.276 -26.092 1.00 46.00 347 ASN A O 1
ATOM 2865 N N . CYS A 1 348 ? -28.185 80.754 -28.259 1.00 43.62 348 CYS A N 1
ATOM 2866 C CA . CYS A 1 348 ? -28.146 79.344 -28.685 1.00 43.62 348 CYS A CA 1
ATOM 2867 C C . CYS A 1 348 ? -26.809 78.631 -28.365 1.00 43.62 348 CYS A C 1
ATOM 2869 O O . CYS A 1 348 ? -26.783 77.446 -28.021 1.00 43.62 348 CYS A O 1
ATOM 2871 N N . GLU A 1 349 ? -25.685 79.358 -28.363 1.00 43.41 349 GLU A N 1
ATOM 2872 C CA . GLU A 1 349 ? -24.351 78.778 -28.114 1.00 43.41 349 GLU A CA 1
ATOM 2873 C C . GLU A 1 349 ? -24.177 78.235 -26.682 1.00 43.41 349 GLU A C 1
ATOM 2875 O O . GLU A 1 349 ? -23.471 77.246 -26.452 1.00 43.41 349 GLU A O 1
ATOM 2880 N N . LYS A 1 350 ? -24.863 78.835 -25.699 1.00 45.41 350 LYS A N 1
ATOM 2881 C CA . LYS A 1 350 ? -24.809 78.389 -24.296 1.00 45.41 350 LYS A CA 1
ATOM 2882 C C . LYS A 1 350 ? -25.618 77.114 -24.055 1.00 45.41 350 LYS A C 1
ATOM 2884 O O . LYS A 1 350 ? -25.260 76.321 -23.183 1.00 45.41 350 LYS A O 1
ATOM 2889 N N . GLN A 1 351 ? -26.657 76.868 -24.851 1.00 46.00 351 GLN A N 1
ATOM 2890 C CA . GLN A 1 351 ? -27.507 75.687 -24.701 1.00 46.00 351 GLN A CA 1
ATOM 2891 C C . GLN A 1 351 ? -26.861 74.435 -25.319 1.00 46.00 351 GLN A C 1
ATOM 2893 O O . GLN A 1 351 ? -26.943 73.348 -24.743 1.00 46.00 351 GLN A O 1
ATOM 2898 N N . MET A 1 352 ? -26.105 74.598 -26.412 1.00 47.06 352 MET A N 1
ATOM 2899 C CA . MET A 1 352 ? -25.396 73.501 -27.085 1.00 47.06 352 MET A CA 1
ATOM 2900 C C . MET A 1 352 ? -24.237 72.935 -26.241 1.00 47.06 352 MET A C 1
ATOM 2902 O O . MET A 1 352 ? -24.062 71.719 -26.152 1.00 47.06 352 MET A O 1
ATOM 2906 N N . ARG A 1 353 ? -23.497 73.797 -25.524 1.00 46.69 353 ARG A N 1
ATOM 2907 C CA . ARG A 1 353 ? -22.410 73.371 -24.617 1.00 46.69 353 ARG A CA 1
ATOM 2908 C C . ARG A 1 353 ? -22.906 72.582 -23.396 1.00 46.69 353 ARG A C 1
ATOM 2910 O O . ARG A 1 353 ? -22.195 71.703 -22.915 1.00 46.69 353 ARG A O 1
ATOM 2917 N N . SER A 1 354 ? -24.128 72.850 -22.930 1.00 49.00 354 SER A N 1
ATOM 2918 C CA . SER A 1 354 ? -24.755 72.143 -21.800 1.00 49.00 354 SER A CA 1
ATOM 2919 C C . SER A 1 354 ? -25.223 70.726 -22.172 1.00 49.00 354 SER A C 1
ATOM 2921 O O . SER A 1 354 ? -25.063 69.787 -21.389 1.00 49.00 354 SER A O 1
ATOM 2923 N N . GLY A 1 355 ? -25.736 70.533 -23.395 1.00 48.94 355 GLY A N 1
ATOM 2924 C CA . GLY A 1 355 ? -26.182 69.221 -23.883 1.00 48.94 355 GLY A CA 1
ATOM 2925 C C . GLY A 1 355 ? -25.039 68.221 -24.094 1.00 48.94 355 GLY A C 1
ATOM 2926 O O . GLY A 1 355 ? -25.156 67.058 -23.706 1.00 48.94 355 GLY A O 1
ATOM 2927 N N . ILE A 1 356 ? -23.902 68.684 -24.626 1.00 50.03 356 ILE A N 1
ATOM 2928 C CA . ILE A 1 356 ? -22.728 67.837 -24.908 1.00 50.03 356 ILE A CA 1
ATOM 2929 C C . ILE A 1 356 ? -22.107 67.293 -23.608 1.00 50.03 356 ILE A C 1
ATOM 2931 O O . ILE A 1 356 ? -21.723 66.125 -23.546 1.00 50.03 356 ILE A O 1
ATOM 2935 N N . TRP A 1 357 ? -22.088 68.091 -22.532 1.00 43.62 357 TRP A N 1
ATOM 2936 C CA . TRP A 1 357 ? -21.601 67.648 -21.218 1.00 43.62 357 TRP A CA 1
ATOM 2937 C C . TRP A 1 357 ? -22.510 66.608 -20.552 1.00 43.62 357 TRP A C 1
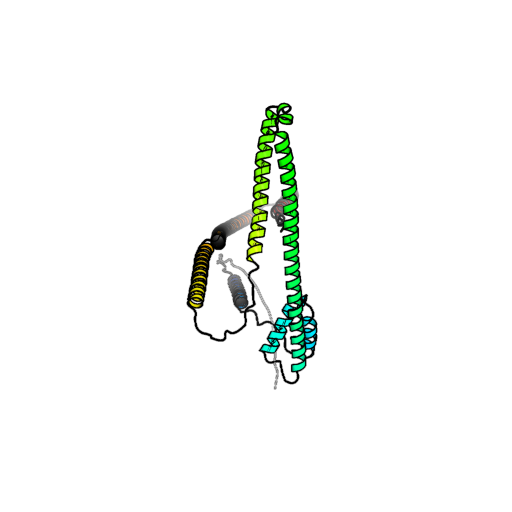ATOM 2939 O O . TRP A 1 357 ? -22.012 65.686 -19.906 1.00 43.62 357 TRP A O 1
ATOM 2949 N N . LYS A 1 358 ? -23.833 66.701 -20.742 1.00 47.88 358 LYS A N 1
ATOM 2950 C CA . LYS A 1 358 ? -24.769 65.699 -20.211 1.00 47.88 358 LYS A CA 1
ATOM 2951 C C . LYS A 1 358 ? -24.637 64.353 -20.930 1.00 47.88 358 LYS A C 1
ATOM 2953 O O . LYS A 1 358 ? -24.646 63.326 -20.264 1.00 47.88 358 LYS A O 1
ATOM 2958 N N . HIS A 1 359 ? -24.427 64.346 -22.248 1.00 45.50 359 HIS A N 1
ATOM 2959 C CA . HIS A 1 359 ? -24.265 63.103 -23.016 1.00 45.50 359 HIS A CA 1
ATOM 2960 C C . HIS A 1 359 ? -22.938 62.376 -22.732 1.00 45.50 359 HIS A C 1
ATOM 2962 O O . HIS A 1 359 ? -22.936 61.157 -22.561 1.00 45.50 359 HIS A O 1
ATOM 2968 N N . PHE A 1 360 ? -21.820 63.099 -22.583 1.00 45.84 360 PHE A N 1
ATOM 2969 C CA . PHE A 1 360 ? -20.540 62.484 -22.197 1.00 45.84 360 PHE A CA 1
ATOM 2970 C C . PHE A 1 360 ? -20.562 61.900 -20.773 1.00 45.84 360 PHE A C 1
ATOM 2972 O O . PHE A 1 360 ? -19.927 60.875 -20.517 1.00 45.84 360 PHE A O 1
ATOM 2979 N N . GLY A 1 361 ? -21.324 62.508 -19.855 1.00 44.91 361 GLY A N 1
ATOM 2980 C CA . GLY A 1 361 ? -21.535 61.978 -18.506 1.00 44.91 361 GLY A CA 1
ATOM 2981 C C . GLY A 1 361 ? -22.288 60.644 -18.496 1.00 44.91 361 GLY A C 1
ATOM 2982 O O . GLY A 1 361 ? -21.879 59.715 -17.803 1.00 44.91 361 GLY A O 1
ATOM 2983 N N . THR A 1 362 ? -23.340 60.507 -19.308 1.00 50.97 362 THR A N 1
ATOM 2984 C CA . THR A 1 362 ? -24.158 59.282 -19.369 1.00 50.97 362 THR A CA 1
ATOM 2985 C C . THR A 1 362 ? -23.416 58.103 -20.013 1.00 50.97 362 THR A C 1
ATOM 2987 O O . THR A 1 362 ? -23.517 56.977 -19.524 1.00 50.97 362 THR A O 1
ATOM 2990 N N . VAL A 1 363 ? -22.602 58.352 -21.047 1.00 46.72 363 VAL A N 1
ATOM 2991 C CA . VAL A 1 363 ? -21.783 57.310 -21.703 1.00 46.72 363 VAL A CA 1
ATOM 2992 C C . VAL A 1 363 ? -20.697 56.772 -20.761 1.00 46.72 363 VAL A C 1
ATOM 2994 O O . VAL A 1 363 ? -20.437 55.569 -20.736 1.00 46.72 363 VAL A O 1
ATOM 2997 N N . ARG A 1 364 ? -20.106 57.633 -19.921 1.00 45.28 364 ARG A N 1
ATOM 2998 C CA . ARG A 1 364 ? -19.058 57.238 -18.965 1.00 45.28 364 ARG A CA 1
ATOM 2999 C C . ARG A 1 364 ? -19.590 56.371 -17.818 1.00 45.28 364 ARG A C 1
ATOM 3001 O O . ARG A 1 364 ? -18.893 55.462 -17.380 1.00 45.28 364 ARG A O 1
ATOM 3008 N N . VAL A 1 365 ? -20.823 56.612 -17.365 1.00 48.12 365 VAL A N 1
ATOM 3009 C CA . VAL A 1 365 ? -21.460 55.800 -16.312 1.00 48.12 365 VAL A CA 1
ATOM 3010 C C . VAL A 1 365 ? -21.813 54.401 -16.833 1.00 48.12 365 VAL A C 1
ATOM 3012 O O . VAL A 1 365 ? -21.522 53.421 -16.151 1.00 48.12 365 VAL A O 1
ATOM 3015 N N . CYS A 1 366 ? -22.322 54.282 -18.066 1.00 44.19 366 CYS A N 1
ATOM 3016 C CA . CYS A 1 366 ? -22.675 52.979 -18.648 1.00 44.19 366 CYS A CA 1
ATOM 3017 C C . CYS A 1 366 ? -21.448 52.084 -18.920 1.00 44.19 366 CYS A C 1
ATOM 3019 O O . CYS A 1 366 ? -21.510 50.879 -18.692 1.00 44.19 366 CYS A O 1
ATOM 3021 N N . LEU A 1 367 ? -20.309 52.660 -19.330 1.00 41.97 367 LEU A N 1
ATOM 3022 C CA . LEU A 1 367 ? -19.054 51.916 -19.533 1.00 41.97 367 LEU A CA 1
ATOM 3023 C C . LEU A 1 367 ? -18.433 51.406 -18.221 1.00 41.97 367 LEU A C 1
ATOM 3025 O O . LEU A 1 367 ? -17.840 50.331 -18.210 1.00 41.97 367 LEU A O 1
ATOM 3029 N N . SER A 1 368 ? -18.604 52.126 -17.106 1.00 41.97 368 SER A N 1
ATOM 3030 C CA . SER A 1 368 ? -18.118 51.673 -15.794 1.00 41.97 368 SER A CA 1
ATOM 3031 C C . SER A 1 368 ? -18.976 50.574 -15.165 1.00 41.97 368 SER A C 1
ATOM 3033 O O . SER A 1 368 ? -18.457 49.818 -14.351 1.00 41.97 368 SER A O 1
ATOM 3035 N N . THR A 1 369 ? -20.258 50.448 -15.530 1.00 46.28 369 THR A N 1
ATOM 3036 C CA . THR A 1 369 ? -21.130 49.392 -14.975 1.00 46.28 369 THR A CA 1
ATOM 3037 C C . THR A 1 369 ? -21.019 48.061 -15.736 1.00 46.28 369 THR A C 1
ATOM 3039 O O . THR A 1 369 ? -21.380 47.025 -15.196 1.00 46.28 369 THR A O 1
ATOM 3042 N N . ALA A 1 370 ? -20.478 48.060 -16.961 1.00 45.38 370 ALA A N 1
ATOM 3043 C CA . ALA A 1 370 ? -20.366 46.863 -17.805 1.00 45.38 370 ALA A CA 1
ATOM 3044 C C . ALA A 1 370 ? -19.036 46.085 -17.663 1.00 45.38 370 ALA A C 1
ATOM 3046 O O . ALA A 1 370 ? -18.856 45.074 -18.335 1.00 45.38 370 ALA A O 1
ATOM 3047 N N . LEU A 1 371 ? -18.098 46.540 -16.818 1.00 44.53 371 LEU A N 1
ATOM 3048 C CA . LEU A 1 371 ? -16.721 46.010 -16.760 1.00 44.53 371 LEU A CA 1
ATOM 3049 C C . LEU A 1 371 ? -16.322 45.318 -15.441 1.00 44.53 371 LEU A C 1
ATOM 3051 O O . LEU A 1 371 ? -15.155 44.982 -15.264 1.00 44.53 371 LEU A O 1
ATOM 3055 N N . LEU A 1 372 ? -17.268 45.042 -14.539 1.00 42.31 372 LEU A N 1
ATOM 3056 C CA . LEU A 1 372 ? -17.061 44.228 -13.329 1.00 42.31 372 LEU A CA 1
ATOM 3057 C C . LEU A 1 372 ? -18.284 43.303 -13.170 1.00 42.31 372 LEU A C 1
ATOM 3059 O O . LEU A 1 372 ? -19.377 43.827 -12.962 1.00 42.31 372 LEU A O 1
ATOM 3063 N N . PRO A 1 373 ? -18.145 41.967 -13.333 1.00 42.91 373 PRO A N 1
ATOM 3064 C CA . PRO A 1 373 ? -17.269 41.149 -12.494 1.00 42.91 373 PRO A CA 1
ATOM 3065 C C . PRO A 1 373 ? -16.442 40.101 -13.274 1.00 42.91 373 PRO A C 1
ATOM 3067 O O . PRO A 1 373 ? -16.964 39.124 -13.801 1.00 42.91 373 PRO A O 1
ATOM 3070 N N . LEU A 1 374 ? -15.117 40.253 -13.259 1.00 40.44 374 LEU A N 1
ATOM 3071 C CA . LEU A 1 374 ? -14.148 39.193 -13.567 1.00 40.44 374 LEU A CA 1
ATOM 3072 C C . LEU A 1 374 ? -13.139 39.131 -12.418 1.00 40.44 374 LEU A C 1
ATOM 3074 O O . LEU A 1 374 ? -11.984 39.497 -12.588 1.00 40.44 374 LEU A O 1
ATOM 3078 N N . GLN A 1 375 ? -13.585 38.750 -11.218 1.00 43.41 375 GLN A N 1
ATOM 3079 C CA . GLN A 1 375 ? -12.676 38.390 -10.123 1.00 43.41 375 GLN A CA 1
ATOM 3080 C C . GLN A 1 375 ? -13.432 37.735 -8.961 1.00 43.41 375 GLN A C 1
ATOM 3082 O O . GLN A 1 375 ? -13.681 38.365 -7.947 1.00 43.41 375 GLN A O 1
ATOM 3087 N N . THR A 1 376 ? -13.771 36.454 -9.112 1.00 38.59 376 THR A N 1
ATOM 3088 C CA . THR A 1 376 ? -13.851 35.483 -8.003 1.00 38.59 376 THR A CA 1
ATOM 3089 C C . THR A 1 376 ? -13.750 34.077 -8.595 1.00 38.59 376 THR A C 1
ATOM 3091 O O . THR A 1 376 ? -14.757 33.454 -8.916 1.00 38.59 376 THR A O 1
ATOM 3094 N N . VAL A 1 377 ? -12.522 33.592 -8.779 1.00 37.91 377 VAL A N 1
ATOM 3095 C CA . VAL A 1 377 ? -12.236 32.154 -8.890 1.00 37.91 377 VAL A CA 1
ATOM 3096 C C . VAL A 1 377 ? -11.781 31.709 -7.497 1.00 37.91 377 VAL A C 1
ATOM 3098 O O . VAL A 1 377 ? -10.797 32.267 -7.008 1.00 37.91 377 VAL A O 1
ATOM 3101 N N . PRO A 1 378 ? -12.469 30.777 -6.818 1.00 42.06 378 PRO A N 1
ATOM 3102 C CA . PRO A 1 378 ? -11.961 30.210 -5.578 1.00 42.06 378 PRO A CA 1
ATOM 3103 C C . PRO A 1 378 ? -10.830 29.221 -5.893 1.00 42.06 378 PRO A C 1
ATOM 3105 O O . PRO A 1 378 ? -10.994 28.315 -6.711 1.00 42.06 378 PRO A O 1
ATOM 3108 N N . LEU A 1 379 ? -9.675 29.413 -5.249 1.00 35.53 379 LEU A N 1
ATOM 3109 C CA . LEU A 1 379 ? -8.630 28.395 -5.159 1.00 35.53 379 LEU A CA 1
ATOM 3110 C C . LEU A 1 379 ? -9.209 27.195 -4.398 1.00 35.53 379 LEU A C 1
ATOM 3112 O O . LEU A 1 379 ? -9.636 27.332 -3.254 1.00 35.53 379 LEU A O 1
ATOM 3116 N N . ILE A 1 380 ? -9.221 26.037 -5.047 1.00 40.56 380 ILE A N 1
ATOM 3117 C CA . ILE A 1 380 ? -9.444 24.743 -4.409 1.00 40.56 380 ILE A CA 1
ATOM 3118 C C . ILE A 1 380 ? -8.115 24.352 -3.754 1.00 40.56 380 ILE A C 1
ATOM 3120 O O . ILE A 1 380 ? -7.123 24.141 -4.454 1.00 40.56 380 ILE A O 1
ATOM 3124 N N . GLU A 1 381 ? -8.086 24.294 -2.423 1.00 36.59 381 GLU A N 1
ATOM 3125 C CA . GLU A 1 381 ? -7.051 23.576 -1.678 1.00 36.59 381 GLU A CA 1
ATOM 3126 C C . GLU A 1 381 ? -7.247 22.073 -1.915 1.00 36.59 381 GLU A C 1
ATOM 3128 O O . GLU A 1 381 ? -8.293 21.509 -1.598 1.00 36.59 381 GLU A O 1
ATOM 3133 N N . LEU A 1 382 ? -6.243 21.445 -2.524 1.00 34.03 382 LEU A N 1
ATOM 3134 C CA . LEU A 1 382 ? -6.057 19.999 -2.525 1.00 34.03 382 LEU A CA 1
ATOM 3135 C C . LEU A 1 382 ? -5.260 19.641 -1.269 1.00 34.03 382 LEU A C 1
ATOM 3137 O O . LEU A 1 382 ? -4.067 19.938 -1.187 1.00 34.03 382 LEU A O 1
ATOM 3141 N N . THR A 1 383 ? -5.936 19.005 -0.321 1.00 43.50 383 THR A N 1
ATOM 3142 C CA . THR A 1 383 ? -5.357 18.067 0.650 1.00 43.50 383 THR A CA 1
ATOM 3143 C C . THR A 1 383 ? -5.919 16.693 0.370 1.00 43.50 383 THR A C 1
ATOM 3145 O O . THR A 1 383 ? -7.160 16.633 0.187 1.00 43.50 383 THR A O 1
#

Radius of gyration: 51.05 Å; Cα contacts (8 Å, |Δi|>4): 69; chains: 1; bounding box: 72×151×147 Å

Organism: Rousettus aegyptiacus (NCBI:txid9407)

Mean predicted aligned error: 22.96 Å

Solvent-accessible surface area (backbone atoms only — not comparable to full-atom values): 22822 Å² total; per-residue (Å²): 134,86,88,81,85,89,87,89,86,86,89,81,92,80,91,86,90,83,92,77,82,93,69,89,79,78,58,67,65,58,60,49,49,54,50,52,51,48,52,50,53,48,54,49,50,55,48,51,50,51,50,52,51,48,52,52,52,59,68,70,44,75,78,75,77,74,84,77,83,70,92,42,77,67,56,51,54,54,41,49,57,34,36,70,36,79,94,41,28,73,66,33,49,54,51,53,50,55,40,54,78,72,56,67,66,38,95,87,42,40,67,61,53,49,53,42,50,51,36,53,53,50,50,56,57,50,52,52,51,53,50,52,50,53,53,50,53,50,53,53,51,53,50,54,49,52,53,50,52,50,53,52,45,54,51,37,51,53,53,44,50,52,40,58,53,46,67,34,67,89,48,36,73,76,48,51,77,68,55,50,55,50,49,55,51,52,38,53,52,45,51,51,51,39,50,54,55,49,49,52,57,53,48,55,53,55,57,57,70,69,73,70,86,79,84,91,79,87,90,83,86,88,82,91,74,85,82,46,76,67,53,53,52,52,49,52,49,52,54,47,52,52,49,52,51,53,49,51,52,51,53,49,54,50,50,52,53,52,49,53,50,49,50,54,53,40,68,73,65,38,63,69,60,59,50,51,50,51,51,50,50,52,52,52,53,50,52,52,53,51,52,51,52,53,51,50,52,52,52,51,52,52,50,52,52,51,53,52,53,51,50,49,50,52,50,52,52,53,52,52,52,51,51,54,52,50,51,53,50,51,55,51,45,62,61,49,74,76,58,78,89,80,89,84,93,79,66,66,70,65,56,56,61,54,53,55,56,53,53,57,53,54,56,55,54,57,59,66,64,74,73,65,90,89,84,84,79,82,82,78,84,88,128

pLDDT: mean 77.07, std 21.18, range [31.53, 98.12]

Sequence (383 aa):
MASASPPRDLLHFTQPADHVPLRLHVDFAQARDDFYEWECRQRMRAREERHRRKLEEDRLRPPSPPAIMHYSEHEAALLAEKLKDDSKFSEAVTVLLSWIERGEVSRRSANQFYSMVQSANSHVRRLMNEKATHEQEMEEAKENFKNALTGILTQFEQIVAVFNASTRQKAWDHFSKAQRKNIDIWRKHSEELRNAQSEQLMGIRREEEMEMSDDESCDSPPKKMRVDESALAAQAYALKEENDSLRWQLDAYRNEVELLKQEKEQLFRTEENLTKDQQLQFLQQTMQGMQQQLLTIQEELNNKKSELEQAKEEQSHTQALLKVLQEQLKGTKELAETNGHSHEDTNCEKQMRSGIWKHFGTVRVCLSTALLPLQTVPLIELT

Foldseek 3Di:
DDDDDDDDDDDDDDDDDDDDDDDPDPPPVVVVVVVVVVVVVVVVVVVVVVVVVVVVVVVVDDPDPPDLPDDDPVVLVVLLVLLQDPVSVVVSVVNLVSCVVVPVCDPVCVVSNVSSVVSNVVVVVVVVVVVVVVVVVVVVVLVVVLVVLVVVLVVLVVVLVVLVVCPPPVNVVVDDPVRNVVSVVVNVVSVVVSVVSVVVSVVSVVVVVVVPPPPPDDDDDDDDDDDDPVNVVVVVVVVVVVVVVVVVVVVVVVVVVVVVVVVVVCVVVPCPVVVVVVVVVVVVVVVVVVVVVVVVVVVVVVVVVVVVVVVVVVVVVVVVVVVVVVVVVVVVVVVVVVDDDDDDPDPPVVVVVVVVVVVVVVVVVVVVVVPDDDDDDDDDDDD